Protein AF-A0A0U1LIH4-F1 (afdb_monomer)

Mean predicted aligned error: 20.4 Å

Nearest PDB structures (foldseek):
  3zim-assembly1_A  TM=4.698E-01  e=3.711E-02  Homo sapiens
  4mjs-assembly12_X  TM=5.069E-01  e=6.686E-02  Homo sapiens
  5i4u-assembly1_A  TM=4.793E-01  e=1.819E-01  Mus musculus
  4mjs-assembly5_J  TM=4.566E-01  e=1.205E-01  Homo sapiens

Organism: Talaromyces islandicus (NCBI:txid28573)

InterPro domains:
  IPR059266 Domain of unknown function DUF8222 [PF26667] (17-126)

Secondary structure (DSSP, 8-state):
-PPPP---TT---EES---HHHHHHHHHHHHH-TT-SS-TT--------HHHHHTEEEEETT--EEPPPEEEEE-SSS-EEEEEEE-TTSTT-EEEEEEEEETTTEEEEEEEEETTEE-SS--EEEEEPPTTS---PPPPHHHHHHHHHS----GGG-----------------------------------------------------------------------------------------------------------------------------------EEEEEE-TTT--EEEEEE-TTT--HHHHHHHHHHHHHHH-TT--S--EEEEETT---EEEE-SHHHHHHHHHHHHHH-S--EEEEE---

Radius of gyration: 36.08 Å; Cα contacts (8 Å, |Δi|>4): 392; chains: 1; bounding box: 75×108×108 Å

Structure (mmCIF, N/CA/C/O backbone):
data_AF-A0A0U1LIH4-F1
#
_entry.id   AF-A0A0U1LIH4-F1
#
loop_
_atom_site.group_PDB
_atom_site.id
_atom_site.type_symbol
_atom_site.label_atom_id
_atom_site.label_alt_id
_atom_site.label_comp_id
_atom_site.label_asym_id
_atom_site.label_entity_id
_atom_site.label_seq_id
_atom_site.pdbx_PDB_ins_code
_atom_site.Cartn_x
_atom_site.Cartn_y
_atom_site.Cartn_z
_atom_site.occupancy
_atom_site.B_iso_or_equiv
_atom_site.auth_seq_id
_atom_site.auth_comp_id
_atom_site.auth_asym_id
_atom_site.auth_atom_id
_atom_site.pdbx_PDB_model_num
ATOM 1 N N . MET A 1 1 ? 2.958 0.536 56.371 1.00 53.97 1 MET A N 1
ATOM 2 C CA . MET A 1 1 ? 2.434 0.933 55.049 1.00 53.97 1 MET A CA 1
ATOM 3 C C . MET A 1 1 ? 3.100 0.054 54.009 1.00 53.97 1 MET A C 1
ATOM 5 O O . MET A 1 1 ? 4.252 0.277 53.673 1.00 53.97 1 MET A O 1
ATOM 9 N N . THR A 1 2 ? 2.430 -1.017 53.604 1.00 51.06 2 THR A N 1
ATOM 10 C CA . THR A 1 2 ? 2.871 -1.888 52.512 1.00 51.06 2 THR A CA 1
ATOM 11 C C . THR A 1 2 ? 2.553 -1.181 51.193 1.00 51.06 2 THR A C 1
ATOM 13 O O . THR A 1 2 ? 1.409 -0.753 51.023 1.00 51.06 2 THR A O 1
ATOM 16 N N . PRO A 1 3 ? 3.522 -0.999 50.279 1.00 54.66 3 PRO A N 1
ATOM 17 C CA . PRO A 1 3 ? 3.227 -0.459 48.959 1.00 54.66 3 PRO A CA 1
ATOM 18 C C . PRO A 1 3 ? 2.247 -1.413 48.274 1.00 54.66 3 PRO A C 1
ATOM 20 O O . PRO A 1 3 ? 2.526 -2.603 48.123 1.00 54.66 3 PRO A O 1
ATOM 23 N N . GLY A 1 4 ? 1.058 -0.904 47.950 1.00 50.31 4 GLY A N 1
ATOM 24 C CA . GLY A 1 4 ? 0.049 -1.669 47.228 1.00 50.31 4 GLY A CA 1
ATOM 25 C C . GLY A 1 4 ? 0.592 -2.107 45.865 1.00 50.31 4 GLY A C 1
ATOM 26 O O . GLY A 1 4 ? 1.442 -1.409 45.303 1.00 50.31 4 GLY A O 1
ATOM 27 N N . PRO A 1 5 ? 0.130 -3.250 45.329 1.00 53.41 5 PRO A N 1
ATOM 28 C CA . PRO A 1 5 ? 0.527 -3.699 44.005 1.00 53.41 5 PRO A CA 1
ATOM 29 C C . PRO A 1 5 ? 0.202 -2.582 43.016 1.00 53.41 5 PRO A C 1
ATOM 31 O O . PRO A 1 5 ? -0.956 -2.185 42.875 1.00 53.41 5 PRO A O 1
ATOM 34 N N . MET A 1 6 ? 1.233 -2.034 42.372 1.00 41.06 6 MET A N 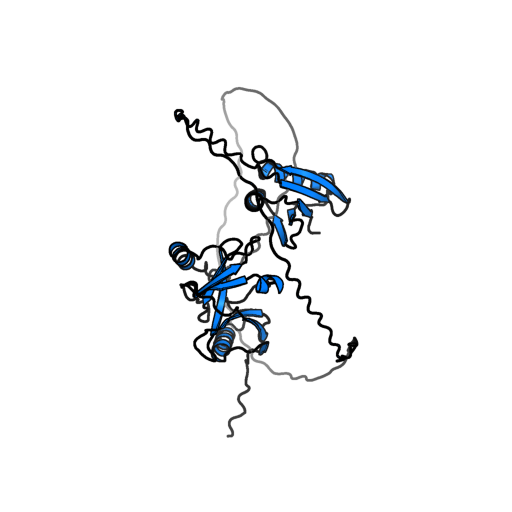1
ATOM 35 C CA . MET A 1 6 ? 1.032 -1.117 41.264 1.00 41.06 6 MET A CA 1
ATOM 36 C C . MET A 1 6 ? 0.300 -1.900 40.183 1.00 41.06 6 MET A C 1
ATOM 38 O O . MET A 1 6 ? 0.879 -2.776 39.544 1.00 41.06 6 MET A O 1
ATOM 42 N N . SER A 1 7 ? -1.000 -1.632 40.050 1.00 44.66 7 SER A N 1
ATOM 43 C CA . SER A 1 7 ? -1.803 -2.081 38.921 1.00 44.66 7 SER A CA 1
ATOM 44 C C . SER A 1 7 ? -1.004 -1.791 37.659 1.00 44.66 7 SER A C 1
ATOM 46 O O . SER A 1 7 ? -0.691 -0.635 37.382 1.00 44.66 7 SER A O 1
ATOM 48 N N . SER A 1 8 ? -0.646 -2.840 36.922 1.00 47.47 8 SER A N 1
ATOM 49 C CA . SER A 1 8 ? 0.013 -2.769 35.621 1.00 47.47 8 SER A CA 1
ATOM 50 C C . SER A 1 8 ? -0.984 -2.237 34.583 1.00 47.47 8 SER A C 1
ATOM 52 O O . SER A 1 8 ? -1.446 -2.949 33.692 1.00 47.47 8 SER A O 1
ATOM 54 N N . SER A 1 9 ? -1.423 -0.996 34.769 1.00 49.81 9 SER A N 1
ATOM 55 C CA . SER A 1 9 ? -2.347 -0.292 33.895 1.00 49.81 9 SER A CA 1
ATOM 56 C C . SER A 1 9 ? -1.602 0.128 32.636 1.00 49.81 9 SER A C 1
ATOM 58 O O . SER A 1 9 ? -0.797 1.054 32.680 1.00 49.81 9 SER A O 1
ATOM 60 N N . GLY A 1 10 ? -1.894 -0.555 31.527 1.00 55.78 10 GLY A N 1
ATOM 61 C CA . GLY A 1 10 ? -1.512 -0.112 30.185 1.00 55.78 10 GLY A CA 1
ATOM 62 C C . GLY A 1 10 ? -0.629 -1.054 29.369 1.00 55.78 10 GLY A C 1
ATOM 63 O O . GLY A 1 10 ? 0.001 -0.575 28.437 1.00 55.78 10 GLY A O 1
ATOM 64 N N . LEU A 1 11 ? -0.572 -2.355 29.677 1.00 72.75 11 LEU A N 1
ATOM 65 C CA . LEU A 1 11 ? 0.171 -3.307 28.843 1.00 72.75 11 LEU A CA 1
ATOM 66 C C . LEU A 1 11 ? -0.489 -3.419 27.465 1.00 72.75 11 LEU A C 1
ATOM 68 O O . LEU A 1 11 ? -1.597 -3.944 27.323 1.00 72.75 11 LEU A O 1
ATOM 72 N N . VAL A 1 12 ? 0.192 -2.887 26.456 1.00 83.19 12 VAL A N 1
ATOM 73 C CA . VAL A 1 12 ? -0.178 -3.053 25.053 1.00 83.19 12 VAL A CA 1
ATOM 74 C C . VAL A 1 12 ? -0.166 -4.552 24.754 1.00 83.19 12 VAL A C 1
ATOM 76 O O . VAL A 1 12 ? 0.863 -5.217 24.849 1.00 83.19 12 VAL A O 1
ATOM 79 N N . GLU A 1 13 ? -1.322 -5.115 24.409 1.00 85.00 13 GLU A N 1
ATOM 80 C CA . GLU A 1 13 ? -1.415 -6.532 24.053 1.00 85.00 13 GLU A CA 1
ATOM 81 C C . GLU A 1 13 ? -1.119 -6.691 22.564 1.00 85.00 13 GLU A C 1
ATOM 83 O O . GLU A 1 13 ? -1.846 -6.166 21.720 1.00 85.00 13 GLU A O 1
ATOM 88 N N . VAL A 1 14 ? -0.049 -7.418 22.237 1.00 85.12 14 VAL A N 1
ATOM 89 C CA . VAL A 1 14 ? 0.390 -7.665 20.858 1.00 85.12 14 VAL A CA 1
ATOM 90 C C . VAL A 1 14 ? 0.326 -9.156 20.556 1.00 85.12 14 VAL A C 1
ATOM 92 O O . VAL A 1 14 ? 0.832 -9.979 21.315 1.00 85.12 14 VAL A O 1
ATOM 95 N N . THR A 1 15 ? -0.252 -9.523 19.414 1.00 86.81 15 THR A N 1
ATOM 96 C CA . THR A 1 15 ? -0.150 -10.887 18.889 1.00 86.81 15 THR A CA 1
ATOM 97 C C . THR A 1 15 ? 1.130 -11.023 18.062 1.00 86.81 15 THR A C 1
ATOM 99 O O . THR A 1 15 ? 1.250 -10.399 17.002 1.00 86.81 15 THR A O 1
ATOM 102 N N . GLY A 1 16 ? 2.058 -11.863 18.522 1.00 83.94 16 GLY A N 1
ATOM 103 C CA . GLY A 1 16 ? 3.328 -12.164 17.854 1.00 83.94 16 GLY A CA 1
ATOM 104 C C . GLY A 1 16 ? 4.545 -11.839 18.723 1.00 83.94 16 GLY A C 1
ATOM 105 O O . GLY A 1 16 ? 4.465 -11.040 19.651 1.00 83.94 16 GLY A O 1
ATOM 106 N N . ASN A 1 17 ? 5.686 -12.459 18.417 1.00 88.25 17 ASN A N 1
ATOM 107 C CA . ASN A 1 17 ? 6.943 -12.157 19.101 1.00 88.25 17 ASN A CA 1
ATOM 108 C C . ASN A 1 17 ? 7.495 -10.825 18.579 1.00 88.25 17 ASN A C 1
ATOM 110 O O . ASN A 1 17 ? 7.965 -10.750 17.442 1.00 88.25 17 ASN A O 1
ATOM 114 N N . ILE A 1 18 ? 7.431 -9.784 19.408 1.00 92.31 18 ILE A N 1
ATOM 115 C CA . ILE A 1 18 ? 8.022 -8.471 19.142 1.00 92.31 18 ILE A CA 1
ATOM 116 C C . ILE A 1 18 ? 9.151 -8.200 20.153 1.00 92.31 18 ILE A C 1
ATOM 118 O O . ILE A 1 18 ? 9.012 -8.537 21.330 1.00 92.31 18 ILE A O 1
ATOM 122 N N . PRO A 1 19 ? 10.280 -7.606 19.730 1.00 93.81 19 PRO A N 1
ATOM 123 C CA . PRO A 1 19 ? 11.286 -7.090 20.652 1.00 93.81 19 PRO A CA 1
ATOM 124 C C . PRO A 1 19 ? 10.731 -6.115 21.701 1.00 93.81 19 PRO A C 1
ATOM 126 O O . PRO A 1 19 ? 9.900 -5.263 21.385 1.00 93.81 19 PRO A O 1
ATOM 129 N N . ALA A 1 20 ? 11.253 -6.192 22.930 1.00 93.31 20 ALA A N 1
ATOM 130 C CA . ALA A 1 20 ? 10.781 -5.400 24.070 1.00 93.31 20 ALA A CA 1
ATOM 131 C C . ALA A 1 20 ? 10.854 -3.881 23.834 1.00 93.31 20 ALA A C 1
ATOM 133 O O . ALA A 1 20 ? 9.903 -3.173 24.141 1.00 93.31 20 ALA A O 1
ATOM 134 N N . HIS A 1 21 ? 11.925 -3.382 23.207 1.00 94.19 21 HIS A N 1
ATOM 135 C CA . HIS A 1 21 ? 12.082 -1.946 22.935 1.00 94.19 21 HIS A CA 1
ATOM 136 C C . HIS A 1 21 ? 11.052 -1.408 21.931 1.00 94.19 21 HIS A C 1
ATOM 138 O O . HIS A 1 21 ? 10.744 -0.221 21.930 1.00 94.19 21 HIS A O 1
ATOM 144 N N . LEU A 1 22 ? 10.514 -2.261 21.052 1.00 95.62 22 LEU A N 1
ATOM 145 C CA . LEU A 1 22 ? 9.439 -1.865 20.138 1.00 95.62 22 LEU A CA 1
ATOM 146 C C . LEU A 1 22 ? 8.080 -1.854 20.834 1.00 95.62 22 LEU A C 1
ATOM 148 O O . LEU A 1 22 ? 7.226 -1.050 20.467 1.00 95.62 22 LEU A O 1
ATOM 152 N N . LEU A 1 23 ? 7.882 -2.740 21.814 1.00 95.38 23 LEU A N 1
ATOM 153 C CA . LEU A 1 23 ? 6.693 -2.726 22.660 1.00 95.38 23 LEU A CA 1
ATOM 154 C C . LEU A 1 23 ? 6.661 -1.452 23.509 1.00 95.38 23 LEU A C 1
ATOM 156 O O . LEU A 1 23 ? 5.656 -0.751 23.489 1.00 95.38 23 LEU A O 1
ATOM 160 N N . GLU A 1 24 ? 7.784 -1.108 24.142 1.00 95.31 24 GLU A N 1
ATOM 161 C CA . GLU A 1 24 ? 7.951 0.131 24.912 1.00 95.31 24 GLU A CA 1
ATOM 162 C C . GLU A 1 24 ? 7.622 1.371 24.066 1.00 95.31 24 GLU A C 1
ATOM 164 O O . GLU A 1 24 ? 6.875 2.241 24.503 1.00 95.31 24 GLU A O 1
ATOM 169 N N . LEU A 1 25 ? 8.074 1.409 22.806 1.00 96.19 25 LEU A N 1
ATOM 170 C CA . LEU A 1 25 ? 7.769 2.510 21.886 1.00 96.19 25 LEU A CA 1
ATOM 171 C C . LEU A 1 25 ? 6.264 2.642 21.579 1.00 96.19 25 LEU A C 1
ATOM 173 O O . LEU A 1 25 ? 5.744 3.746 21.406 1.00 96.19 25 LEU A O 1
ATOM 177 N N . LEU A 1 26 ? 5.553 1.515 21.474 1.00 96.19 26 LEU A N 1
ATOM 178 C CA . LEU A 1 26 ? 4.103 1.508 21.269 1.00 96.19 26 LEU A CA 1
ATOM 179 C C . LEU A 1 26 ? 3.372 1.941 22.545 1.00 96.19 26 LEU A C 1
ATOM 181 O O . LEU A 1 26 ? 2.444 2.744 22.463 1.00 96.19 26 LEU A O 1
ATOM 185 N N . GLU A 1 27 ? 3.796 1.444 23.707 1.00 95.62 27 GLU A N 1
ATOM 186 C CA . GLU A 1 27 ? 3.260 1.831 25.017 1.00 95.62 27 GLU A CA 1
ATOM 187 C C . GLU A 1 27 ? 3.430 3.329 25.274 1.00 95.62 27 GLU A C 1
ATOM 189 O O . GLU A 1 27 ? 2.474 3.998 25.667 1.00 95.62 27 GLU A O 1
ATOM 194 N N . GLU A 1 28 ? 4.609 3.879 24.981 1.00 96.19 28 GLU A N 1
ATOM 195 C CA . GLU A 1 28 ? 4.885 5.309 25.092 1.00 96.19 28 GLU A CA 1
ATOM 196 C C . GLU A 1 28 ? 3.948 6.129 24.198 1.00 96.19 28 GLU A C 1
ATOM 198 O O . GLU A 1 28 ? 3.357 7.111 24.654 1.00 96.19 28 GLU A O 1
ATOM 203 N N . TRP A 1 29 ? 3.730 5.697 22.950 1.00 96.06 29 TRP A N 1
ATOM 204 C CA . TRP A 1 29 ? 2.787 6.371 22.059 1.00 96.06 29 TRP A CA 1
ATOM 205 C C . TRP A 1 29 ? 1.365 6.395 22.634 1.00 96.06 29 TRP A C 1
ATOM 207 O O . TRP A 1 29 ? 0.757 7.466 22.682 1.00 96.06 29 TRP A O 1
ATOM 217 N N . HIS A 1 30 ? 0.855 5.250 23.104 1.00 95.06 30 HIS A N 1
ATOM 218 C CA . HIS A 1 30 ? -0.496 5.130 23.679 1.00 95.06 30 HIS A CA 1
ATOM 219 C C . HIS A 1 30 ? -0.654 5.915 24.977 1.00 95.06 30 HIS A C 1
ATOM 221 O O . HIS A 1 30 ? -1.723 6.459 25.248 1.00 95.06 30 HIS A O 1
ATOM 227 N N . LYS A 1 31 ? 0.415 6.007 25.772 1.00 94.94 31 LYS A N 1
ATOM 228 C CA . LYS A 1 31 ? 0.444 6.810 26.995 1.00 94.94 31 LYS A CA 1
ATOM 229 C C . LYS A 1 31 ? 0.287 8.300 26.692 1.00 94.94 31 LYS A C 1
ATOM 231 O O . LYS A 1 31 ? -0.406 8.994 27.432 1.00 94.94 31 LYS A O 1
ATOM 236 N N . VAL A 1 32 ? 0.921 8.783 25.623 1.00 96.25 32 VAL A N 1
ATOM 237 C CA . VAL A 1 32 ? 0.850 10.194 25.207 1.00 96.25 32 VAL A CA 1
ATOM 238 C C . VAL A 1 32 ? -0.437 10.499 24.426 1.00 96.25 32 VAL A C 1
ATOM 240 O O . VAL A 1 32 ? -0.951 11.611 24.527 1.00 96.25 32 VAL A O 1
ATOM 243 N N . HIS A 1 33 ? -1.003 9.523 23.704 1.00 94.50 33 HIS A N 1
ATOM 244 C CA . HIS A 1 33 ? -2.166 9.707 22.821 1.00 94.50 33 HIS A CA 1
ATOM 245 C C . HIS A 1 33 ? -3.338 8.763 23.166 1.00 94.50 33 HIS A C 1
ATOM 247 O O . HIS A 1 33 ? -3.772 7.979 22.321 1.00 94.50 33 HIS A O 1
ATOM 253 N N . PRO A 1 34 ? -3.914 8.833 24.382 1.00 92.50 34 PRO A N 1
ATOM 254 C CA . PRO A 1 34 ? -4.921 7.869 24.843 1.00 92.50 34 PRO A CA 1
ATOM 255 C C . PRO A 1 34 ? -6.242 7.907 24.055 1.00 92.50 34 PRO A C 1
ATOM 257 O O . PRO A 1 34 ? -7.018 6.955 24.100 1.00 92.50 34 PRO A O 1
ATOM 260 N N . THR A 1 35 ? -6.530 9.013 23.365 1.00 92.38 35 THR A N 1
ATOM 261 C CA . THR A 1 35 ? -7.752 9.202 22.567 1.00 92.38 35 THR A CA 1
ATOM 262 C C . THR A 1 35 ? -7.568 8.847 21.095 1.00 92.38 35 THR A C 1
ATOM 264 O O . THR A 1 35 ? -8.555 8.755 20.360 1.00 92.38 35 THR A O 1
ATOM 267 N N . GLU A 1 36 ? -6.330 8.658 20.640 1.00 92.38 36 GLU A N 1
ATOM 268 C CA . GLU A 1 36 ? -6.053 8.351 19.247 1.00 92.38 36 GLU A CA 1
ATOM 269 C C . GLU A 1 36 ? -6.120 6.843 18.989 1.00 92.38 36 GLU A C 1
ATOM 271 O O . GLU A 1 36 ? -5.666 6.037 19.800 1.00 92.38 36 GLU A O 1
ATOM 276 N N . PRO A 1 37 ? -6.664 6.418 17.837 1.00 88.06 37 PRO A N 1
ATOM 277 C CA . PRO A 1 37 ? -6.891 5.001 17.591 1.00 88.06 37 PRO A CA 1
ATOM 278 C C . PRO A 1 37 ? -5.622 4.228 17.210 1.00 88.06 37 PRO A C 1
ATOM 280 O O . PRO A 1 37 ? -5.578 3.018 17.410 1.00 88.06 37 PRO A O 1
ATOM 283 N N . ALA A 1 38 ? -4.623 4.863 16.591 1.00 93.62 38 ALA A N 1
ATOM 284 C CA . ALA A 1 38 ? -3.417 4.163 16.154 1.00 93.62 38 ALA A CA 1
ATOM 285 C C . ALA A 1 38 ? -2.243 5.121 15.881 1.00 93.62 38 ALA A C 1
ATOM 287 O O . ALA A 1 38 ? -2.471 6.222 15.373 1.00 93.62 38 ALA A O 1
ATOM 288 N N . PRO A 1 39 ? -0.991 4.682 16.117 1.00 94.88 39 PRO A N 1
ATOM 289 C CA . PRO A 1 39 ? 0.199 5.468 15.816 1.00 94.88 39 PRO A CA 1
ATOM 290 C C . PRO A 1 39 ? 0.349 5.705 14.319 1.00 94.88 39 PRO A C 1
ATOM 292 O O . PRO A 1 39 ? -0.051 4.850 13.538 1.00 94.88 39 PRO A O 1
ATOM 295 N N . PRO A 1 40 ? 1.022 6.775 13.865 1.00 93.00 40 PRO A N 1
ATOM 296 C CA . PRO A 1 40 ? 1.205 7.074 12.441 1.00 93.00 40 PRO A CA 1
ATOM 297 C C . PRO A 1 40 ? 1.850 5.958 11.612 1.00 93.00 40 PRO A C 1
ATOM 299 O O . PRO A 1 40 ? 1.710 5.955 10.386 1.00 93.00 40 PRO A O 1
ATOM 302 N N . CYS A 1 41 ? 2.558 5.024 12.249 1.00 91.88 41 CYS A N 1
ATOM 303 C CA . CYS A 1 41 ? 3.127 3.832 11.622 1.00 91.88 41 CYS A CA 1
ATOM 304 C C . CYS A 1 41 ? 2.092 2.736 11.310 1.00 91.88 41 CYS A C 1
ATOM 306 O O . CYS A 1 41 ? 2.451 1.725 10.709 1.00 91.88 41 CYS A O 1
ATOM 308 N N . TYR A 1 42 ? 0.825 2.923 11.690 1.00 90.81 42 TYR A N 1
ATOM 309 C CA . TYR A 1 42 ? -0.227 1.947 11.456 1.00 90.81 42 TYR A CA 1
ATOM 310 C C . TYR A 1 42 ? -0.416 1.661 9.967 1.00 90.81 42 TYR A C 1
ATOM 312 O O . TYR A 1 42 ? -0.300 2.528 9.093 1.00 90.81 42 TYR A O 1
ATOM 320 N N . HIS A 1 43 ? -0.747 0.408 9.688 1.00 81.69 43 HIS A N 1
ATOM 321 C CA . HIS A 1 43 ? -0.976 -0.079 8.345 1.00 81.69 43 HIS A CA 1
ATOM 322 C C . HIS A 1 43 ? -2.481 -0.182 8.087 1.00 81.69 43 HIS A C 1
ATOM 324 O O . HIS A 1 43 ? -3.176 -1.030 8.656 1.00 81.69 43 HIS A O 1
ATOM 330 N N . LEU A 1 44 ? -3.011 0.709 7.242 1.00 69.44 44 LEU A N 1
ATOM 331 C CA . LEU A 1 44 ? -4.438 0.768 6.927 1.00 69.44 44 LEU A CA 1
ATOM 332 C C . LEU A 1 44 ? -4.823 -0.438 6.061 1.00 69.44 44 LEU A C 1
ATOM 334 O O . LEU A 1 44 ? -4.637 -0.395 4.850 1.00 69.44 44 LEU A O 1
ATOM 338 N N . LYS A 1 45 ? -5.325 -1.507 6.705 1.00 60.06 45 LYS A N 1
ATOM 339 C CA . LYS A 1 45 ? -5.988 -2.701 6.133 1.00 60.06 45 LYS A CA 1
ATOM 340 C C . LYS A 1 45 ? -5.679 -2.957 4.653 1.00 60.06 45 LYS A C 1
ATOM 342 O O . LYS A 1 45 ? -6.599 -3.122 3.850 1.00 60.06 45 LYS A O 1
ATOM 347 N N . SER A 1 46 ? -4.410 -3.050 4.265 1.00 50.72 46 SER A N 1
ATOM 348 C CA . SER A 1 46 ? -4.143 -3.628 2.964 1.00 50.72 46 SER A CA 1
ATOM 349 C C . SER A 1 46 ? -4.240 -5.127 3.177 1.00 50.72 46 SER A C 1
ATOM 351 O O . SER A 1 46 ? -3.622 -5.698 4.078 1.00 50.72 46 SER A O 1
ATOM 353 N N . LYS A 1 47 ? -5.109 -5.772 2.400 1.00 54.22 47 LYS A N 1
ATOM 354 C CA . LYS A 1 47 ? -5.078 -7.219 2.236 1.00 54.22 47 LYS A CA 1
ATOM 355 C C . LYS A 1 47 ? -3.736 -7.526 1.559 1.00 54.22 47 LYS A C 1
ATOM 357 O O . LYS A 1 47 ? -3.723 -7.787 0.360 1.00 54.22 47 LYS A O 1
ATOM 362 N N . ILE A 1 48 ? -2.607 -7.423 2.276 1.00 54.66 48 ILE A N 1
ATOM 363 C CA . ILE A 1 48 ? -1.345 -8.041 1.870 1.00 54.66 48 ILE A CA 1
ATOM 364 C C . ILE A 1 48 ? -1.686 -9.518 1.859 1.00 54.66 48 ILE A C 1
ATOM 366 O O . ILE A 1 48 ? -1.725 -10.196 2.882 1.00 54.66 48 ILE A O 1
ATOM 370 N N . ARG A 1 49 ? -2.115 -9.982 0.688 1.00 59.69 49 ARG A N 1
ATOM 371 C CA . ARG A 1 49 ? -2.451 -11.379 0.492 1.00 59.69 49 ARG A CA 1
ATOM 372 C C . ARG A 1 49 ? -1.159 -12.142 0.736 1.00 59.69 49 ARG A C 1
ATOM 374 O O . ARG A 1 49 ? -0.103 -11.686 0.314 1.00 59.69 49 ARG A O 1
ATOM 381 N N . VAL A 1 50 ? -1.246 -13.309 1.362 1.00 59.69 50 VAL A N 1
ATOM 382 C CA . VAL A 1 50 ? -0.096 -14.200 1.597 1.00 59.69 50 VAL A CA 1
ATOM 383 C C . VAL A 1 50 ? 0.731 -14.403 0.313 1.00 59.69 50 VAL A C 1
ATOM 385 O O . VAL A 1 50 ? 1.956 -14.429 0.356 1.00 59.69 50 VAL A O 1
ATOM 388 N N . LYS A 1 51 ? 0.070 -14.411 -0.856 1.00 61.56 51 LYS A N 1
ATOM 389 C CA . LYS A 1 51 ? 0.724 -14.438 -2.175 1.00 61.56 51 LYS A CA 1
ATOM 390 C C . LYS A 1 51 ? 1.650 -13.244 -2.444 1.00 61.56 51 LYS A C 1
ATOM 392 O O . LYS A 1 51 ? 2.694 -13.434 -3.048 1.00 61.56 51 LYS A O 1
ATOM 397 N N . LEU A 1 52 ? 1.290 -12.040 -1.996 1.00 66.25 52 LEU A N 1
ATOM 398 C CA . LEU A 1 52 ? 2.107 -10.842 -2.185 1.00 66.25 52 LEU A CA 1
ATOM 399 C C . LEU A 1 52 ? 3.428 -10.966 -1.419 1.00 66.25 52 LEU A C 1
ATOM 401 O O . LEU A 1 52 ? 4.467 -10.676 -1.997 1.00 66.25 52 LEU A O 1
ATOM 405 N N . LEU A 1 53 ? 3.394 -11.484 -0.183 1.00 67.12 53 LEU A N 1
ATOM 406 C CA . LEU A 1 53 ? 4.602 -11.729 0.615 1.00 67.12 53 LEU A CA 1
ATOM 407 C C . LEU A 1 53 ? 5.554 -12.710 -0.082 1.00 67.12 53 LEU A C 1
ATOM 409 O O . LEU A 1 53 ? 6.749 -12.448 -0.138 1.00 67.12 53 LEU A O 1
ATOM 413 N N . ALA A 1 54 ? 5.024 -13.774 -0.697 1.00 73.06 54 ALA A N 1
ATOM 414 C CA . ALA A 1 54 ? 5.825 -14.736 -1.464 1.00 73.06 54 ALA A CA 1
ATOM 415 C C . ALA A 1 54 ? 6.465 -14.136 -2.733 1.00 73.06 54 ALA A C 1
ATOM 417 O O . ALA A 1 54 ? 7.463 -14.647 -3.235 1.00 73.06 54 ALA A O 1
ATOM 418 N N . THR A 1 55 ? 5.897 -13.051 -3.262 1.00 86.75 55 THR A N 1
ATOM 419 C CA . THR A 1 55 ? 6.405 -12.349 -4.453 1.00 86.75 55 THR A CA 1
ATOM 420 C C . THR A 1 55 ? 7.211 -11.098 -4.128 1.00 86.75 55 THR A C 1
ATOM 422 O O . THR A 1 55 ? 7.630 -10.398 -5.046 1.00 86.75 55 THR A O 1
ATOM 425 N N . THR A 1 56 ? 7.420 -10.776 -2.853 1.00 92.38 56 THR A N 1
ATOM 426 C CA . THR A 1 56 ? 8.137 -9.564 -2.452 1.00 92.38 56 THR A CA 1
ATOM 427 C C . THR A 1 56 ? 9.435 -9.898 -1.753 1.00 92.38 56 THR A C 1
ATOM 429 O O . THR A 1 56 ? 9.469 -10.760 -0.882 1.00 92.38 56 THR A O 1
ATOM 432 N N . LYS A 1 57 ? 10.481 -9.151 -2.094 1.00 95.38 57 LYS A N 1
ATOM 433 C CA . LYS A 1 57 ? 11.745 -9.140 -1.364 1.00 95.38 57 LYS A CA 1
ATOM 434 C C . LYS A 1 57 ? 12.015 -7.758 -0.800 1.00 95.38 57 LYS A C 1
ATOM 436 O O . LYS A 1 57 ? 11.495 -6.754 -1.299 1.00 95.38 57 LYS A O 1
ATOM 441 N N . PHE A 1 58 ? 12.819 -7.729 0.250 1.00 95.19 58 PHE A N 1
ATOM 442 C CA . PHE A 1 58 ? 13.247 -6.514 0.917 1.00 95.19 58 PHE A CA 1
ATOM 443 C C . PHE A 1 58 ? 14.752 -6.382 0.748 1.00 95.19 58 PHE A C 1
ATOM 445 O O . PHE A 1 58 ? 15.488 -7.352 0.916 1.00 95.19 58 PHE A O 1
ATOM 452 N N . PHE A 1 59 ? 15.195 -5.179 0.414 1.00 96.00 59 PHE A N 1
ATOM 453 C CA . PHE A 1 59 ? 16.598 -4.873 0.179 1.00 96.00 59 PHE A CA 1
ATOM 454 C C . PHE A 1 59 ? 17.004 -3.666 1.021 1.00 96.00 59 PHE A C 1
ATOM 456 O O . PHE A 1 59 ? 16.217 -2.726 1.164 1.00 96.00 59 PHE A O 1
ATOM 463 N N . SER A 1 60 ? 18.213 -3.692 1.581 1.00 95.56 60 SER A N 1
ATOM 464 C CA . SER A 1 60 ? 18.829 -2.530 2.228 1.00 95.56 60 SER A CA 1
ATOM 465 C C . SER A 1 60 ? 19.155 -1.440 1.201 1.00 95.56 60 SER A C 1
ATOM 467 O O . SER A 1 60 ? 18.958 -1.620 -0.006 1.00 95.56 60 SER A O 1
ATOM 469 N N . ARG A 1 61 ? 19.674 -0.300 1.669 1.00 93.75 61 ARG A N 1
ATOM 470 C CA . ARG A 1 61 ? 20.144 0.778 0.787 1.00 93.75 61 ARG A CA 1
ATOM 471 C C . ARG A 1 61 ? 21.292 0.327 -0.119 1.00 93.75 61 ARG A C 1
ATOM 473 O O . ARG A 1 61 ? 21.307 0.659 -1.295 1.00 93.75 61 ARG A O 1
ATOM 480 N N . GLU A 1 62 ? 22.176 -0.521 0.397 1.00 94.25 62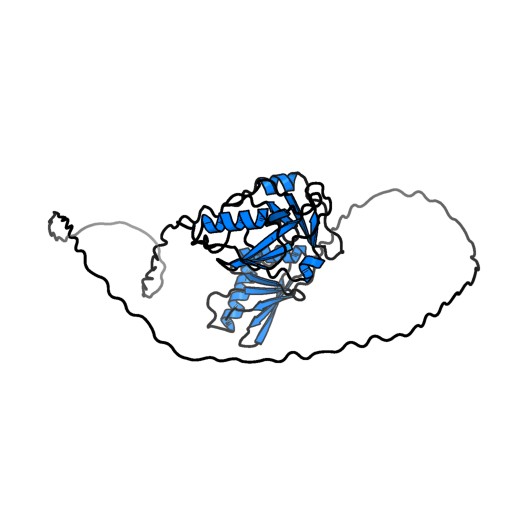 GLU A N 1
ATOM 481 C CA . GLU A 1 62 ? 23.274 -1.173 -0.334 1.00 94.25 62 GLU A CA 1
ATOM 482 C C . GLU A 1 62 ? 22.785 -2.344 -1.205 1.00 94.25 62 GLU A C 1
ATOM 484 O O . GLU A 1 62 ? 23.579 -3.145 -1.692 1.00 94.25 62 GLU A O 1
ATOM 489 N N . PHE A 1 63 ? 21.466 -2.478 -1.362 1.00 94.00 63 PHE A N 1
ATOM 490 C CA . PHE A 1 63 ? 20.800 -3.518 -2.133 1.00 94.00 63 PHE A CA 1
ATOM 491 C C . PHE A 1 63 ? 21.099 -4.951 -1.661 1.00 94.00 63 PHE A C 1
ATOM 493 O O . PHE A 1 63 ? 20.951 -5.918 -2.410 1.00 94.00 63 PHE A O 1
ATOM 500 N N . LYS A 1 64 ? 21.465 -5.115 -0.384 1.00 95.19 64 LYS A N 1
ATOM 501 C CA . LYS A 1 64 ? 21.591 -6.429 0.249 1.00 95.19 64 LYS A CA 1
ATOM 502 C C . LYS A 1 64 ? 20.209 -6.936 0.642 1.00 95.19 64 LYS A C 1
ATOM 504 O O . LYS A 1 64 ? 19.441 -6.207 1.264 1.00 95.19 64 LYS A O 1
ATOM 509 N N . GLU A 1 65 ? 19.887 -8.180 0.302 1.00 95.06 65 GLU A N 1
ATOM 510 C CA . GLU A 1 65 ? 18.629 -8.799 0.729 1.00 95.06 65 GLU A CA 1
ATOM 511 C C . GLU A 1 65 ? 18.568 -8.874 2.264 1.00 95.06 65 GLU A C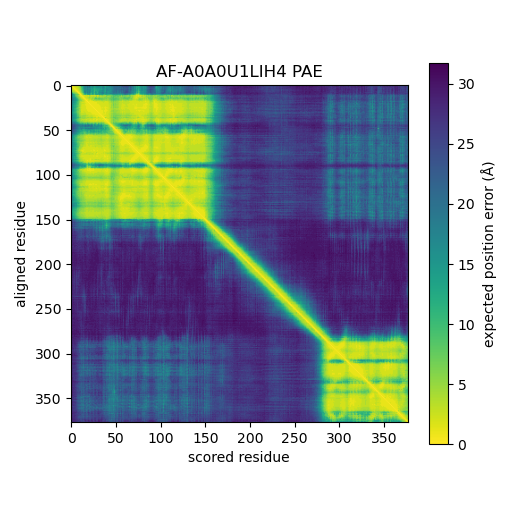 1
ATOM 513 O O . GLU A 1 65 ? 19.521 -9.301 2.920 1.00 95.06 65 GLU A O 1
ATOM 518 N N . ILE A 1 66 ? 17.448 -8.426 2.830 1.00 94.94 66 ILE A N 1
ATOM 519 C CA . ILE A 1 66 ? 17.190 -8.413 4.273 1.00 94.94 66 ILE A CA 1
ATOM 520 C C . ILE A 1 66 ? 15.950 -9.254 4.606 1.00 94.94 66 ILE A C 1
ATOM 522 O O . ILE A 1 66 ? 15.132 -9.520 3.718 1.00 94.94 66 ILE A O 1
ATOM 526 N N . PRO A 1 67 ? 15.780 -9.673 5.875 1.00 93.88 67 PRO A N 1
ATOM 527 C CA . PRO A 1 67 ? 14.607 -10.430 6.291 1.00 93.88 67 PRO A CA 1
ATOM 528 C C . PRO A 1 67 ? 13.297 -9.712 5.960 1.00 93.88 67 PRO A C 1
ATOM 530 O O . PRO A 1 67 ? 13.212 -8.482 5.957 1.00 93.88 67 PRO A O 1
ATOM 533 N N . SER A 1 68 ? 12.251 -10.498 5.712 1.00 92.50 68 SER A N 1
ATOM 534 C CA . SER A 1 68 ? 10.918 -9.951 5.463 1.00 92.50 68 SER A CA 1
ATOM 535 C C . SER A 1 68 ? 10.373 -9.217 6.687 1.00 92.50 68 SER A C 1
ATOM 537 O O . SER A 1 68 ? 10.601 -9.633 7.824 1.00 92.50 68 SER A O 1
ATOM 539 N N . CYS A 1 69 ? 9.609 -8.147 6.454 1.00 92.31 69 CYS A N 1
ATOM 540 C CA . CYS A 1 69 ? 8.863 -7.496 7.526 1.00 92.31 69 CYS A CA 1
ATOM 541 C C . CYS A 1 69 ? 7.852 -8.462 8.151 1.00 92.31 69 CYS A C 1
ATOM 543 O O . CYS A 1 69 ? 7.154 -9.193 7.446 1.00 92.31 69 CYS A O 1
ATOM 545 N N . ILE A 1 70 ? 7.733 -8.396 9.471 1.00 91.62 70 ILE A N 1
ATOM 546 C CA . ILE A 1 70 ? 6.774 -9.166 10.251 1.00 91.62 70 ILE A CA 1
ATOM 547 C C . ILE A 1 70 ? 5.598 -8.246 10.580 1.00 91.62 70 ILE A C 1
ATOM 549 O O . ILE A 1 70 ? 5.777 -7.153 11.123 1.00 91.62 70 ILE A O 1
ATOM 553 N N . GLU A 1 71 ? 4.390 -8.682 10.223 1.00 91.81 71 GLU A N 1
ATOM 554 C CA . GLU A 1 71 ? 3.158 -8.011 10.633 1.00 91.81 71 GLU A CA 1
ATOM 555 C C . GLU A 1 71 ? 2.800 -8.423 12.057 1.00 91.81 71 GLU A C 1
ATOM 557 O O . GLU A 1 71 ? 2.742 -9.609 12.377 1.00 91.81 71 GLU A O 1
ATOM 562 N N . ILE A 1 72 ? 2.530 -7.430 12.895 1.00 93.25 72 ILE A N 1
ATOM 563 C CA . ILE A 1 72 ? 2.015 -7.619 14.246 1.00 93.25 72 ILE A CA 1
ATOM 564 C C . ILE A 1 72 ? 0.651 -6.951 14.364 1.00 93.25 72 ILE A C 1
ATOM 566 O O . ILE A 1 72 ? 0.383 -5.923 13.731 1.00 93.25 72 ILE A O 1
ATOM 570 N N . THR A 1 73 ? -0.214 -7.541 15.186 1.00 93.88 73 THR A N 1
ATOM 571 C CA . THR A 1 73 ? -1.505 -6.943 15.541 1.00 93.88 73 THR A CA 1
ATOM 572 C C . THR A 1 73 ? -1.438 -6.503 16.990 1.00 93.88 73 THR A C 1
ATOM 574 O O . THR A 1 73 ? -1.163 -7.308 17.874 1.00 93.88 73 THR A O 1
ATOM 577 N N . VAL A 1 74 ? -1.669 -5.218 17.214 1.00 94.69 74 VAL A N 1
ATOM 578 C CA . VAL A 1 74 ? -1.903 -4.652 18.535 1.00 94.69 74 VAL A CA 1
ATOM 579 C C . VAL A 1 74 ? -3.396 -4.778 18.795 1.00 94.69 74 VAL A C 1
ATOM 581 O O . VAL A 1 74 ? -4.183 -4.324 17.972 1.00 94.69 74 VAL A O 1
ATOM 584 N N . GLU A 1 75 ? -3.789 -5.449 19.872 1.00 93.62 75 GLU A N 1
ATOM 585 C CA . GLU A 1 75 ? -5.188 -5.683 20.253 1.00 93.62 75 GLU A CA 1
ATOM 586 C C . GLU A 1 75 ? -5.672 -4.659 21.297 1.00 93.62 75 GLU A C 1
ATOM 588 O O . GLU A 1 75 ? -6.850 -4.298 21.291 1.00 93.62 75 GLU A O 1
ATOM 593 N N . LYS A 1 76 ? -4.773 -4.135 22.147 1.00 93.12 76 LYS A N 1
ATOM 594 C CA . LYS A 1 76 ? -5.074 -3.104 23.160 1.00 93.12 76 LYS A CA 1
ATOM 595 C C . LYS A 1 76 ? -4.057 -1.954 23.142 1.00 93.12 76 LYS A C 1
ATOM 597 O O . LYS A 1 76 ? -2.886 -2.219 22.880 1.00 93.12 76 LYS A O 1
ATOM 602 N N . PRO A 1 77 ? -4.465 -0.710 23.471 1.00 92.38 77 PRO A N 1
ATOM 603 C CA . PRO A 1 77 ? -5.820 -0.277 23.853 1.00 92.38 77 PRO A CA 1
ATOM 604 C C . PRO A 1 77 ? -6.798 -0.184 22.674 1.00 92.38 77 PRO A C 1
ATOM 606 O O . PRO A 1 77 ? -8.007 -0.275 22.872 1.00 92.38 77 PRO A O 1
ATOM 609 N N . VAL A 1 78 ? -6.287 -0.061 21.450 1.00 91.62 78 VAL A N 1
ATOM 610 C CA . VAL A 1 78 ? -7.079 -0.076 20.218 1.00 91.62 78 VAL A CA 1
ATOM 611 C C . VAL A 1 78 ? -6.482 -1.088 19.254 1.00 91.62 78 VAL A C 1
ATOM 613 O O . VAL A 1 78 ? -5.264 -1.250 19.179 1.00 91.62 78 VAL A O 1
ATOM 616 N N . ARG A 1 79 ? -7.350 -1.761 18.494 1.00 92.88 79 ARG A N 1
ATOM 617 C CA . ARG A 1 79 ? -6.930 -2.783 17.545 1.00 92.88 79 ARG A CA 1
ATOM 618 C C . ARG A 1 79 ? -6.372 -2.185 16.254 1.00 92.88 79 ARG A C 1
ATOM 620 O O . ARG A 1 79 ? -7.128 -1.621 15.461 1.00 92.88 79 ARG A O 1
ATOM 627 N N . TYR A 1 80 ? -5.088 -2.392 15.977 1.00 93.88 80 TYR A N 1
ATOM 628 C CA . TYR A 1 80 ? -4.462 -2.016 14.705 1.00 93.88 80 TYR A CA 1
ATOM 629 C C . TYR A 1 80 ? -3.321 -2.959 14.321 1.00 93.88 80 TYR A C 1
ATOM 631 O O . TYR A 1 80 ? -2.884 -3.808 15.091 1.00 93.88 80 TYR A O 1
ATOM 639 N N . LYS A 1 81 ? -2.846 -2.819 13.083 1.00 93.12 81 LYS A N 1
ATOM 640 C CA . LYS A 1 81 ? -1.717 -3.583 12.551 1.00 93.12 81 LYS A CA 1
ATOM 641 C C . LYS A 1 81 ? -0.550 -2.662 12.262 1.00 93.12 81 LYS A C 1
ATOM 643 O O . LYS A 1 81 ? -0.750 -1.539 11.798 1.00 93.12 81 LYS A O 1
ATOM 648 N N . THR A 1 82 ? 0.656 -3.150 12.498 1.00 94.50 82 THR A N 1
ATOM 649 C CA . THR A 1 82 ? 1.890 -2.470 12.104 1.00 94.50 82 THR A CA 1
ATOM 650 C C . THR A 1 82 ? 2.920 -3.490 11.628 1.00 94.50 82 THR A C 1
ATOM 652 O O . THR A 1 82 ? 2.759 -4.696 11.824 1.00 94.50 82 THR A O 1
ATOM 655 N N . LEU A 1 83 ? 3.949 -3.008 10.941 1.00 94.00 83 LEU A N 1
ATOM 656 C CA . LEU A 1 83 ? 5.035 -3.824 10.420 1.00 94.00 83 LEU A CA 1
ATOM 657 C C . LEU A 1 83 ? 6.304 -3.500 11.193 1.00 94.00 83 LEU A C 1
ATOM 659 O O . LEU A 1 83 ? 6.615 -2.330 11.421 1.00 94.00 83 LEU A O 1
ATOM 663 N N . TRP A 1 84 ? 7.080 -4.522 11.526 1.00 94.94 84 TRP A N 1
ATOM 664 C CA . TRP A 1 84 ? 8.444 -4.322 11.991 1.00 94.94 84 TRP A CA 1
ATOM 665 C C . TRP A 1 84 ? 9.433 -5.121 11.148 1.00 94.94 84 TRP A C 1
ATOM 667 O O . TRP A 1 84 ? 9.115 -6.170 10.588 1.00 94.94 84 TRP A O 1
ATOM 677 N N . LEU A 1 85 ? 10.628 -4.565 10.999 1.00 94.56 85 LEU A N 1
ATOM 678 C CA . LEU A 1 85 ? 11.720 -5.110 10.210 1.00 94.56 85 LEU A CA 1
ATOM 679 C C . LEU A 1 85 ? 12.801 -5.652 11.158 1.00 94.56 85 LEU A C 1
ATOM 681 O O . LEU A 1 85 ? 13.332 -4.867 11.955 1.00 94.56 85 LEU A O 1
ATOM 685 N N . PRO A 1 86 ? 13.135 -6.953 11.089 1.00 93.94 86 PRO A N 1
ATOM 686 C CA . PRO A 1 86 ? 14.251 -7.521 11.838 1.00 93.94 86 PRO A CA 1
ATOM 687 C C . PRO A 1 86 ? 15.592 -6.953 11.371 1.00 93.94 86 PRO A C 1
ATOM 689 O O . PRO A 1 86 ? 15.846 -6.862 10.169 1.00 93.94 86 PRO A O 1
ATOM 692 N N . VAL A 1 87 ? 16.463 -6.591 12.315 1.00 88.62 87 VAL A N 1
ATOM 693 C CA . VAL A 1 87 ? 17.827 -6.154 12.002 1.00 88.62 87 VAL A CA 1
ATOM 694 C C . VAL A 1 87 ? 18.746 -7.380 12.060 1.00 88.62 87 VAL A C 1
ATOM 696 O O . VAL A 1 87 ? 18.827 -8.023 13.102 1.00 88.62 87 VAL A O 1
ATOM 699 N N . PRO A 1 88 ? 19.466 -7.719 10.976 1.00 77.25 88 PRO A N 1
ATOM 700 C CA . PRO A 1 88 ? 20.209 -8.979 10.880 1.00 77.25 88 PRO A CA 1
ATOM 701 C C . PRO A 1 88 ? 21.400 -9.106 11.846 1.00 77.25 88 PRO A C 1
ATOM 703 O O . PRO A 1 88 ? 21.903 -10.206 12.032 1.00 77.25 88 PRO A O 1
ATOM 706 N N . ASN A 1 89 ? 21.851 -8.008 12.462 1.00 78.06 89 ASN A N 1
ATOM 707 C CA . ASN A 1 89 ? 23.082 -7.964 13.261 1.00 78.06 89 ASN A CA 1
ATOM 708 C C . ASN A 1 89 ? 22.847 -7.868 14.781 1.00 78.06 89 ASN A C 1
ATOM 710 O O . ASN A 1 89 ? 23.790 -7.595 15.520 1.00 78.06 89 ASN A O 1
ATOM 714 N N . GLY A 1 90 ? 21.616 -8.037 15.269 1.00 66.88 90 GLY A N 1
ATOM 715 C CA . GLY A 1 90 ? 21.345 -8.024 16.705 1.00 66.88 90 GLY A CA 1
ATOM 716 C C . GLY A 1 90 ? 20.260 -9.021 17.063 1.00 66.88 90 GLY A C 1
ATOM 717 O O . GLY A 1 90 ? 19.143 -8.912 16.569 1.00 66.88 90 GLY A O 1
ATOM 718 N N . ASP A 1 91 ? 20.577 -9.955 17.961 1.00 62.50 91 ASP A N 1
ATOM 719 C CA . ASP A 1 91 ? 19.751 -11.136 18.253 1.00 62.50 91 ASP A CA 1
ATOM 720 C C . ASP A 1 91 ? 18.314 -10.842 18.703 1.00 62.50 91 ASP A C 1
ATOM 722 O O . ASP A 1 91 ? 17.493 -11.755 18.758 1.00 62.50 91 ASP A O 1
ATOM 726 N N . LYS A 1 92 ? 17.968 -9.588 19.012 1.00 68.75 92 LYS A N 1
ATOM 727 C CA . LYS A 1 92 ? 16.600 -9.148 19.326 1.00 68.75 92 LYS A CA 1
ATOM 728 C C . LYS A 1 92 ? 16.335 -7.704 18.897 1.00 68.75 92 LYS A C 1
ATOM 730 O O . LYS A 1 92 ? 15.496 -7.042 19.499 1.00 68.75 92 LYS A O 1
ATOM 735 N N . SER A 1 93 ? 17.055 -7.173 17.907 1.00 87.44 93 SER A N 1
ATOM 736 C CA . SER A 1 93 ? 16.854 -5.790 17.467 1.00 87.44 93 SER A CA 1
ATOM 737 C C . SER A 1 93 ? 16.009 -5.717 16.196 1.00 87.44 93 SER A C 1
ATOM 739 O O . SER A 1 93 ? 16.059 -6.551 15.293 1.00 87.44 93 SER A O 1
ATOM 741 N N . GLY A 1 94 ? 15.149 -4.710 16.158 1.00 93.25 94 GLY A N 1
ATOM 742 C CA . GLY A 1 94 ? 14.178 -4.507 15.098 1.00 93.25 94 GLY A CA 1
ATOM 743 C C . GLY A 1 94 ? 13.740 -3.057 15.075 1.00 93.25 94 GLY A C 1
ATOM 744 O O . GLY A 1 94 ? 14.041 -2.291 15.995 1.00 93.25 94 GLY A O 1
ATOM 745 N N . VAL A 1 95 ? 13.031 -2.674 14.023 1.00 95.88 95 VAL A N 1
ATOM 746 C CA . VAL A 1 95 ? 12.475 -1.328 13.881 1.00 95.88 95 VAL A CA 1
ATOM 747 C C . VAL A 1 95 ? 11.051 -1.407 13.359 1.00 95.88 95 VAL A C 1
ATOM 749 O O . VAL A 1 95 ? 10.780 -2.158 12.427 1.00 95.88 95 VAL A O 1
ATOM 752 N N . ILE A 1 96 ? 10.137 -0.632 13.940 1.00 96.56 96 ILE A N 1
ATOM 753 C CA . ILE A 1 96 ? 8.800 -0.456 13.364 1.00 96.56 96 ILE A CA 1
ATOM 754 C C . ILE A 1 96 ? 8.938 0.412 12.114 1.00 96.56 96 ILE A C 1
ATOM 756 O O . ILE A 1 96 ? 9.648 1.422 12.120 1.00 96.56 96 ILE A O 1
ATOM 760 N N . VAL A 1 97 ? 8.280 0.009 11.030 1.00 95.81 97 VAL A N 1
ATOM 761 C CA . VAL A 1 97 ? 8.405 0.652 9.722 1.00 95.81 97 VAL A CA 1
ATOM 762 C C . VAL A 1 97 ? 7.052 1.009 9.136 1.00 95.81 97 VAL A C 1
ATOM 764 O O . VAL A 1 97 ? 6.058 0.315 9.339 1.00 95.81 97 VAL A O 1
ATOM 767 N N . LYS A 1 98 ? 7.037 2.072 8.334 1.00 93.81 98 LYS A N 1
ATOM 768 C CA . LYS A 1 98 ? 5.904 2.431 7.483 1.00 93.81 98 LYS A CA 1
ATOM 769 C C . LYS A 1 98 ? 6.269 2.255 6.015 1.00 93.81 98 LYS A C 1
ATOM 771 O O . LYS A 1 98 ? 7.339 2.680 5.581 1.00 93.81 98 LYS A O 1
ATOM 776 N N . ASN A 1 99 ? 5.354 1.649 5.258 1.00 91.81 99 ASN A N 1
ATOM 777 C CA . ASN A 1 99 ? 5.467 1.532 3.807 1.00 91.81 99 ASN A CA 1
ATOM 778 C C . ASN A 1 99 ? 5.174 2.874 3.132 1.00 91.81 99 ASN A C 1
ATOM 780 O O . ASN A 1 99 ? 4.130 3.481 3.368 1.00 91.81 99 ASN A O 1
ATOM 784 N N . TRP A 1 100 ? 6.051 3.267 2.218 1.00 89.62 100 TRP A N 1
ATOM 785 C CA . TRP A 1 100 ? 5.899 4.423 1.352 1.00 89.62 100 TRP A CA 1
ATOM 786 C C . TRP A 1 100 ? 5.869 3.965 -0.103 1.00 89.62 100 TRP A C 1
ATOM 788 O O . TRP A 1 100 ? 6.895 3.581 -0.664 1.00 89.62 100 TRP A O 1
ATOM 798 N N . SER A 1 101 ? 4.686 3.935 -0.714 1.00 88.94 101 SER A N 1
ATOM 799 C CA . SER A 1 101 ? 4.525 3.457 -2.089 1.00 88.94 101 SER A CA 1
ATOM 800 C C . SER A 1 101 ? 5.287 4.334 -3.080 1.00 88.94 101 SER A C 1
ATOM 802 O O . SER A 1 101 ? 5.173 5.559 -3.055 1.00 88.94 101 SER A O 1
ATOM 804 N N . TRP A 1 102 ? 6.024 3.691 -3.982 1.00 87.38 102 TRP A N 1
ATOM 805 C CA . TRP A 1 102 ? 6.729 4.330 -5.082 1.00 87.38 102 TRP A CA 1
ATOM 806 C C . TRP A 1 102 ? 6.392 3.609 -6.383 1.00 87.38 102 TRP A C 1
ATOM 808 O O . TRP A 1 102 ? 6.942 2.549 -6.697 1.00 87.38 102 TRP A O 1
ATOM 818 N N . GLY A 1 103 ? 5.431 4.168 -7.116 1.00 87.62 103 GLY A N 1
ATOM 819 C CA . GLY A 1 103 ? 4.798 3.470 -8.229 1.00 87.62 103 GLY A CA 1
ATOM 820 C C . GLY A 1 103 ? 4.077 2.194 -7.775 1.00 87.62 103 GLY A C 1
ATOM 821 O O . GLY A 1 103 ? 3.749 2.020 -6.600 1.00 87.62 103 GLY A O 1
ATOM 822 N N . SER A 1 104 ? 3.839 1.285 -8.719 1.00 81.88 104 SER A N 1
ATOM 823 C CA . SER A 1 104 ? 3.054 0.062 -8.496 1.00 81.88 104 SER A CA 1
ATOM 824 C C . SER A 1 104 ? 3.852 -1.097 -7.884 1.00 81.88 104 SER A C 1
ATOM 826 O O . SER A 1 104 ? 3.276 -1.980 -7.252 1.00 81.88 104 SER A O 1
ATOM 828 N N . ARG A 1 105 ? 5.181 -1.121 -8.058 1.00 85.88 105 ARG A N 1
ATOM 829 C CA . ARG A 1 105 ? 6.020 -2.299 -7.740 1.00 85.88 105 ARG A CA 1
ATOM 830 C C . ARG A 1 105 ? 7.016 -2.096 -6.607 1.00 85.88 105 ARG A C 1
ATOM 832 O O . ARG A 1 105 ? 7.557 -3.086 -6.106 1.00 85.88 105 ARG A O 1
ATOM 839 N N . ARG A 1 106 ? 7.281 -0.848 -6.213 1.00 92.81 106 ARG A N 1
ATOM 840 C CA . ARG A 1 106 ? 8.272 -0.512 -5.186 1.00 92.81 106 ARG A CA 1
ATOM 841 C C . ARG A 1 106 ? 7.604 0.172 -4.002 1.00 92.81 106 ARG A C 1
ATOM 843 O O . ARG A 1 106 ? 6.608 0.885 -4.127 1.00 92.81 106 ARG A O 1
ATOM 850 N N . SER A 1 107 ? 8.120 -0.075 -2.810 1.00 93.94 107 SER A N 1
ATOM 851 C CA . SER A 1 107 ? 7.726 0.674 -1.619 1.00 93.94 107 SER A CA 1
ATOM 852 C C . SER A 1 107 ? 8.930 0.846 -0.714 1.00 93.94 107 SER A C 1
ATOM 854 O O . SER A 1 107 ? 9.604 -0.129 -0.409 1.00 93.94 107 SER A O 1
ATOM 856 N N . PHE A 1 108 ? 9.208 2.065 -0.286 1.00 95.81 108 PHE A N 1
ATOM 857 C CA . PHE A 1 108 ? 10.306 2.360 0.624 1.00 95.81 108 PHE A CA 1
ATOM 858 C C . PHE A 1 108 ? 9.840 2.223 2.070 1.00 95.81 108 PHE A C 1
ATOM 860 O O . PHE A 1 108 ? 8.699 2.543 2.393 1.00 95.81 108 PHE A O 1
ATOM 867 N N . LEU A 1 109 ? 10.709 1.722 2.940 1.00 95.50 109 LEU A N 1
ATOM 868 C CA . LEU A 1 109 ? 10.436 1.546 4.360 1.00 95.50 109 LEU A CA 1
ATOM 869 C C . LEU A 1 109 ? 11.094 2.679 5.138 1.00 95.50 109 LEU A C 1
ATOM 871 O O . LEU A 1 109 ? 12.318 2.800 5.126 1.00 95.50 109 LEU A O 1
ATOM 875 N N . LYS A 1 110 ? 10.296 3.488 5.839 1.00 95.56 110 LYS A N 1
ATOM 876 C CA . LYS A 1 110 ? 10.808 4.497 6.780 1.00 95.56 110 LYS A CA 1
ATOM 877 C C . LYS A 1 110 ? 10.668 3.995 8.212 1.00 95.56 110 LYS A C 1
ATOM 879 O O . LYS A 1 110 ? 9.605 3.498 8.588 1.00 95.56 110 LYS A O 1
ATOM 884 N N . LYS A 1 111 ? 11.738 4.131 9.000 1.00 95.94 111 LYS A N 1
ATOM 885 C CA . LYS A 1 111 ? 11.755 3.791 10.429 1.00 95.94 111 LYS A CA 1
ATOM 886 C C . LYS A 1 111 ? 10.880 4.777 11.199 1.00 95.94 111 LYS A C 1
ATOM 888 O O . LYS A 1 111 ? 11.087 5.983 11.098 1.00 95.94 111 LYS A O 1
ATOM 893 N N . TRP A 1 112 ? 9.943 4.272 11.990 1.00 96.62 112 TRP A N 1
ATOM 894 C CA . TRP A 1 112 ? 9.207 5.075 12.962 1.00 96.62 112 TRP A CA 1
ATOM 895 C C . TRP A 1 112 ? 10.059 5.264 14.220 1.00 96.62 112 TRP A C 1
ATOM 897 O O . TRP A 1 112 ? 10.650 4.301 14.714 1.00 96.62 112 TRP A O 1
ATOM 907 N N . ARG A 1 113 ? 10.168 6.506 14.703 1.00 95.69 113 ARG A N 1
ATOM 908 C CA . ARG A 1 113 ? 10.989 6.861 15.873 1.00 95.69 113 ARG A CA 1
ATOM 909 C C . ARG A 1 113 ? 10.171 7.048 17.155 1.00 95.69 113 ARG A C 1
ATOM 911 O O . ARG A 1 113 ? 10.770 7.302 18.189 1.00 95.69 113 ARG A O 1
ATOM 918 N N . GLY A 1 114 ? 8.850 6.887 17.085 1.00 94.69 114 GLY A N 1
ATOM 919 C CA . GLY A 1 114 ? 7.924 7.243 18.160 1.00 94.69 114 GLY A CA 1
ATOM 920 C C . GLY A 1 114 ? 7.161 8.523 17.829 1.00 94.69 114 GLY A C 1
ATOM 921 O O . GLY A 1 114 ? 7.492 9.226 16.873 1.00 94.69 114 GLY A O 1
ATOM 922 N N . GLY A 1 115 ? 6.089 8.791 18.579 1.00 93.81 115 GLY A N 1
ATOM 923 C CA . GLY A 1 115 ? 5.234 9.957 18.345 1.00 93.81 115 GLY A CA 1
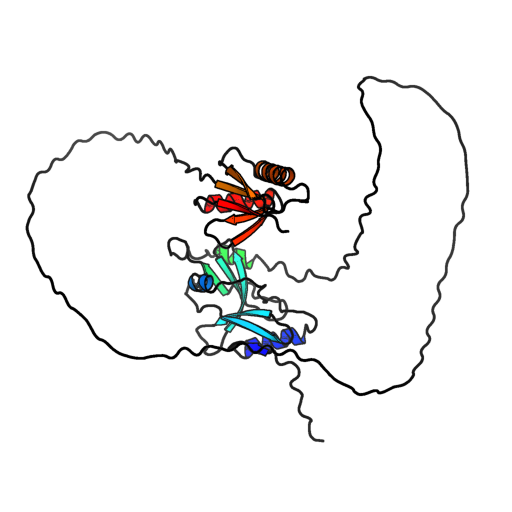ATOM 924 C C . GLY A 1 115 ? 4.789 10.070 16.882 1.00 93.81 115 GLY A C 1
ATOM 925 O O . GLY A 1 115 ? 4.325 9.096 16.276 1.00 93.81 115 GLY A O 1
ATOM 926 N N . TYR A 1 116 ? 4.990 11.254 16.309 1.00 93.56 116 TYR A N 1
ATOM 927 C CA . TYR A 1 116 ? 4.704 11.560 14.906 1.00 93.56 116 TYR A CA 1
ATOM 928 C C . TYR A 1 116 ? 5.925 11.509 13.985 1.00 93.56 116 TYR A C 1
ATOM 930 O O . TYR A 1 116 ? 5.797 11.736 12.778 1.00 93.56 116 TYR A O 1
ATOM 938 N N . ASP A 1 117 ? 7.080 11.142 14.531 1.00 94.44 117 ASP A N 1
ATOM 939 C CA . ASP A 1 117 ? 8.356 11.297 13.858 1.00 94.44 117 ASP A CA 1
ATOM 940 C C . ASP A 1 117 ? 8.817 10.011 13.176 1.00 94.44 117 ASP A C 1
ATOM 942 O O . ASP A 1 117 ? 8.678 8.880 13.662 1.00 94.44 117 ASP A O 1
ATOM 946 N N . PHE A 1 118 ? 9.427 10.201 12.013 1.00 94.56 118 PHE A N 1
ATOM 947 C CA . PHE A 1 118 ? 10.039 9.145 11.225 1.00 94.56 118 PHE A CA 1
ATOM 948 C C . PHE A 1 118 ? 11.487 9.510 10.938 1.00 94.56 118 PHE A C 1
ATOM 950 O O . PHE A 1 118 ? 11.867 10.675 10.931 1.00 94.56 118 PHE A O 1
ATOM 957 N N . GLN A 1 119 ? 12.312 8.499 10.694 1.00 94.62 119 GLN A N 1
ATOM 958 C CA . GLN A 1 119 ? 13.610 8.727 10.083 1.00 94.62 119 GLN A CA 1
ATOM 959 C C . GLN A 1 119 ? 13.403 9.267 8.664 1.00 94.62 119 GLN A C 1
ATOM 961 O O . GLN A 1 119 ? 12.643 8.680 7.889 1.00 94.62 119 GLN A O 1
ATOM 966 N N . ASP A 1 120 ? 14.087 10.366 8.345 1.00 92.75 120 ASP A N 1
ATOM 967 C CA . ASP A 1 120 ? 13.989 11.025 7.039 1.00 92.75 120 ASP A CA 1
ATOM 968 C C . ASP A 1 120 ? 14.367 10.067 5.911 1.00 92.75 120 ASP A C 1
ATOM 970 O O . ASP A 1 120 ? 13.616 9.882 4.943 1.00 92.75 120 ASP A O 1
ATOM 974 N N . GLU A 1 121 ? 15.511 9.409 6.096 1.00 95.19 121 GLU A N 1
ATOM 975 C CA . GLU A 1 121 ? 16.051 8.442 5.160 1.00 95.19 121 GLU A CA 1
ATOM 976 C C . GLU A 1 121 ? 15.333 7.089 5.279 1.00 95.19 121 GLU A C 1
ATOM 978 O O . GLU A 1 121 ? 15.268 6.499 6.367 1.00 95.19 121 GLU A O 1
ATOM 983 N N . PRO A 1 122 ? 14.802 6.554 4.169 1.00 95.44 122 PRO A N 1
ATOM 984 C CA . PRO A 1 122 ? 14.294 5.192 4.146 1.00 95.44 122 PRO A CA 1
ATOM 985 C C . PRO A 1 122 ? 15.435 4.188 4.362 1.00 95.44 122 PRO A C 1
ATOM 987 O O . PRO A 1 122 ? 16.523 4.311 3.808 1.00 95.44 122 PRO A O 1
ATOM 990 N N . ILE A 1 123 ? 15.160 3.160 5.158 1.00 95.75 123 ILE A N 1
ATOM 991 C CA . ILE A 1 123 ? 16.157 2.164 5.577 1.00 95.75 123 ILE A CA 1
ATOM 992 C C . ILE A 1 123 ? 16.217 0.949 4.644 1.00 95.75 123 ILE A C 1
ATOM 994 O O . ILE A 1 123 ? 17.171 0.176 4.680 1.00 95.75 123 ILE A O 1
ATOM 998 N N . ALA A 1 124 ? 15.167 0.744 3.850 1.00 96.62 124 ALA A N 1
ATOM 999 C CA . ALA A 1 124 ? 15.023 -0.410 2.979 1.00 96.62 124 ALA A CA 1
ATOM 1000 C C . ALA A 1 124 ? 13.985 -0.154 1.882 1.00 96.62 124 ALA A C 1
ATOM 1002 O O . ALA A 1 124 ? 13.167 0.767 1.968 1.00 96.62 124 ALA A O 1
ATOM 1003 N N . VAL A 1 125 ? 13.988 -1.010 0.865 1.00 96.62 125 VAL A N 1
ATOM 1004 C CA . VAL A 1 125 ? 13.008 -1.025 -0.219 1.00 96.62 125 VAL A CA 1
ATOM 1005 C C . VAL A 1 125 ? 12.384 -2.410 -0.350 1.00 96.62 125 VAL A C 1
ATOM 1007 O O . VAL A 1 125 ? 13.069 -3.426 -0.432 1.00 96.62 125 VAL A O 1
ATOM 1010 N N . ARG A 1 126 ? 11.056 -2.451 -0.393 1.00 95.00 126 ARG A N 1
ATOM 1011 C CA . ARG A 1 126 ? 10.264 -3.605 -0.805 1.00 95.00 126 ARG A CA 1
ATOM 1012 C C . ARG A 1 126 ? 10.109 -3.575 -2.319 1.00 95.00 126 ARG A C 1
ATOM 1014 O O . ARG A 1 126 ? 9.559 -2.611 -2.858 1.00 95.00 126 ARG A O 1
ATOM 1021 N N . GLN A 1 127 ? 10.523 -4.638 -2.997 1.00 94.94 127 GLN A N 1
ATOM 1022 C CA . GLN A 1 127 ? 10.304 -4.817 -4.430 1.00 94.94 127 GLN A CA 1
ATOM 1023 C C . GLN A 1 127 ? 9.446 -6.051 -4.697 1.00 94.94 127 GLN A C 1
ATOM 1025 O O . GLN A 1 127 ? 9.681 -7.123 -4.139 1.00 94.94 127 GLN A O 1
ATOM 1030 N N . SER A 1 128 ? 8.454 -5.890 -5.569 1.00 92.06 128 SER A N 1
ATOM 1031 C CA . SER A 1 128 ? 7.624 -6.997 -6.049 1.00 92.06 128 SER A CA 1
ATOM 1032 C C . SER A 1 128 ? 8.246 -7.625 -7.294 1.00 92.06 128 SER A C 1
ATOM 1034 O O . SER A 1 128 ? 8.744 -6.909 -8.168 1.00 92.06 128 SER A O 1
ATOM 1036 N N . LYS A 1 129 ? 8.189 -8.956 -7.379 1.00 91.75 129 LYS A N 1
ATOM 1037 C CA . LYS A 1 129 ? 8.619 -9.737 -8.540 1.00 91.75 129 LYS A CA 1
ATOM 1038 C C . LYS A 1 129 ? 7.833 -9.292 -9.776 1.00 91.75 129 LYS A C 1
ATOM 1040 O O . LYS A 1 129 ? 6.616 -9.100 -9.716 1.00 91.75 129 LYS A O 1
ATOM 1045 N N . ARG A 1 130 ? 8.531 -9.105 -10.890 1.00 88.00 130 ARG A N 1
ATOM 1046 C CA . ARG A 1 130 ? 7.938 -8.835 -12.201 1.00 88.00 130 ARG A CA 1
ATOM 1047 C C . ARG A 1 130 ? 7.333 -10.125 -12.789 1.00 88.00 130 ARG A C 1
ATOM 1049 O O . ARG A 1 130 ? 7.658 -11.213 -12.308 1.00 88.00 130 ARG A O 1
ATOM 1056 N N . PRO A 1 131 ? 6.475 -10.032 -13.825 1.00 86.56 131 PRO A N 1
ATOM 1057 C CA . PRO A 1 131 ? 5.921 -11.210 -14.504 1.00 86.56 131 PRO A CA 1
ATOM 1058 C C . PRO A 1 131 ? 6.994 -12.143 -15.084 1.00 86.56 131 PRO A C 1
ATOM 1060 O O . PRO A 1 131 ? 6.835 -13.357 -15.041 1.00 86.56 131 PRO A O 1
ATOM 1063 N N . ASP A 1 132 ? 8.118 -11.579 -15.537 1.00 89.38 132 ASP A N 1
ATOM 1064 C CA . ASP A 1 132 ? 9.305 -12.314 -16.010 1.00 89.38 132 ASP A CA 1
ATOM 1065 C C . ASP A 1 132 ? 10.067 -13.051 -14.887 1.00 89.38 132 ASP A C 1
ATOM 1067 O O . ASP A 1 132 ? 11.021 -13.783 -15.131 1.00 89.38 132 ASP A O 1
ATOM 1071 N N . GLY A 1 133 ? 9.653 -12.859 -13.635 1.00 90.38 133 GLY A N 1
ATOM 1072 C CA . GLY A 1 133 ? 10.264 -13.455 -12.465 1.00 90.38 133 GLY A CA 1
ATOM 1073 C C . GLY A 1 133 ? 11.475 -12.701 -11.896 1.00 90.38 133 GLY A C 1
ATOM 1074 O O . GLY A 1 133 ? 11.993 -13.094 -10.848 1.00 90.38 133 GLY A O 1
ATOM 1075 N N . SER A 1 134 ? 11.912 -11.612 -12.517 1.00 92.12 134 SER A N 1
ATOM 1076 C CA . SER A 1 134 ? 12.996 -10.775 -12.009 1.00 92.12 134 SER A CA 1
ATOM 1077 C C . SER A 1 134 ? 12.501 -9.799 -10.935 1.00 92.12 134 SER A C 1
ATOM 1079 O O . SER A 1 134 ? 11.339 -9.382 -10.906 1.00 92.12 134 SER A O 1
ATOM 1081 N N . PHE A 1 135 ? 13.394 -9.405 -10.033 1.00 87.94 135 PHE A N 1
ATOM 1082 C CA . PHE A 1 135 ? 13.224 -8.182 -9.255 1.00 87.94 135 PHE A CA 1
ATOM 1083 C C . PHE A 1 135 ? 13.878 -7.086 -10.093 1.00 87.94 135 PHE A C 1
ATOM 1085 O O . PHE A 1 135 ? 15.007 -7.264 -10.542 1.00 87.94 135 PHE A O 1
ATOM 1092 N N . GLY A 1 136 ? 13.134 -6.025 -10.422 1.00 88.00 136 GLY A N 1
ATOM 1093 C CA . GLY A 1 136 ? 13.653 -4.964 -11.290 1.00 88.00 136 GLY A CA 1
ATOM 1094 C C . GLY A 1 136 ? 14.940 -4.337 -10.745 1.00 88.00 136 GLY A C 1
ATOM 1095 O O . GLY A 1 136 ? 15.357 -4.620 -9.630 1.00 88.00 136 GLY A O 1
ATOM 1096 N N . GLU A 1 137 ? 15.541 -3.429 -11.508 1.00 92.88 137 GLU A N 1
ATOM 1097 C CA . GLU A 1 137 ? 16.807 -2.793 -11.125 1.00 92.88 137 GLU A CA 1
ATOM 1098 C C . GLU A 1 137 ? 16.776 -2.167 -9.715 1.00 92.88 137 GLU A C 1
ATOM 1100 O O . GLU A 1 137 ? 15.715 -1.742 -9.222 1.00 92.88 137 GLU A O 1
ATOM 1105 N N . ALA A 1 138 ? 17.939 -2.120 -9.061 1.00 94.81 138 ALA A N 1
ATOM 1106 C CA . ALA A 1 138 ? 18.112 -1.413 -7.800 1.00 94.81 138 ALA A CA 1
ATOM 1107 C C . ALA A 1 138 ? 17.694 0.064 -7.955 1.00 94.81 138 ALA A C 1
ATOM 1109 O O . ALA A 1 138 ? 17.907 0.653 -9.016 1.00 94.81 138 ALA A O 1
ATOM 1110 N N . PRO A 1 139 ? 17.056 0.687 -6.947 1.00 95.25 139 PRO A N 1
ATOM 1111 C CA . PRO A 1 139 ? 16.792 2.118 -7.012 1.00 95.25 139 PRO A CA 1
ATOM 1112 C C . PRO A 1 139 ? 18.116 2.890 -7.069 1.00 95.25 139 PRO A C 1
ATOM 1114 O O . PRO A 1 139 ? 19.016 2.609 -6.278 1.00 95.25 139 PRO A O 1
ATOM 1117 N N . THR A 1 140 ? 18.220 3.856 -7.984 1.00 96.38 140 THR A N 1
ATOM 1118 C CA . THR A 1 140 ? 19.381 4.751 -8.066 1.00 96.38 140 THR A CA 1
ATOM 1119 C C . THR A 1 140 ? 19.436 5.665 -6.840 1.00 96.38 140 THR A C 1
ATOM 1121 O O . THR A 1 140 ? 18.422 5.890 -6.172 1.00 96.38 140 THR A O 1
ATOM 1124 N N . GLU A 1 141 ? 20.612 6.221 -6.538 1.00 95.50 141 GLU A N 1
ATOM 1125 C CA . GLU A 1 141 ? 20.789 7.147 -5.407 1.00 95.50 141 GLU A CA 1
ATOM 1126 C C . GLU A 1 141 ? 19.871 8.376 -5.518 1.00 95.50 141 GLU A C 1
ATOM 1128 O O . GLU A 1 141 ? 19.327 8.853 -4.526 1.00 95.50 141 GLU A O 1
ATOM 1133 N N . GLU A 1 142 ? 19.594 8.833 -6.738 1.00 96.06 142 GLU A N 1
ATOM 1134 C CA . GLU A 1 142 ? 18.650 9.921 -7.007 1.00 96.06 142 GLU A CA 1
ATOM 1135 C C . GLU A 1 142 ? 17.238 9.583 -6.519 1.00 96.06 142 GLU A C 1
ATOM 1137 O O . GLU A 1 142 ? 16.587 10.421 -5.896 1.00 96.06 142 GLU A O 1
ATOM 1142 N N . VAL A 1 143 ? 16.785 8.340 -6.731 1.00 95.00 143 VAL A N 1
ATOM 1143 C CA . VAL A 1 143 ? 15.484 7.869 -6.239 1.00 95.00 143 VAL A CA 1
ATOM 1144 C C . VAL A 1 143 ? 15.478 7.838 -4.711 1.00 95.00 143 VAL A C 1
ATOM 1146 O O . VAL A 1 143 ? 14.506 8.276 -4.098 1.00 95.00 143 VAL A O 1
ATOM 1149 N N . TRP A 1 144 ? 16.556 7.371 -4.074 1.00 94.94 144 TRP A N 1
ATOM 1150 C CA . TRP A 1 144 ? 16.684 7.391 -2.612 1.00 94.94 144 TRP A CA 1
ATOM 1151 C C . TRP A 1 144 ? 16.612 8.817 -2.049 1.00 94.94 144 TRP A C 1
ATOM 1153 O O . TRP A 1 144 ? 15.885 9.072 -1.082 1.00 94.94 144 TRP A O 1
ATOM 1163 N N . VAL A 1 145 ? 17.298 9.766 -2.685 1.00 94.44 145 VAL A N 1
ATOM 1164 C CA . VAL A 1 145 ? 17.259 11.190 -2.328 1.00 94.44 145 VAL A CA 1
ATOM 1165 C C . VAL A 1 145 ? 15.864 11.780 -2.548 1.00 94.44 145 VAL A C 1
ATOM 1167 O O . VAL A 1 145 ? 15.366 12.501 -1.684 1.00 94.44 145 VAL A O 1
ATOM 1170 N N . GLU A 1 146 ? 15.191 11.467 -3.657 1.00 93.38 146 GLU A N 1
ATOM 1171 C CA . GLU A 1 146 ? 13.839 11.965 -3.936 1.00 93.38 146 GLU A CA 1
ATOM 1172 C C . GLU A 1 146 ? 12.820 11.436 -2.914 1.00 93.38 146 GLU A C 1
ATOM 1174 O O . GLU A 1 146 ? 12.001 12.194 -2.395 1.00 93.38 146 GLU A O 1
ATOM 1179 N N . VAL A 1 147 ? 12.907 10.156 -2.544 1.00 91.69 147 VAL A N 1
ATOM 1180 C CA . VAL A 1 147 ? 12.069 9.550 -1.493 1.00 91.69 147 VAL A CA 1
ATOM 1181 C C . VAL A 1 147 ? 12.341 10.174 -0.122 1.00 91.69 147 VAL A C 1
ATOM 1183 O O . VAL A 1 147 ? 11.420 10.336 0.685 1.00 91.69 147 VAL A O 1
ATOM 1186 N N . THR A 1 148 ? 13.595 10.527 0.154 1.00 91.88 148 THR A N 1
ATOM 1187 C CA . THR A 1 148 ? 13.981 11.220 1.390 1.00 91.88 148 THR A CA 1
ATOM 1188 C C . THR A 1 148 ? 13.352 12.613 1.430 1.00 91.88 148 THR A C 1
ATOM 1190 O O . THR A 1 148 ? 12.689 12.954 2.406 1.00 91.88 148 THR A O 1
ATOM 1193 N N . LYS A 1 149 ? 13.453 13.370 0.326 1.00 90.31 149 LYS A N 1
ATOM 1194 C CA . LYS A 1 149 ? 12.857 14.708 0.157 1.00 90.31 149 LYS A CA 1
ATOM 1195 C C . LYS A 1 149 ? 11.334 14.710 0.164 1.00 90.31 149 LYS A C 1
ATOM 1197 O O . LYS A 1 149 ? 10.735 15.715 0.537 1.00 90.31 149 LYS A O 1
ATOM 1202 N N . ARG A 1 150 ? 10.691 13.609 -0.241 1.00 85.50 150 ARG A N 1
ATOM 1203 C CA . ARG A 1 150 ? 9.267 13.389 0.024 1.00 85.50 150 ARG A CA 1
ATOM 1204 C C . ARG A 1 150 ? 9.101 13.162 1.524 1.00 85.50 150 ARG A C 1
ATOM 1206 O O . ARG A 1 150 ? 8.980 12.033 2.012 1.00 85.50 150 ARG A O 1
ATOM 1213 N N . THR A 1 151 ? 9.112 14.267 2.265 1.00 68.06 151 THR A N 1
ATOM 1214 C CA . THR A 1 151 ? 8.620 14.319 3.632 1.00 68.06 151 THR A CA 1
ATOM 1215 C C . THR A 1 151 ? 7.225 13.718 3.601 1.00 68.06 151 THR A C 1
ATOM 1217 O O . THR A 1 151 ? 6.449 13.995 2.679 1.00 68.06 151 THR A O 1
ATOM 1220 N N . LEU A 1 152 ? 6.905 12.868 4.580 1.00 61.88 152 LEU A N 1
ATOM 1221 C CA . LEU A 1 152 ? 5.509 12.562 4.860 1.00 61.88 152 LEU A CA 1
ATOM 1222 C C . LEU A 1 152 ? 4.819 13.922 4.929 1.00 61.88 152 LEU A C 1
ATOM 1224 O O . LEU A 1 152 ? 5.143 14.678 5.840 1.00 61.88 152 LEU A O 1
ATOM 1228 N N . GLN A 1 153 ? 3.975 14.271 3.946 1.00 53.47 153 GLN A N 1
ATOM 1229 C CA . GLN A 1 153 ? 3.060 15.399 4.094 1.00 53.47 153 GLN A CA 1
ATOM 1230 C C . GLN A 1 153 ? 2.350 15.101 5.395 1.00 53.47 153 GLN A C 1
ATOM 1232 O O . GLN A 1 153 ? 1.630 14.101 5.499 1.00 53.47 153 GLN A O 1
ATOM 1237 N N . SER A 1 154 ? 2.787 15.810 6.429 1.00 44.69 154 SER A N 1
ATOM 1238 C CA . SER A 1 154 ? 2.687 15.275 7.762 1.00 44.69 154 SER A CA 1
ATOM 1239 C C . SER A 1 154 ? 1.204 15.182 8.051 1.00 44.69 154 SER A C 1
ATOM 1241 O O . SER A 1 154 ? 0.429 16.096 7.770 1.00 44.69 154 SER A O 1
ATOM 1243 N N . LEU A 1 155 ? 0.790 14.059 8.625 1.00 48.56 155 LEU A N 1
ATOM 1244 C CA . LEU A 1 155 ? -0.551 13.909 9.187 1.00 48.56 155 LEU A CA 1
ATOM 1245 C C . LEU A 1 155 ? -0.865 15.011 10.233 1.00 48.56 155 LEU A C 1
ATOM 1247 O O . LEU A 1 155 ? -1.995 15.102 10.701 1.00 48.56 155 LEU A O 1
ATOM 1251 N N . SER A 1 156 ? 0.112 15.870 10.551 1.00 45.28 156 SER A N 1
ATOM 1252 C CA . SER A 1 156 ? 0.051 17.018 11.446 1.00 45.28 156 SER A CA 1
ATOM 1253 C C . SER A 1 156 ? -0.902 18.141 11.019 1.00 45.28 156 SER A C 1
ATOM 1255 O O . SER A 1 156 ? -1.166 19.011 11.842 1.00 45.28 156 SER A O 1
ATOM 1257 N N . THR A 1 157 ? -1.451 18.165 9.796 1.00 42.91 157 THR A N 1
ATOM 1258 C CA . THR A 1 157 ? -2.468 19.173 9.411 1.00 42.91 157 THR A CA 1
ATOM 1259 C C . THR A 1 157 ? -3.915 18.768 9.696 1.00 42.91 157 THR A C 1
ATOM 1261 O O . THR A 1 157 ? -4.829 19.517 9.355 1.00 42.91 157 THR A O 1
ATOM 1264 N N . ARG A 1 158 ? -4.175 17.665 10.415 1.00 43.94 158 ARG A N 1
ATOM 1265 C CA . ARG A 1 158 ? -5.468 17.497 11.109 1.00 43.94 158 ARG A CA 1
ATOM 1266 C C . ARG A 1 158 ? -5.477 18.272 12.428 1.00 43.94 158 ARG A C 1
ATOM 1268 O O . ARG A 1 158 ? -5.714 17.717 13.493 1.00 43.94 158 ARG A O 1
ATOM 1275 N N . THR A 1 159 ? -5.276 19.584 12.354 1.00 42.28 159 THR A N 1
ATOM 1276 C CA . THR A 1 159 ? -5.835 20.475 13.373 1.00 42.28 159 THR A CA 1
ATOM 1277 C C . THR A 1 159 ? -7.361 20.326 13.296 1.00 42.28 159 THR A C 1
ATOM 1279 O O . THR A 1 159 ? -7.898 20.322 12.183 1.00 42.28 159 THR A O 1
ATOM 1282 N N . PRO A 1 160 ? -8.093 20.176 14.413 1.00 40.84 160 PRO A N 1
ATOM 1283 C CA . PRO A 1 160 ? -9.549 20.105 14.407 1.00 40.84 160 PRO A CA 1
ATOM 1284 C C . PRO A 1 160 ? -10.132 21.490 14.090 1.00 40.84 160 PRO A C 1
ATOM 1286 O O . PRO A 1 160 ? -10.708 22.155 14.945 1.00 40.84 160 PRO A O 1
ATOM 1289 N N . GLN A 1 161 ? -9.993 21.956 12.849 1.00 40.03 161 GLN A N 1
ATOM 1290 C CA . GLN A 1 161 ? -10.861 23.009 12.350 1.00 40.03 161 GLN A CA 1
ATOM 1291 C C . GLN A 1 161 ? -12.231 22.383 12.116 1.00 40.03 161 GLN A C 1
ATOM 1293 O O . GLN A 1 161 ? -12.466 21.682 11.133 1.00 40.03 161 GLN A O 1
ATOM 1298 N N . SER A 1 162 ? -13.097 22.599 13.107 1.00 41.25 162 SER A N 1
ATOM 1299 C CA . SER A 1 162 ? -14.549 22.720 12.989 1.00 41.25 162 SER A CA 1
ATOM 1300 C C . SER A 1 162 ? -14.984 22.932 11.533 1.00 41.25 162 SER A C 1
ATOM 1302 O O . SER A 1 162 ? -14.992 24.051 11.021 1.00 41.25 162 SER A O 1
ATOM 1304 N N . SER A 1 163 ? -15.320 21.841 10.843 1.00 39.22 163 SER A N 1
ATOM 1305 C CA . SER A 1 163 ? -16.040 21.924 9.578 1.00 39.22 163 SER A CA 1
ATOM 1306 C C . SER A 1 163 ? -17.496 22.159 9.937 1.00 39.22 163 SER A C 1
ATOM 1308 O O . SER A 1 163 ? -18.287 21.240 10.146 1.00 39.22 163 SER A O 1
ATOM 1310 N N . SER A 1 164 ? -17.839 23.435 10.073 1.00 40.78 164 SER A N 1
ATOM 1311 C CA . SER A 1 164 ? -19.221 23.871 10.059 1.00 40.78 164 SER A CA 1
ATOM 1312 C C . SER A 1 164 ? -19.849 23.395 8.748 1.00 40.78 164 SER A C 1
ATOM 1314 O O . SER A 1 164 ? -19.495 23.824 7.650 1.00 40.78 164 SER A O 1
ATOM 1316 N N . ASN A 1 165 ? -20.780 22.451 8.875 1.00 39.06 165 ASN A N 1
ATOM 1317 C CA . ASN A 1 165 ? -21.678 22.024 7.814 1.00 39.06 165 ASN A CA 1
ATOM 1318 C C . ASN A 1 165 ? -22.436 23.246 7.276 1.00 39.06 165 ASN A C 1
ATOM 1320 O O . ASN A 1 165 ? -23.513 23.593 7.766 1.00 39.06 165 ASN A O 1
ATOM 1324 N N . THR A 1 166 ? -21.911 23.896 6.240 1.00 39.12 166 THR A N 1
ATOM 1325 C CA . THR A 1 166 ? -22.689 24.843 5.443 1.00 39.12 166 THR A CA 1
ATOM 1326 C C . THR A 1 166 ? -23.613 24.034 4.547 1.00 39.12 166 THR A C 1
ATOM 1328 O O . THR A 1 166 ? -23.304 23.644 3.423 1.00 39.12 166 THR A O 1
ATOM 1331 N N . LYS A 1 167 ? -24.787 23.756 5.113 1.00 42.03 167 LYS A N 1
ATOM 1332 C CA . LYS A 1 167 ? -25.999 23.292 4.448 1.00 42.03 167 LYS A CA 1
ATOM 1333 C C . LYS A 1 167 ? -26.304 24.247 3.289 1.00 42.03 167 LYS A C 1
ATOM 1335 O O . LYS A 1 167 ? -26.925 25.291 3.475 1.00 42.03 167 LYS A O 1
ATOM 1340 N N . ARG A 1 168 ? -25.820 23.913 2.091 1.00 40.88 168 ARG A N 1
ATOM 1341 C CA . ARG A 1 168 ? -26.080 24.655 0.854 1.00 40.88 168 ARG A CA 1
ATOM 1342 C C . ARG A 1 168 ? -27.560 24.467 0.504 1.00 40.88 168 ARG A C 1
ATOM 1344 O O . ARG A 1 168 ? -27.943 23.482 -0.119 1.00 40.88 168 ARG A O 1
ATOM 1351 N N . ARG A 1 169 ? -28.409 25.381 0.988 1.00 38.16 169 ARG A N 1
ATOM 1352 C CA . ARG A 1 169 ? -29.800 25.536 0.544 1.00 38.16 169 ARG A CA 1
ATOM 1353 C C . ARG A 1 169 ? -29.754 25.904 -0.939 1.00 38.16 169 ARG A C 1
ATOM 1355 O O . ARG A 1 169 ? -29.359 27.010 -1.293 1.00 38.16 169 ARG A O 1
ATOM 1362 N N . ARG A 1 170 ? -30.091 24.942 -1.795 1.00 46.53 170 ARG A N 1
ATOM 1363 C CA . ARG A 1 170 ? -30.379 25.170 -3.209 1.00 46.53 170 ARG A CA 1
ATOM 1364 C C . ARG A 1 170 ? -31.731 25.881 -3.261 1.00 46.53 170 ARG A C 1
ATOM 1366 O O . ARG A 1 170 ? -32.726 25.305 -2.838 1.00 46.53 170 ARG A O 1
ATOM 1373 N N . ILE A 1 171 ? -31.723 27.146 -3.665 1.00 46.50 171 ILE A N 1
ATOM 1374 C CA . ILE A 1 171 ? -32.933 27.878 -4.035 1.00 46.50 171 ILE A CA 1
ATOM 1375 C C . ILE A 1 171 ? -33.285 27.392 -5.442 1.00 46.50 171 ILE A C 1
ATOM 1377 O O . ILE A 1 171 ? -32.476 27.526 -6.360 1.00 46.50 171 ILE A O 1
ATOM 1381 N N . GLU A 1 172 ? -34.433 26.730 -5.560 1.00 43.84 172 GLU A N 1
ATOM 1382 C CA . GLU A 1 172 ? -35.139 26.532 -6.823 1.00 43.84 172 GLU A CA 1
ATOM 1383 C C . GLU A 1 172 ? -35.606 27.898 -7.323 1.00 43.84 172 GLU A C 1
ATOM 1385 O O . GLU A 1 172 ? -36.241 28.654 -6.590 1.00 43.84 172 GLU A O 1
ATOM 1390 N N . SER A 1 173 ? -35.254 28.212 -8.561 1.00 46.34 173 SER A N 1
ATOM 1391 C CA . SER A 1 173 ? -35.892 29.259 -9.345 1.00 46.34 173 SER A CA 1
ATOM 1392 C C . SER A 1 173 ? -36.455 28.577 -10.583 1.00 46.34 173 SER A C 1
ATOM 1394 O O . SER A 1 173 ? -35.703 28.242 -11.503 1.00 46.34 173 SER A O 1
ATOM 1396 N N . ASP A 1 174 ? -37.757 28.316 -10.525 1.00 46.47 174 ASP A N 1
ATOM 1397 C CA . ASP A 1 174 ? -38.628 28.205 -11.686 1.00 46.47 174 ASP A CA 1
ATOM 1398 C C . ASP A 1 174 ? -38.684 29.576 -12.376 1.00 46.47 174 ASP A C 1
ATOM 1400 O O . ASP A 1 174 ? -38.823 30.595 -11.701 1.00 46.47 174 ASP A O 1
ATOM 1404 N N . ASP A 1 175 ? -38.466 29.612 -13.689 1.00 45.41 175 ASP A N 1
ATOM 1405 C CA . ASP A 1 175 ? -39.440 30.132 -14.660 1.00 45.41 175 ASP A CA 1
ATOM 1406 C C . ASP A 1 175 ? -38.830 30.184 -16.074 1.00 45.41 175 ASP A C 1
ATOM 1408 O O . ASP A 1 175 ? -37.851 30.868 -16.367 1.00 45.41 175 ASP A O 1
ATOM 1412 N N . GLU A 1 176 ? -39.389 29.309 -16.904 1.00 42.47 176 GLU A N 1
ATOM 1413 C CA . GLU A 1 176 ? -39.925 29.507 -18.253 1.00 42.47 176 GLU A CA 1
ATOM 1414 C C . GLU A 1 176 ? -39.489 30.680 -19.175 1.00 42.47 176 GLU A C 1
ATOM 1416 O O . GLU A 1 176 ? -39.504 31.855 -18.831 1.00 42.47 176 GLU A O 1
ATOM 1421 N N . GLN A 1 177 ? -39.338 30.277 -20.451 1.00 40.34 177 GLN A N 1
ATOM 1422 C CA . GLN A 1 177 ? -39.716 30.961 -21.706 1.00 40.34 177 GLN A CA 1
ATOM 1423 C C . GLN A 1 177 ? -38.724 31.888 -22.459 1.00 40.34 177 GLN A C 1
ATOM 1425 O O . GLN A 1 177 ? -38.537 33.061 -22.172 1.00 40.34 177 GLN A O 1
ATOM 1430 N N . SER A 1 178 ? -38.213 31.308 -23.558 1.00 37.50 178 SER A N 1
ATOM 1431 C CA . SER A 1 178 ? -38.418 31.716 -24.967 1.00 37.50 178 SER A CA 1
ATOM 1432 C C . SER A 1 178 ? -37.857 33.036 -25.550 1.00 37.50 178 SER A C 1
ATOM 1434 O O . SER A 1 178 ? -38.400 34.110 -25.350 1.00 37.50 178 SER A O 1
ATOM 1436 N N . THR A 1 179 ? -36.892 32.842 -26.470 1.00 40.50 179 THR A N 1
ATOM 1437 C CA . THR A 1 179 ? -36.774 33.343 -27.875 1.00 40.50 179 THR A CA 1
ATOM 1438 C C . THR A 1 179 ? -36.731 34.841 -28.256 1.00 40.50 179 THR A C 1
ATOM 1440 O O . THR A 1 179 ? -37.520 35.639 -27.776 1.00 40.50 179 THR A O 1
ATOM 1443 N N . SER A 1 180 ? -35.947 35.103 -29.330 1.00 39.12 180 SER A N 1
ATOM 1444 C CA . SER A 1 180 ? -35.913 36.264 -30.273 1.00 39.12 180 SER A CA 1
ATOM 1445 C C . SER A 1 180 ? -34.757 37.254 -30.025 1.00 39.12 180 SER A C 1
ATOM 1447 O O . SER A 1 180 ? -34.664 37.807 -28.943 1.00 39.12 180 SER A O 1
ATOM 1449 N N . SER A 1 181 ? -33.717 37.375 -30.871 1.00 42.81 181 SER A N 1
ATOM 1450 C CA . SER A 1 181 ? -33.602 37.949 -32.243 1.00 42.81 181 SER A CA 1
ATOM 1451 C C . SER A 1 181 ? -33.926 39.455 -32.358 1.00 42.81 181 SER A C 1
ATOM 1453 O O . SER A 1 181 ? -35.043 39.846 -32.032 1.00 42.81 181 SER A O 1
ATOM 1455 N N . GLY A 1 182 ? -32.966 40.237 -32.894 1.00 37.06 182 GLY A N 1
ATOM 1456 C CA . GLY A 1 182 ? -33.042 41.670 -33.276 1.00 37.06 182 GLY A CA 1
ATOM 1457 C C . GLY A 1 182 ? -32.279 42.592 -32.305 1.00 37.06 182 GLY A C 1
ATOM 1458 O O . GLY A 1 182 ? -32.637 42.641 -31.137 1.00 37.06 182 GLY A O 1
ATOM 1459 N N . GLU A 1 183 ? -31.101 43.151 -32.606 1.00 42.22 183 GLU A N 1
ATOM 1460 C CA . GLU A 1 183 ? -30.738 44.203 -33.588 1.00 42.22 183 GLU A CA 1
ATOM 1461 C C . GLU A 1 183 ? -31.072 45.641 -33.110 1.00 42.22 183 GLU A C 1
ATOM 1463 O O . GLU A 1 183 ? -32.213 45.963 -32.806 1.00 42.22 183 GLU A O 1
ATOM 1468 N N . ASP A 1 184 ? -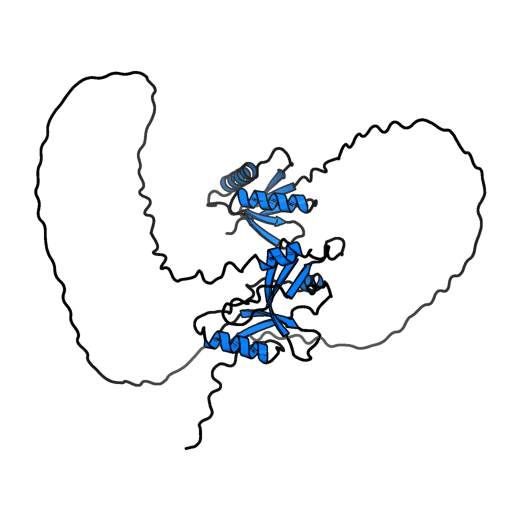30.000 46.442 -33.036 1.00 39.88 184 ASP A N 1
ATOM 1469 C CA . ASP A 1 184 ? -29.827 47.905 -33.043 1.00 39.88 184 ASP A CA 1
ATOM 1470 C C . ASP A 1 184 ? -30.450 48.884 -32.007 1.00 39.88 184 ASP A C 1
ATOM 1472 O O . ASP A 1 184 ? -31.637 48.931 -31.709 1.00 39.88 184 ASP A O 1
ATOM 1476 N N . THR A 1 185 ? -29.535 49.742 -31.518 1.00 41.44 185 THR A N 1
ATOM 1477 C CA . THR A 1 185 ? -29.595 51.098 -30.900 1.00 41.44 185 THR A CA 1
ATOM 1478 C C . THR A 1 185 ? -30.729 52.051 -31.358 1.00 41.44 185 THR A C 1
ATOM 1480 O O . THR A 1 185 ? -31.317 51.772 -32.396 1.00 41.44 185 THR A O 1
ATOM 1483 N N . PRO A 1 186 ? -30.957 53.268 -30.765 1.00 53.59 186 PRO A N 1
ATOM 1484 C CA . PRO A 1 186 ? -30.266 53.985 -29.667 1.00 53.59 186 PRO A CA 1
ATOM 1485 C C . PRO A 1 186 ? -31.181 54.724 -28.636 1.00 53.59 186 PRO A C 1
ATOM 1487 O O . PRO A 1 186 ? -32.402 54.741 -28.721 1.00 53.59 186 PRO A O 1
ATOM 1490 N N . ALA A 1 187 ? -30.510 55.365 -27.666 1.00 39.97 187 ALA A N 1
ATOM 1491 C CA . ALA A 1 187 ? -30.851 56.559 -26.872 1.00 39.97 187 ALA A CA 1
ATOM 1492 C C . ALA A 1 187 ? -32.258 57.187 -26.964 1.00 39.97 187 ALA A C 1
ATOM 1494 O O . ALA A 1 187 ? -32.674 57.626 -28.028 1.00 39.97 187 ALA A O 1
ATOM 1495 N N . SER A 1 188 ? -32.862 57.462 -25.799 1.00 35.22 188 SER A N 1
ATOM 1496 C CA . SER A 1 188 ? -33.285 58.814 -25.384 1.00 35.22 188 SER A CA 1
ATOM 1497 C C . SER A 1 188 ? -34.065 58.765 -24.060 1.00 35.22 188 SER A C 1
ATOM 1499 O O . SER A 1 188 ? -34.955 57.945 -23.874 1.00 35.22 188 SER A O 1
ATOM 1501 N N . SER A 1 189 ? -33.787 59.749 -23.198 1.00 37.91 189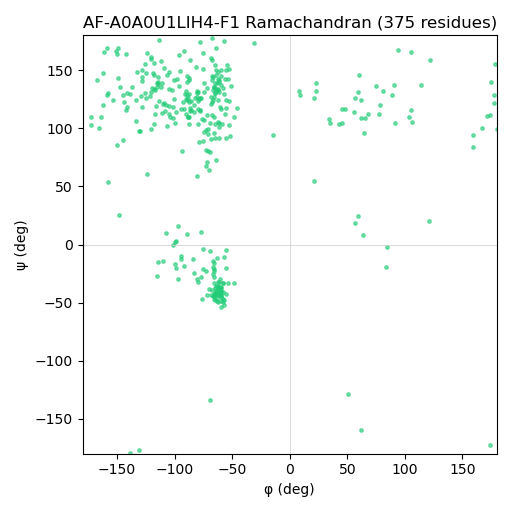 SER A N 1
ATOM 1502 C CA . SER A 1 189 ? -34.750 60.458 -22.336 1.00 37.91 189 SER A CA 1
ATOM 1503 C C . SER A 1 189 ? -35.561 59.703 -21.265 1.00 37.91 189 SER A C 1
ATOM 1505 O O . SER A 1 189 ? -36.631 59.177 -21.534 1.00 37.91 189 SER A O 1
ATOM 1507 N N . GLY A 1 190 ? -35.201 59.970 -20.005 1.00 34.16 190 GLY A N 1
ATOM 1508 C CA . GLY A 1 190 ? -36.068 60.816 -19.172 1.00 34.16 190 GLY A CA 1
ATOM 1509 C C . GLY A 1 190 ? -37.111 60.138 -18.265 1.00 34.16 190 GLY A C 1
ATOM 1510 O O . GLY A 1 190 ? -37.327 58.940 -18.331 1.00 34.16 190 GLY A O 1
ATOM 1511 N N . PRO A 1 191 ? -37.710 60.902 -17.332 1.00 49.69 191 PRO A N 1
ATOM 1512 C CA . PRO A 1 191 ? -37.640 60.589 -15.901 1.00 49.69 191 PRO A CA 1
ATOM 1513 C C . PRO A 1 191 ? -39.015 60.371 -15.249 1.00 49.69 191 PRO A C 1
ATOM 1515 O O . PRO A 1 191 ? -40.000 60.942 -15.707 1.00 49.69 191 PRO A O 1
ATOM 1518 N N . SER A 1 192 ? -39.083 59.690 -14.094 1.00 40.50 192 SER A N 1
ATOM 1519 C CA . SER A 1 192 ? -39.949 60.114 -12.970 1.00 40.50 192 SER A CA 1
ATOM 1520 C C . SER A 1 192 ? -39.944 59.178 -11.756 1.00 40.50 192 SER A C 1
ATOM 1522 O O . SER A 1 192 ? -40.232 57.996 -11.858 1.00 40.50 192 SER A O 1
ATOM 1524 N N . LYS A 1 193 ? -39.706 59.813 -10.600 1.00 38.62 193 LYS A N 1
ATOM 1525 C CA . LYS A 1 193 ? -40.505 59.794 -9.357 1.00 38.62 193 LYS A CA 1
ATOM 1526 C C . LYS A 1 193 ? -40.969 58.440 -8.794 1.00 38.62 193 LYS A C 1
ATOM 1528 O O . LYS A 1 193 ? -41.911 57.858 -9.304 1.00 38.62 193 LYS A O 1
ATOM 1533 N N . GLN A 1 194 ? -40.479 58.112 -7.596 1.00 46.72 194 GLN A N 1
ATOM 1534 C CA . GLN A 1 194 ? -41.243 58.027 -6.327 1.00 46.72 194 GLN A CA 1
ATOM 1535 C C . GLN A 1 194 ? -40.316 57.395 -5.269 1.00 46.72 194 GLN A C 1
ATOM 1537 O O . GLN A 1 194 ? -39.799 56.307 -5.461 1.00 46.72 194 GLN A O 1
ATOM 1542 N N . LEU A 1 195 ? -39.847 58.125 -4.254 1.00 38.41 195 LEU A N 1
ATOM 1543 C CA . LEU A 1 195 ? -40.563 58.588 -3.056 1.00 38.41 195 LEU A CA 1
ATOM 1544 C C . LEU A 1 195 ? -41.032 57.438 -2.144 1.00 38.41 195 LEU A C 1
ATOM 1546 O O . LEU A 1 195 ? -42.120 56.910 -2.343 1.00 38.41 195 LEU A O 1
ATOM 1550 N N . ARG A 1 196 ? -40.224 57.141 -1.111 1.00 52.59 196 ARG A N 1
ATOM 1551 C CA . ARG A 1 196 ? -40.575 56.883 0.314 1.00 52.59 196 ARG A CA 1
ATOM 1552 C C . ARG A 1 196 ? -39.343 56.271 1.004 1.00 52.59 196 ARG A C 1
ATOM 1554 O O . ARG A 1 196 ? -38.944 55.170 0.669 1.00 52.59 196 ARG A O 1
ATOM 1561 N N . GLN A 1 197 ? -38.530 57.015 1.758 1.00 41.03 197 GLN A N 1
ATOM 1562 C CA . GLN A 1 197 ? -38.713 57.460 3.154 1.00 41.03 197 GLN A CA 1
ATOM 1563 C C . GLN A 1 197 ? -39.272 56.397 4.120 1.00 41.03 197 GLN A C 1
ATOM 1565 O O . GLN A 1 197 ? -40.481 56.204 4.180 1.00 41.03 197 GLN A O 1
ATOM 1570 N N . SER A 1 198 ? -38.386 55.832 4.951 1.00 48.38 198 SER A N 1
ATOM 1571 C CA . SER A 1 198 ? -38.537 55.727 6.419 1.00 48.38 198 SER A CA 1
ATOM 1572 C C . SER A 1 198 ? -37.177 55.342 7.035 1.00 48.38 198 SER A C 1
ATOM 1574 O O . SER A 1 198 ? -36.670 54.257 6.774 1.00 48.38 198 SER A O 1
ATOM 1576 N N . MET A 1 199 ? -36.435 56.310 7.591 1.00 42.66 199 MET A N 1
ATOM 1577 C CA . MET A 1 199 ? -36.128 56.468 9.033 1.00 42.66 199 MET A CA 1
ATOM 1578 C C . MET A 1 199 ? -35.713 55.165 9.742 1.00 42.66 199 MET A C 1
ATOM 1580 O O . MET A 1 199 ? -36.510 54.251 9.893 1.00 42.66 199 MET A O 1
ATOM 1584 N N . GLN A 1 200 ? -34.420 54.991 10.038 1.00 43.66 200 GLN A N 1
ATOM 1585 C CA . GLN A 1 200 ? -33.761 55.373 11.304 1.00 43.66 200 GLN A CA 1
ATOM 1586 C C . GLN A 1 200 ? -34.410 54.756 12.554 1.00 43.66 200 GLN A C 1
ATOM 1588 O O . GLN A 1 200 ? -35.465 55.219 12.971 1.00 43.66 200 GLN A O 1
ATOM 1593 N N . ARG A 1 201 ? -33.688 53.863 13.250 1.00 47.62 201 ARG A N 1
ATOM 1594 C CA . ARG A 1 201 ? -33.185 54.154 14.607 1.00 47.62 201 ARG A CA 1
ATOM 1595 C C . ARG A 1 201 ? -32.149 53.125 15.061 1.00 47.62 201 ARG A C 1
ATOM 1597 O O . ARG A 1 201 ? -32.263 51.939 14.780 1.00 47.62 201 ARG A O 1
ATOM 1604 N N . ALA A 1 202 ? -31.141 53.642 15.745 1.00 40.84 202 ALA A N 1
ATOM 1605 C CA . ALA A 1 202 ? -30.013 52.935 16.313 1.00 40.84 202 ALA A CA 1
ATOM 1606 C C . ALA A 1 202 ? -30.265 52.491 17.769 1.00 40.84 202 ALA A C 1
ATOM 1608 O O . ALA A 1 202 ? -31.145 53.032 18.441 1.00 40.84 202 ALA A O 1
ATOM 1609 N N . SER A 1 203 ? -29.376 51.595 18.218 1.00 43.16 203 SER A N 1
ATOM 1610 C CA . SER A 1 203 ? -28.619 51.658 19.484 1.00 43.16 203 SER A CA 1
ATOM 1611 C C . SER A 1 203 ? -28.892 50.602 20.565 1.00 43.16 203 SER A C 1
ATOM 1613 O O . SER A 1 203 ? -30.025 50.392 20.986 1.00 43.16 203 SER A O 1
ATOM 1615 N N . SER A 1 204 ? -27.750 50.161 21.129 1.00 38.09 204 SER A N 1
ATOM 1616 C CA . SER A 1 204 ? -27.449 49.791 22.537 1.00 38.09 204 SER A CA 1
ATOM 1617 C C . SER A 1 204 ? -27.939 48.429 23.055 1.00 38.09 204 SER A C 1
ATOM 1619 O O . SER A 1 204 ? -29.123 48.133 23.011 1.00 38.09 204 SER A O 1
ATOM 1621 N N . SER A 1 205 ? -26.998 47.513 23.344 1.00 37.97 205 SER A N 1
ATOM 1622 C CA . SER A 1 205 ? -26.380 47.199 24.665 1.00 37.97 205 SER A CA 1
ATOM 1623 C C . SER A 1 205 ? -27.287 46.282 25.503 1.00 37.97 205 SER A C 1
ATOM 1625 O O . SER A 1 205 ? -28.483 46.517 25.601 1.00 37.97 205 SER A O 1
ATOM 1627 N N . SER A 1 206 ? -26.828 45.191 26.116 1.00 40.59 206 SER A N 1
ATOM 1628 C CA . SER A 1 206 ? -26.016 45.149 27.343 1.00 40.59 206 SER A CA 1
ATOM 1629 C C . SER A 1 206 ? -25.745 43.676 27.711 1.00 40.59 206 SER A C 1
ATOM 1631 O O . SER A 1 206 ? -26.547 42.809 27.362 1.00 40.59 206 SER A O 1
ATOM 1633 N N . GLU A 1 207 ? -24.661 43.427 28.447 1.00 49.69 207 GLU A N 1
ATOM 1634 C CA . GLU A 1 207 ? -24.373 42.204 29.225 1.00 49.69 207 GLU A CA 1
ATOM 1635 C C . GLU A 1 207 ? -25.397 41.997 30.367 1.00 49.69 207 GLU A C 1
ATOM 1637 O O . GLU A 1 207 ? -26.184 42.912 30.643 1.00 49.69 207 GLU A O 1
ATOM 1642 N N . PRO A 1 208 ? -25.428 40.820 31.033 1.00 64.44 208 PRO A N 1
ATOM 1643 C CA . PRO A 1 208 ? -24.624 40.697 32.262 1.00 64.44 208 PRO A CA 1
ATOM 1644 C C . PRO A 1 208 ? -24.082 39.290 32.610 1.00 64.44 208 PRO A C 1
ATOM 1646 O O . PRO A 1 208 ? -24.565 38.258 32.142 1.00 64.44 208 PRO A O 1
ATOM 1649 N N . ASP A 1 209 ? -23.110 39.320 33.526 1.00 51.41 209 ASP A N 1
ATOM 1650 C CA . ASP A 1 209 ? -22.601 38.256 34.399 1.00 51.41 209 ASP A CA 1
ATOM 1651 C C . ASP A 1 209 ? -23.671 37.559 35.257 1.00 51.41 209 ASP A C 1
ATOM 1653 O O . ASP A 1 209 ? -24.655 38.177 35.672 1.00 51.41 209 ASP A O 1
ATOM 1657 N N . SER A 1 210 ? -23.403 36.303 35.640 1.00 60.00 210 SER A N 1
ATOM 1658 C CA . SER A 1 210 ? -23.824 35.720 36.928 1.00 60.00 210 SER A CA 1
ATOM 1659 C C . SER A 1 210 ? -23.045 34.435 37.248 1.00 60.00 210 SER A C 1
ATOM 1661 O O . SER A 1 210 ? -23.261 33.389 36.638 1.00 60.00 210 SER A O 1
ATOM 1663 N N . GLU A 1 211 ? -22.170 34.518 38.253 1.00 54.16 211 GLU A N 1
ATOM 1664 C CA . GLU A 1 211 ? -21.686 33.389 39.054 1.00 54.16 211 GLU A CA 1
ATOM 1665 C C . GLU A 1 211 ? -22.778 32.926 40.035 1.00 54.16 211 GLU A C 1
ATOM 1667 O O . GLU A 1 211 ? -23.411 33.748 40.697 1.00 54.16 211 GLU A O 1
ATOM 1672 N N . SER A 1 212 ? -22.952 31.613 40.213 1.00 50.44 212 SER A N 1
ATOM 1673 C CA . SER A 1 212 ? -23.467 31.056 41.472 1.00 50.44 212 SER A CA 1
ATOM 1674 C C . SER A 1 212 ? -23.153 29.563 41.569 1.00 50.44 212 SER A C 1
ATOM 1676 O O . SER A 1 212 ? -23.552 28.774 40.712 1.00 50.44 212 SER A O 1
ATOM 1678 N N . GLY A 1 213 ? -22.405 29.184 42.605 1.00 40.19 213 GLY A N 1
ATOM 1679 C CA . GLY A 1 213 ? -22.118 27.796 42.953 1.00 40.19 213 GLY A CA 1
ATOM 1680 C C . GLY A 1 213 ? -23.196 27.178 43.844 1.00 40.19 213 GLY A C 1
ATOM 1681 O O . GLY A 1 213 ? -23.914 27.877 44.552 1.00 40.19 213 GLY A O 1
ATOM 1682 N N . SER A 1 214 ? -23.261 25.847 43.856 1.00 48.16 214 SER A N 1
ATOM 1683 C CA . SER A 1 214 ? -23.793 25.079 44.985 1.00 48.16 214 SER A CA 1
ATOM 1684 C C . SER A 1 214 ? -23.265 23.650 44.941 1.00 48.16 214 SER A C 1
ATOM 1686 O O . SER A 1 214 ? -23.376 22.948 43.937 1.00 48.16 214 SER A O 1
ATOM 1688 N N . GLU A 1 215 ? -22.715 23.237 46.074 1.00 48.69 215 GLU A N 1
ATOM 1689 C CA . GLU A 1 215 ? -22.350 21.876 46.448 1.00 48.69 215 GLU A CA 1
ATOM 1690 C C . GLU A 1 215 ? -23.604 21.002 46.645 1.00 48.69 215 GLU A C 1
ATOM 1692 O O . GLU A 1 215 ? -24.690 21.529 46.898 1.00 48.69 215 GLU A O 1
ATOM 1697 N N . GLY A 1 216 ? -23.461 19.668 46.604 1.00 33.28 216 GLY A N 1
ATOM 1698 C CA . GLY A 1 216 ? -24.494 18.782 47.157 1.00 33.28 216 GLY A CA 1
ATOM 1699 C C . GLY A 1 216 ? -24.542 17.329 46.673 1.00 33.28 216 GLY A C 1
ATOM 1700 O O . GLY A 1 216 ? -25.259 17.013 45.737 1.00 33.28 216 GLY A O 1
ATOM 1701 N N . ALA A 1 217 ? -23.874 16.456 47.432 1.00 38.69 217 ALA A N 1
ATOM 1702 C CA . ALA A 1 217 ? -24.311 15.111 47.843 1.00 38.69 217 ALA A CA 1
ATOM 1703 C C . ALA A 1 217 ? -24.528 13.966 46.816 1.00 38.69 217 ALA A C 1
ATOM 1705 O O . ALA A 1 217 ? -25.527 13.853 46.117 1.00 38.69 217 ALA A O 1
ATOM 1706 N N . GLN A 1 218 ? -23.584 13.020 46.895 1.00 40.25 218 GLN A N 1
ATOM 1707 C CA . GLN A 1 218 ? -23.740 11.560 47.012 1.00 40.25 218 GLN A CA 1
ATOM 1708 C C . GLN A 1 218 ? -25.148 10.945 46.851 1.00 40.25 218 GLN A C 1
ATOM 1710 O O . GLN A 1 218 ? -26.034 11.189 47.665 1.00 40.25 218 GLN A O 1
ATOM 1715 N N . MET A 1 219 ? -25.264 9.938 45.973 1.00 39.84 219 MET A N 1
ATOM 1716 C CA . MET A 1 219 ? -26.034 8.733 46.300 1.00 39.84 219 MET A CA 1
ATOM 1717 C C . MET A 1 219 ? -25.540 7.505 45.522 1.00 39.84 219 MET A C 1
ATOM 1719 O O . MET A 1 219 ? -25.460 7.475 44.298 1.00 39.84 219 MET A O 1
ATOM 1723 N N . THR A 1 220 ? -25.195 6.485 46.294 1.00 35.84 220 THR A N 1
ATOM 1724 C CA . THR A 1 220 ? -24.932 5.097 45.926 1.00 35.84 220 THR A CA 1
ATOM 1725 C C . THR A 1 220 ? -26.165 4.424 45.314 1.00 35.84 220 THR A C 1
ATOM 1727 O O . THR A 1 220 ? -27.269 4.567 45.834 1.00 35.84 220 THR A O 1
ATOM 1730 N N . ARG A 1 221 ? -25.978 3.572 44.295 1.00 37.78 221 ARG A N 1
ATOM 1731 C CA . ARG A 1 221 ? -26.747 2.320 44.172 1.00 37.78 221 ARG A CA 1
ATOM 1732 C C . ARG A 1 221 ? -26.041 1.286 43.299 1.00 37.78 221 ARG A C 1
ATOM 1734 O O . ARG A 1 221 ? -25.573 1.563 42.202 1.00 37.78 221 ARG A O 1
ATOM 1741 N N . VAL A 1 222 ? -25.976 0.095 43.875 1.00 33.22 222 VAL A N 1
ATOM 1742 C CA . VAL A 1 222 ? -25.326 -1.135 43.433 1.00 33.22 222 VAL A CA 1
ATOM 1743 C C . VAL A 1 222 ? -26.415 -2.116 42.973 1.00 33.22 222 VAL A C 1
ATOM 1745 O O . VAL A 1 222 ? -27.480 -2.140 43.582 1.00 33.22 222 VAL A O 1
ATOM 1748 N N . CYS A 1 223 ? -26.079 -2.912 41.947 1.00 32.97 223 CYS A N 1
ATOM 1749 C CA . CYS A 1 223 ? -26.636 -4.205 41.493 1.00 32.97 223 CYS A CA 1
ATOM 1750 C C . CYS A 1 223 ? -28.134 -4.332 41.138 1.00 32.97 223 CYS A C 1
ATOM 1752 O O . CYS A 1 223 ? -29.014 -4.070 41.949 1.00 32.97 223 CYS A O 1
ATOM 1754 N N . SER A 1 224 ? -28.432 -4.822 39.925 1.00 33.28 224 SER A N 1
ATOM 1755 C CA . SER A 1 224 ? -28.586 -6.259 39.577 1.00 33.28 224 SER A CA 1
ATOM 1756 C C . SER A 1 224 ? -29.000 -6.356 38.089 1.00 33.28 224 SER A C 1
ATOM 1758 O O . SER A 1 224 ? -29.864 -5.606 37.658 1.00 33.28 224 SER A O 1
ATOM 1760 N N . GLU A 1 225 ? -28.278 -7.024 37.185 1.00 31.88 225 GLU A N 1
ATOM 1761 C CA . GLU A 1 225 ? -28.148 -8.476 36.951 1.00 31.88 225 GLU A CA 1
ATOM 1762 C C . GLU A 1 225 ? -29.179 -9.030 35.926 1.00 31.88 225 GLU A C 1
ATOM 1764 O O . GLU A 1 225 ? -30.368 -8.740 35.994 1.00 31.88 225 GLU A O 1
ATOM 1769 N N . VAL A 1 226 ? -28.674 -9.912 35.043 1.00 33.16 226 VAL A N 1
ATOM 1770 C CA . VAL A 1 226 ? -29.342 -11.071 34.401 1.00 33.16 226 VAL A CA 1
ATOM 1771 C C . VAL A 1 226 ? -29.777 -10.992 32.908 1.00 33.16 226 VAL A C 1
ATOM 1773 O O . VAL A 1 226 ? -30.767 -10.366 32.549 1.00 33.16 226 VAL A O 1
ATOM 1776 N N . ARG A 1 227 ? -29.112 -11.872 32.117 1.00 34.22 227 ARG A N 1
ATOM 1777 C CA . ARG A 1 227 ? -29.522 -12.612 30.882 1.00 34.22 227 ARG A CA 1
ATOM 1778 C C . ARG A 1 227 ? -29.599 -11.824 29.555 1.00 34.22 227 ARG A C 1
ATOM 1780 O O . ARG A 1 227 ? -30.113 -10.727 29.499 1.00 34.22 227 ARG A O 1
ATOM 1787 N N . SER A 1 228 ? -29.118 -12.320 28.410 1.00 33.59 228 SER A N 1
ATOM 1788 C CA . SER A 1 228 ? -29.076 -13.709 27.935 1.00 33.59 228 SER A CA 1
ATOM 1789 C C . SER A 1 228 ? -27.883 -14.004 27.025 1.00 33.59 228 SER A C 1
ATOM 1791 O O . SER A 1 228 ? -27.492 -13.213 26.172 1.00 33.59 228 SER A O 1
ATOM 1793 N N . SER A 1 229 ? -27.373 -15.219 27.195 1.00 36.66 229 SER A N 1
ATOM 1794 C CA . SER A 1 229 ? -26.461 -15.931 26.311 1.00 36.66 229 SER A CA 1
ATOM 1795 C C . SER A 1 229 ? -27.096 -16.234 24.950 1.00 36.66 229 SER A C 1
ATOM 1797 O O . SER A 1 229 ? -28.278 -16.552 24.886 1.00 36.66 229 SER A O 1
ATOM 1799 N N . ASN A 1 230 ? -26.283 -16.298 23.894 1.00 33.75 230 ASN A N 1
ATOM 1800 C CA . ASN A 1 230 ? -26.449 -17.343 22.887 1.00 33.75 230 ASN A CA 1
ATOM 1801 C C . ASN A 1 230 ? -25.080 -17.824 22.400 1.00 33.75 230 ASN A C 1
ATOM 1803 O O . ASN A 1 230 ? -24.268 -17.081 21.856 1.00 33.75 230 ASN A O 1
ATOM 1807 N N . ARG A 1 231 ? -24.836 -19.101 22.693 1.00 35.16 231 ARG A N 1
ATOM 1808 C CA . ARG A 1 231 ? -23.625 -19.881 22.464 1.00 35.16 231 ARG A CA 1
ATOM 1809 C C . ARG A 1 231 ? -23.919 -20.776 21.265 1.00 35.16 231 ARG A C 1
ATOM 1811 O O . ARG A 1 231 ? -24.704 -21.707 21.407 1.00 35.16 231 ARG A O 1
ATOM 1818 N N . ILE A 1 232 ? -23.307 -20.522 20.110 1.00 41.78 232 ILE A N 1
ATOM 1819 C CA . ILE A 1 232 ? -23.309 -21.484 19.000 1.00 41.78 232 ILE A CA 1
ATOM 1820 C C . ILE A 1 232 ? -21.933 -22.137 18.944 1.00 41.78 232 ILE A C 1
ATOM 1822 O O . ILE A 1 232 ? -20.908 -21.505 18.706 1.00 41.78 232 ILE A O 1
ATOM 1826 N N . ARG A 1 233 ? -21.960 -23.428 19.263 1.00 35.66 233 ARG A N 1
ATOM 1827 C CA . ARG A 1 233 ? -20.866 -24.389 19.303 1.00 35.66 233 ARG A CA 1
ATOM 1828 C C . ARG A 1 233 ? -20.767 -24.997 17.901 1.00 35.66 233 ARG A C 1
ATOM 1830 O O . ARG A 1 233 ? -21.670 -25.722 17.505 1.00 35.66 233 ARG A O 1
ATOM 1837 N N . GLY A 1 234 ? -19.715 -24.674 17.153 1.00 34.28 234 GLY A N 1
ATOM 1838 C CA . GLY A 1 234 ? -19.396 -25.301 15.868 1.00 34.28 234 GLY A CA 1
ATOM 1839 C C . GLY A 1 234 ? -18.179 -26.202 16.032 1.00 34.28 234 GLY A C 1
ATOM 1840 O O . GLY A 1 234 ? -17.112 -25.724 16.403 1.00 34.28 234 GLY A O 1
ATOM 1841 N N . GLN A 1 235 ? -18.388 -27.502 15.848 1.00 36.47 235 GLN A N 1
ATOM 1842 C CA . GLN A 1 235 ? -17.407 -28.571 16.005 1.00 36.47 235 GLN A CA 1
ATOM 1843 C C . GLN A 1 235 ? -16.291 -28.496 14.952 1.00 36.47 235 GLN A C 1
ATOM 1845 O O . GLN A 1 235 ? -16.531 -28.161 13.795 1.00 36.47 235 GLN A O 1
ATOM 1850 N N . VAL A 1 236 ? -15.082 -28.848 15.385 1.00 40.47 236 VAL A N 1
ATOM 1851 C CA . VAL A 1 236 ? -13.900 -29.110 14.557 1.00 40.47 236 VAL A CA 1
ATOM 1852 C C . VAL A 1 236 ? -13.914 -30.599 14.200 1.00 40.47 236 VAL A C 1
ATOM 1854 O O . VAL A 1 236 ? -14.028 -31.402 15.126 1.00 40.47 236 VAL A O 1
ATOM 1857 N N . PRO A 1 237 ? -13.781 -30.999 12.924 1.00 46.72 237 PRO A N 1
ATOM 1858 C CA . PRO A 1 237 ? -13.404 -32.358 12.596 1.00 46.72 237 PRO A CA 1
ATOM 1859 C C . PRO A 1 237 ? -11.878 -32.484 12.596 1.00 46.72 237 PRO A C 1
ATOM 1861 O O . PRO A 1 237 ? -11.159 -31.860 11.816 1.00 46.72 237 PRO A O 1
ATOM 1864 N N . GLU A 1 238 ? -11.439 -33.295 13.543 1.00 37.50 238 GLU A N 1
ATOM 1865 C CA . GLU A 1 238 ? -10.182 -34.024 13.625 1.00 37.50 238 GLU A CA 1
ATOM 1866 C C . GLU A 1 238 ? -9.974 -34.845 12.338 1.00 37.50 238 GLU A C 1
ATOM 1868 O O . GLU A 1 238 ? -10.843 -35.624 11.951 1.00 37.50 238 GLU A O 1
ATOM 1873 N N . ILE A 1 239 ? -8.854 -34.631 11.641 1.00 43.06 239 ILE A N 1
ATOM 1874 C CA . ILE A 1 239 ? -8.397 -35.521 10.568 1.00 43.06 239 ILE A CA 1
ATOM 1875 C C . ILE A 1 239 ? -7.056 -36.090 11.011 1.00 43.06 239 ILE A C 1
ATOM 1877 O O . ILE A 1 239 ? -6.063 -35.373 11.151 1.00 43.06 239 ILE A O 1
ATOM 1881 N N . GLU A 1 240 ? -7.096 -37.389 11.270 1.00 41.50 240 GLU A N 1
ATOM 1882 C CA . GLU A 1 240 ? -5.988 -38.248 11.642 1.00 41.50 240 GLU A CA 1
ATOM 1883 C C . GLU A 1 240 ? -4.942 -38.338 10.521 1.00 41.50 240 GLU A C 1
ATOM 1885 O O . GLU A 1 240 ? -5.252 -38.471 9.335 1.00 41.50 240 GLU A O 1
ATOM 1890 N N . ASN A 1 241 ? -3.676 -38.311 10.934 1.00 44.22 241 ASN A N 1
ATOM 1891 C CA . ASN A 1 241 ? -2.552 -38.828 10.162 1.00 44.22 241 ASN A CA 1
ATOM 1892 C C . ASN A 1 241 ? -2.715 -40.337 9.933 1.00 44.22 241 ASN A C 1
ATOM 1894 O O . ASN A 1 241 ? -3.066 -41.058 10.867 1.00 44.22 241 ASN A O 1
ATOM 1898 N N . PRO A 1 242 ? -2.217 -40.836 8.793 1.00 56.19 242 PRO A N 1
ATOM 1899 C CA . PRO A 1 242 ? -1.361 -42.008 8.870 1.00 56.19 242 PRO A CA 1
ATOM 1900 C C . PRO A 1 242 ? -0.008 -41.767 8.196 1.00 56.19 242 PRO A C 1
ATOM 1902 O O . PRO A 1 242 ? 0.101 -41.401 7.027 1.00 56.19 242 PRO A O 1
ATOM 1905 N N . ALA A 1 243 ? 1.039 -42.022 8.977 1.00 42.84 243 ALA A N 1
ATOM 1906 C CA . ALA A 1 243 ? 2.363 -42.358 8.483 1.00 42.84 243 ALA A CA 1
ATOM 1907 C C . ALA A 1 243 ? 2.328 -43.740 7.803 1.00 42.84 243 ALA A C 1
ATOM 1909 O O . ALA A 1 243 ? 1.643 -44.636 8.292 1.00 42.84 243 ALA A O 1
ATOM 1910 N N . GLY A 1 244 ? 3.108 -43.940 6.733 1.00 36.47 244 GLY A N 1
ATOM 1911 C CA . GLY A 1 244 ? 3.360 -45.287 6.204 1.00 36.47 244 GLY A CA 1
ATOM 1912 C C . GLY A 1 244 ? 3.829 -45.379 4.748 1.00 36.47 244 GLY A C 1
ATOM 1913 O O . GLY A 1 244 ? 3.018 -45.617 3.869 1.00 36.47 244 GLY A O 1
ATOM 1914 N N . ILE A 1 245 ? 5.140 -45.209 4.538 1.00 38.34 245 ILE A N 1
ATOM 1915 C CA . ILE A 1 245 ? 6.059 -46.137 3.834 1.00 38.34 245 ILE A CA 1
ATOM 1916 C C . ILE A 1 245 ? 5.613 -46.756 2.487 1.00 38.34 245 ILE A C 1
ATOM 1918 O O . ILE A 1 245 ? 4.744 -47.619 2.461 1.00 38.34 245 ILE A O 1
ATOM 1922 N N . LEU A 1 246 ? 6.353 -46.425 1.414 1.00 42.44 246 LEU A N 1
ATOM 1923 C CA . LEU A 1 246 ? 6.892 -47.326 0.362 1.00 42.44 246 LEU A CA 1
ATOM 1924 C C . LEU A 1 246 ? 7.663 -46.446 -0.649 1.00 42.44 246 LEU A C 1
ATOM 1926 O O . LEU A 1 246 ? 7.076 -45.615 -1.333 1.00 42.44 246 LEU A O 1
ATOM 1930 N N . GLU A 1 247 ? 8.996 -46.366 -0.572 1.00 45.00 247 GLU A N 1
ATOM 1931 C CA . GLU A 1 247 ? 9.920 -47.157 -1.411 1.00 45.00 247 GLU A CA 1
ATOM 1932 C C . GLU A 1 247 ? 9.381 -47.420 -2.822 1.00 45.00 247 GLU A C 1
ATOM 1934 O O . GLU A 1 247 ? 8.478 -48.224 -2.966 1.00 45.00 247 GLU A O 1
ATOM 1939 N N . TYR A 1 248 ? 9.946 -46.762 -3.841 1.00 42.56 248 TYR A N 1
ATOM 1940 C CA . TYR A 1 248 ? 10.302 -47.368 -5.135 1.00 42.56 248 TYR A CA 1
ATOM 1941 C C . TYR A 1 248 ? 11.097 -46.348 -5.970 1.00 42.56 248 TYR A C 1
ATOM 1943 O O . TYR A 1 248 ? 10.548 -45.412 -6.551 1.00 42.56 248 TYR A O 1
ATOM 1951 N N . MET A 1 249 ? 12.419 -46.535 -6.026 1.00 47.09 249 MET A N 1
ATOM 1952 C CA . MET A 1 249 ? 13.224 -46.083 -7.163 1.00 47.09 249 MET A CA 1
ATOM 1953 C C . MET A 1 249 ? 12.995 -47.039 -8.337 1.00 47.09 249 MET A C 1
ATOM 1955 O O . MET A 1 249 ? 12.836 -48.243 -8.126 1.00 47.09 249 MET A O 1
ATOM 1959 N N . PRO A 1 250 ? 13.111 -46.540 -9.573 1.00 57.50 250 PRO A N 1
ATOM 1960 C CA . PRO A 1 250 ? 13.978 -47.250 -10.500 1.00 57.50 250 PRO A CA 1
ATOM 1961 C C . PRO A 1 250 ? 14.984 -46.312 -11.162 1.00 57.50 250 PRO A C 1
ATOM 1963 O O . PRO A 1 250 ? 14.649 -45.289 -11.759 1.00 57.50 250 PRO A O 1
ATOM 1966 N N . GLN A 1 251 ? 16.242 -46.727 -11.056 1.00 47.53 251 GLN A N 1
ATOM 1967 C CA . GLN A 1 251 ? 17.331 -46.324 -11.926 1.00 47.53 251 GLN A CA 1
ATOM 1968 C C . GLN A 1 251 ? 17.058 -46.842 -13.341 1.00 47.53 251 GLN A C 1
ATOM 1970 O O . GLN A 1 251 ? 16.746 -48.017 -13.515 1.00 47.53 251 GLN A O 1
ATOM 1975 N N . HIS A 1 252 ? 17.258 -45.996 -14.347 1.00 51.28 252 HIS A N 1
ATOM 1976 C CA . HIS A 1 252 ? 17.576 -46.466 -15.689 1.00 51.28 252 HIS A CA 1
ATOM 1977 C C . HIS A 1 252 ? 18.782 -45.694 -16.214 1.00 51.28 252 HIS A C 1
ATOM 1979 O O . HIS A 1 252 ? 18.672 -44.574 -16.709 1.00 51.28 252 HIS A O 1
ATOM 1985 N N . ASP A 1 253 ? 19.935 -46.347 -16.071 1.00 41.28 253 ASP A N 1
ATOM 1986 C CA . ASP A 1 253 ? 21.089 -46.181 -16.942 1.00 41.28 253 ASP A CA 1
ATOM 1987 C C . ASP A 1 253 ? 20.700 -46.544 -18.380 1.00 41.28 253 ASP A C 1
ATOM 1989 O O . ASP A 1 253 ? 20.021 -47.541 -18.635 1.00 41.28 253 ASP A O 1
ATOM 1993 N N . GLY A 1 254 ? 21.149 -45.726 -19.327 1.00 42.66 254 GLY A N 1
ATOM 1994 C CA . GLY A 1 254 ? 20.810 -45.858 -20.739 1.00 42.66 254 GLY A CA 1
ATOM 1995 C C . GLY A 1 254 ? 21.831 -45.186 -21.644 1.00 42.66 254 GLY A C 1
ATOM 1996 O O . GLY A 1 254 ? 21.487 -44.348 -22.470 1.00 42.66 254 GLY A O 1
ATOM 1997 N N . THR A 1 255 ? 23.097 -45.550 -21.471 1.00 46.38 255 THR A N 1
ATOM 1998 C CA . THR A 1 255 ? 24.206 -45.270 -22.387 1.00 46.38 255 THR A CA 1
ATOM 1999 C C . THR A 1 255 ? 23.891 -45.788 -23.796 1.00 46.38 255 THR A C 1
ATOM 2001 O O . THR A 1 255 ? 23.682 -46.987 -23.977 1.00 46.38 255 THR A O 1
ATOM 2004 N N . ARG A 1 256 ? 23.947 -44.932 -24.828 1.00 43.75 256 ARG A N 1
ATOM 2005 C CA . ARG A 1 256 ? 24.199 -45.390 -26.208 1.00 43.75 256 ARG A CA 1
ATOM 2006 C C . ARG A 1 256 ? 24.980 -44.347 -27.031 1.00 43.75 256 ARG A C 1
ATOM 2008 O O . ARG A 1 256 ? 24.646 -43.167 -26.956 1.00 43.75 256 ARG A O 1
ATOM 2015 N N . PRO A 1 257 ? 26.010 -44.763 -27.800 1.00 52.28 257 PRO A N 1
ATOM 2016 C CA . PRO A 1 257 ? 26.948 -43.859 -28.466 1.00 52.28 257 PRO A CA 1
ATOM 2017 C C . PRO A 1 257 ? 26.611 -43.547 -29.938 1.00 52.28 257 PRO A C 1
ATOM 2019 O O . PRO A 1 257 ? 25.866 -44.276 -30.587 1.00 52.28 257 PRO A O 1
ATOM 2022 N N . SER A 1 258 ? 27.252 -42.470 -30.416 1.00 44.62 258 SER A N 1
ATOM 2023 C CA . SER A 1 258 ? 27.760 -42.139 -31.765 1.00 44.62 258 SER A CA 1
ATOM 2024 C C . SER A 1 258 ? 27.192 -42.806 -33.022 1.00 44.62 258 SER A C 1
ATOM 2026 O O . SER A 1 258 ? 27.277 -44.020 -33.176 1.00 44.62 258 SER A O 1
ATOM 2028 N N . SER A 1 259 ? 26.871 -41.969 -34.022 1.00 46.56 259 SER A N 1
ATOM 2029 C CA . SER A 1 259 ? 27.374 -42.026 -35.420 1.00 46.56 259 SER A CA 1
ATOM 2030 C C . SER A 1 259 ? 26.895 -40.774 -36.181 1.00 46.56 259 SER A C 1
ATOM 2032 O O . SER A 1 259 ? 25.705 -40.498 -36.211 1.00 46.56 259 SER A O 1
ATOM 2034 N N . GLN A 1 260 ? 27.798 -39.848 -36.512 1.00 40.19 260 GLN A N 1
ATOM 2035 C CA . GLN A 1 260 ? 28.469 -39.647 -37.813 1.00 40.19 260 GLN A CA 1
ATOM 2036 C C . GLN A 1 260 ? 27.727 -38.725 -38.803 1.00 40.19 260 GLN A C 1
ATOM 2038 O O . GLN A 1 260 ? 26.547 -38.879 -39.093 1.00 40.19 260 GLN A O 1
ATOM 2043 N N . ALA A 1 261 ? 28.505 -37.758 -39.296 1.00 44.94 261 ALA A N 1
ATOM 2044 C CA . ALA A 1 261 ? 28.205 -36.749 -40.307 1.00 44.94 261 ALA A CA 1
ATOM 2045 C C . ALA A 1 261 ? 28.254 -37.305 -41.747 1.00 44.94 261 ALA A C 1
ATOM 2047 O O . ALA A 1 261 ? 28.723 -38.423 -41.962 1.00 44.94 261 ALA A O 1
ATOM 2048 N N . PRO A 1 262 ? 27.876 -36.477 -42.740 1.00 52.69 262 PRO A N 1
ATOM 2049 C CA . PRO A 1 262 ? 28.870 -36.106 -43.758 1.00 52.69 262 PRO A CA 1
ATOM 2050 C C . PRO A 1 262 ? 28.846 -34.613 -44.183 1.00 52.69 262 PRO A C 1
ATOM 2052 O O . PRO A 1 262 ? 27.802 -34.053 -44.499 1.00 52.69 262 PRO A O 1
ATOM 2055 N N . THR A 1 263 ? 30.033 -33.983 -44.160 1.00 40.00 263 THR A N 1
ATOM 2056 C CA . THR A 1 263 ? 30.786 -33.364 -45.292 1.00 40.00 263 THR A CA 1
ATOM 2057 C C . THR A 1 263 ? 29.943 -33.003 -46.540 1.00 40.00 263 THR A C 1
ATOM 2059 O O . THR A 1 263 ? 29.304 -33.898 -47.076 1.00 40.00 263 THR A O 1
ATOM 2062 N N . GLN A 1 264 ? 29.880 -31.800 -47.145 1.00 43.69 264 GLN A N 1
ATOM 2063 C CA . GLN A 1 264 ? 30.843 -30.744 -47.581 1.00 43.69 264 GLN A CA 1
ATOM 2064 C C . GLN A 1 264 ? 30.007 -29.671 -48.383 1.00 43.69 264 GLN A C 1
ATOM 2066 O O . GLN A 1 264 ? 28.800 -29.895 -48.496 1.00 43.69 264 GLN A O 1
ATOM 2071 N N . PRO A 1 265 ? 30.521 -28.615 -49.083 1.00 57.34 265 PRO A N 1
ATOM 2072 C CA . PRO A 1 265 ? 31.820 -27.913 -49.104 1.00 57.34 265 PRO A CA 1
ATOM 2073 C C . PRO A 1 265 ? 31.689 -26.349 -49.017 1.00 57.34 265 PRO A C 1
ATOM 2075 O O . PRO A 1 265 ? 30.580 -25.830 -48.881 1.00 57.34 265 PRO A O 1
ATOM 2078 N N . PRO A 1 266 ? 32.796 -25.568 -49.092 1.00 60.34 266 PRO A N 1
ATOM 2079 C CA . PRO A 1 266 ? 32.808 -24.126 -48.827 1.00 60.34 266 PRO A CA 1
ATOM 2080 C C . PRO A 1 266 ? 32.678 -23.268 -50.100 1.00 60.34 266 PRO A C 1
ATOM 2082 O O . PRO A 1 266 ? 33.194 -23.629 -51.158 1.00 60.34 266 PRO A O 1
ATOM 2085 N N . ARG A 1 267 ? 32.074 -22.078 -49.975 1.00 42.50 267 ARG A N 1
ATOM 2086 C CA . ARG A 1 267 ? 32.245 -20.955 -50.915 1.00 42.50 267 ARG A CA 1
ATOM 2087 C C . ARG A 1 267 ? 32.304 -19.624 -50.156 1.00 42.50 267 ARG A C 1
ATOM 2089 O O . ARG A 1 267 ? 31.354 -19.238 -49.487 1.00 42.50 267 ARG A O 1
ATOM 2096 N N . GLN A 1 268 ? 33.434 -18.943 -50.294 1.00 51.81 268 GLN A N 1
ATOM 2097 C CA . GLN A 1 268 ? 33.628 -17.494 -50.156 1.00 51.81 268 GLN A CA 1
ATOM 2098 C C . GLN A 1 268 ? 34.011 -16.959 -51.553 1.00 51.81 268 GLN A C 1
ATOM 2100 O O . GLN A 1 268 ? 34.360 -17.777 -52.410 1.00 51.81 268 GLN A O 1
ATOM 2105 N N . PRO A 1 269 ? 34.171 -15.643 -51.760 1.00 55.88 269 PRO A N 1
ATOM 2106 C CA . PRO A 1 269 ? 33.389 -14.498 -51.281 1.00 55.88 269 PRO A CA 1
ATOM 2107 C C . PRO A 1 269 ? 32.916 -13.642 -52.480 1.00 55.88 269 PRO A C 1
ATOM 2109 O O . PRO A 1 269 ? 33.489 -13.740 -53.558 1.00 55.88 269 PRO A O 1
ATOM 2112 N N . ASP A 1 270 ? 31.945 -12.744 -52.296 1.00 40.03 270 ASP A N 1
ATOM 2113 C CA . ASP A 1 270 ? 31.834 -11.592 -53.200 1.00 40.03 270 ASP A CA 1
ATOM 2114 C C . ASP A 1 270 ? 31.450 -10.320 -52.446 1.00 40.03 270 ASP A C 1
ATOM 2116 O O . ASP A 1 270 ? 30.554 -10.286 -51.601 1.00 40.03 270 ASP A O 1
ATOM 2120 N N . ILE A 1 271 ? 32.235 -9.292 -52.740 1.00 50.38 271 ILE A N 1
ATOM 2121 C CA . ILE A 1 271 ? 32.228 -7.950 -52.178 1.00 50.38 271 ILE A CA 1
ATOM 2122 C C . ILE A 1 271 ? 31.159 -7.156 -52.931 1.00 50.38 271 ILE A C 1
ATOM 2124 O O . ILE A 1 271 ? 31.252 -6.985 -54.142 1.00 50.38 271 ILE A O 1
ATOM 2128 N N . GLY A 1 272 ? 30.153 -6.653 -52.216 1.00 40.91 272 GLY A N 1
ATOM 2129 C CA . GLY A 1 272 ? 29.069 -5.866 -52.800 1.00 40.91 272 GLY A CA 1
ATOM 2130 C C . GLY A 1 272 ? 28.515 -4.844 -51.816 1.00 40.91 272 GLY A C 1
ATOM 2131 O O . GLY A 1 272 ? 27.569 -5.119 -51.092 1.00 40.91 272 GLY A O 1
ATOM 2132 N N . THR A 1 273 ? 29.170 -3.687 -51.786 1.00 40.03 273 THR A N 1
ATOM 2133 C CA . THR A 1 273 ? 28.622 -2.335 -51.587 1.00 40.03 273 THR A CA 1
ATOM 2134 C C . THR A 1 273 ? 27.424 -2.166 -50.640 1.00 40.03 273 THR A C 1
ATOM 2136 O O . THR A 1 273 ? 26.265 -2.379 -50.986 1.00 40.03 273 THR A O 1
ATOM 2139 N N . LEU A 1 274 ? 27.738 -1.636 -49.458 1.00 41.78 274 LEU A N 1
ATOM 2140 C CA . LEU A 1 274 ? 26.813 -1.118 -48.455 1.00 41.78 274 LEU A CA 1
ATOM 2141 C C . LEU A 1 274 ? 26.010 0.085 -48.983 1.00 41.78 274 LEU A C 1
ATOM 2143 O O . LEU A 1 274 ? 26.575 1.118 -49.332 1.00 41.78 274 LEU A O 1
ATOM 2147 N N . THR A 1 275 ? 24.684 -0.011 -48.925 1.00 44.72 275 THR A N 1
ATOM 2148 C CA . THR A 1 275 ? 23.791 1.136 -48.691 1.00 44.72 275 THR A CA 1
ATOM 2149 C C . THR A 1 275 ? 22.774 0.717 -47.627 1.00 44.72 275 THR A C 1
ATOM 2151 O O . THR A 1 275 ? 21.895 -0.092 -47.922 1.00 44.72 275 THR A O 1
ATOM 2154 N N . PRO A 1 276 ? 22.873 1.192 -46.372 1.00 44.09 276 PRO A N 1
ATOM 2155 C CA . PRO A 1 276 ? 21.824 0.957 -45.394 1.00 44.09 276 PRO A CA 1
ATOM 2156 C C . PRO A 1 276 ? 20.688 1.954 -45.649 1.00 44.09 276 PRO A C 1
ATOM 2158 O O . PRO A 1 276 ? 20.796 3.131 -45.309 1.00 44.09 276 PRO A O 1
ATOM 2161 N N . LEU A 1 277 ? 19.584 1.495 -46.248 1.00 42.50 277 LEU A N 1
ATOM 2162 C CA . LEU A 1 277 ? 18.308 2.193 -46.103 1.00 42.50 277 LEU A CA 1
ATOM 2163 C C . LEU A 1 277 ? 17.821 1.977 -44.669 1.00 42.50 277 LEU A C 1
ATOM 2165 O O . LEU A 1 277 ? 17.263 0.939 -44.317 1.00 42.50 277 LEU A O 1
ATOM 2169 N N . THR A 1 278 ? 18.053 2.981 -43.834 1.00 40.66 278 THR A N 1
ATOM 2170 C CA . THR A 1 278 ? 17.482 3.100 -42.497 1.00 40.66 278 THR A CA 1
ATOM 2171 C C . THR A 1 278 ? 15.988 3.406 -42.622 1.00 40.66 278 THR A C 1
ATOM 2173 O O . THR A 1 278 ? 15.559 4.551 -42.523 1.00 40.66 278 THR A O 1
ATOM 2176 N N . THR A 1 279 ? 15.167 2.384 -42.859 1.00 45.50 279 THR A N 1
ATOM 2177 C CA . THR A 1 279 ? 13.725 2.455 -42.597 1.00 45.50 279 THR A CA 1
ATOM 2178 C C . THR A 1 279 ? 13.481 1.895 -41.202 1.00 45.50 279 THR A C 1
ATOM 2180 O O . THR A 1 279 ? 13.109 0.739 -41.020 1.00 45.50 279 THR A O 1
ATOM 2183 N N . THR A 1 280 ? 13.713 2.726 -40.185 1.00 43.22 280 THR A N 1
ATOM 2184 C CA . THR A 1 280 ? 13.259 2.506 -38.805 1.00 43.22 280 THR A CA 1
ATOM 2185 C C . THR A 1 280 ? 11.745 2.725 -38.743 1.00 43.22 280 THR A C 1
ATOM 2187 O O . THR A 1 280 ? 11.240 3.674 -38.150 1.00 43.22 280 THR A O 1
ATOM 2190 N N . GLY A 1 281 ? 10.993 1.838 -39.395 1.00 41.72 281 GLY A N 1
ATOM 2191 C CA . GLY A 1 281 ? 9.568 1.672 -39.147 1.00 41.72 281 GLY A CA 1
ATOM 2192 C C . GLY A 1 281 ? 9.401 0.981 -37.801 1.00 41.72 281 GLY A C 1
ATOM 2193 O O . GLY A 1 281 ? 9.270 -0.237 -37.745 1.00 41.72 281 GLY A O 1
ATOM 2194 N N . SER A 1 282 ? 9.477 1.747 -36.711 1.00 46.06 282 SER A N 1
ATOM 2195 C CA . SER A 1 282 ? 9.077 1.265 -35.390 1.00 46.06 282 SER A CA 1
ATOM 2196 C C . SER A 1 282 ? 7.594 0.918 -35.467 1.00 46.06 282 SER A C 1
ATOM 2198 O O . SER A 1 282 ? 6.742 1.807 -35.490 1.00 46.06 282 SER A O 1
ATOM 2200 N N . ILE A 1 283 ? 7.289 -0.375 -35.593 1.00 48.03 283 ILE A N 1
ATOM 2201 C CA . ILE A 1 283 ? 5.928 -0.897 -35.517 1.00 48.03 283 ILE A CA 1
ATOM 2202 C C . ILE A 1 283 ? 5.469 -0.630 -34.082 1.00 48.03 283 ILE A C 1
ATOM 2204 O O . ILE A 1 283 ? 5.738 -1.421 -33.177 1.00 48.03 283 ILE A O 1
ATOM 2208 N N . LYS A 1 284 ? 4.828 0.522 -33.854 1.00 59.53 284 LYS A N 1
ATOM 2209 C CA . LYS A 1 284 ? 4.091 0.785 -32.619 1.00 59.53 284 LYS A CA 1
ATOM 2210 C C . LYS A 1 284 ? 3.021 -0.296 -32.528 1.00 59.53 284 LYS A C 1
ATOM 2212 O O . LYS A 1 284 ? 2.035 -0.261 -33.257 1.00 59.53 284 LYS A O 1
ATOM 2217 N N . MET A 1 285 ? 3.246 -1.286 -31.671 1.00 58.19 285 MET A N 1
ATOM 2218 C CA . MET A 1 285 ? 2.204 -2.223 -31.279 1.00 58.19 285 MET A CA 1
ATOM 2219 C C . MET A 1 285 ? 1.161 -1.418 -30.506 1.00 58.19 285 MET A C 1
ATOM 2221 O O . MET A 1 285 ? 1.351 -1.133 -29.328 1.00 58.19 285 MET A O 1
ATOM 2225 N N . THR A 1 286 ? 0.103 -0.985 -31.188 1.00 66.75 286 THR A N 1
ATOM 2226 C CA . THR A 1 286 ? -1.038 -0.310 -30.564 1.00 66.75 286 THR A CA 1
ATOM 2227 C C . THR A 1 286 ? -1.781 -1.342 -29.726 1.00 66.75 286 THR A C 1
ATOM 2229 O O . THR A 1 286 ? -2.443 -2.239 -30.262 1.00 66.75 286 THR A O 1
ATOM 2232 N N . SER A 1 287 ? -1.621 -1.279 -28.409 1.00 75.00 287 SER A N 1
ATOM 2233 C CA . SER A 1 287 ? -2.293 -2.180 -27.482 1.00 75.00 287 SER A CA 1
ATOM 2234 C C . SER A 1 287 ? -3.763 -1.772 -27.370 1.00 75.00 287 SER A C 1
ATOM 2236 O O . SER A 1 287 ? -4.128 -0.871 -26.625 1.00 75.00 287 SER A O 1
ATOM 2238 N N . SER A 1 288 ? -4.642 -2.438 -28.127 1.00 84.25 288 SER A N 1
ATOM 2239 C CA . SER A 1 288 ? -6.084 -2.180 -28.041 1.00 84.25 288 SER A CA 1
ATOM 2240 C C . SER A 1 288 ? -6.625 -2.607 -26.672 1.00 84.25 288 SER A C 1
ATOM 2242 O O . SER A 1 288 ? -6.504 -3.782 -26.303 1.00 84.25 288 SER A O 1
ATOM 2244 N N . ILE A 1 289 ? -7.274 -1.698 -25.944 1.00 88.06 289 ILE A N 1
ATOM 2245 C CA . ILE A 1 289 ? -7.895 -1.992 -24.643 1.00 88.06 289 ILE A CA 1
ATOM 2246 C C . ILE A 1 289 ? -9.385 -2.287 -24.855 1.00 88.06 289 ILE A C 1
ATOM 2248 O O . ILE A 1 289 ? -10.067 -1.577 -25.597 1.00 88.06 289 ILE A O 1
ATOM 2252 N N . ARG A 1 290 ? -9.923 -3.330 -24.201 1.00 88.50 290 ARG A N 1
ATOM 2253 C CA . ARG A 1 290 ? -11.345 -3.701 -24.306 1.00 88.50 290 ARG A CA 1
ATOM 2254 C C . ARG A 1 290 ? -12.083 -3.432 -22.994 1.00 88.50 290 ARG A C 1
ATOM 2256 O O . ARG A 1 290 ? -11.893 -4.122 -21.998 1.00 88.50 290 ARG A O 1
ATOM 2263 N N . PHE A 1 291 ? -13.003 -2.479 -23.000 1.00 88.94 291 PHE A N 1
ATOM 2264 C CA . PHE A 1 291 ? -13.905 -2.231 -21.876 1.00 88.94 291 PHE A CA 1
ATOM 2265 C C . PHE A 1 291 ? -15.177 -3.056 -22.039 1.00 88.94 291 PHE A C 1
ATOM 2267 O O . PHE A 1 291 ? -15.855 -2.955 -23.053 1.00 88.94 291 PHE A O 1
ATOM 2274 N N . ARG A 1 292 ? -15.529 -3.854 -21.032 1.00 89.38 292 ARG A N 1
ATOM 2275 C CA . ARG A 1 292 ? -16.802 -4.572 -20.955 1.00 89.38 292 ARG A CA 1
ATOM 2276 C C . ARG A 1 292 ? -17.693 -3.914 -19.908 1.00 89.38 292 ARG A C 1
ATOM 2278 O O . ARG A 1 292 ? -17.547 -4.131 -18.707 1.00 89.38 292 ARG A O 1
ATOM 2285 N N . LEU A 1 293 ? -18.651 -3.123 -20.362 1.00 90.50 293 LEU A N 1
ATOM 2286 C CA . LEU A 1 293 ? -19.641 -2.487 -19.501 1.00 90.50 293 LEU A CA 1
ATOM 2287 C C . LEU A 1 293 ? -20.737 -3.496 -19.160 1.00 90.50 293 LEU A C 1
ATOM 2289 O O . LEU A 1 293 ? -21.312 -4.092 -20.070 1.00 90.50 293 LEU A O 1
ATOM 2293 N N . VAL A 1 294 ? -21.036 -3.688 -17.872 1.00 88.75 294 VAL A N 1
ATOM 2294 C CA . VAL A 1 294 ? -22.068 -4.632 -17.418 1.00 88.75 294 VAL A CA 1
ATOM 2295 C C . VAL A 1 294 ? -23.029 -3.926 -16.474 1.00 88.75 294 VAL A C 1
ATOM 2297 O O . VAL A 1 294 ? -22.642 -3.487 -15.396 1.00 88.75 294 VAL A O 1
ATOM 2300 N N . VAL A 1 295 ? -24.306 -3.855 -16.845 1.00 87.75 295 VAL A N 1
ATOM 2301 C CA . VAL A 1 295 ? -25.350 -3.282 -15.984 1.00 87.75 295 VAL A CA 1
ATOM 2302 C C . VAL A 1 295 ? -25.835 -4.355 -15.000 1.00 87.75 295 VAL A C 1
ATOM 2304 O O . VAL A 1 295 ? -26.445 -5.336 -15.438 1.00 87.75 295 VAL A O 1
ATOM 2307 N N . PRO A 1 296 ? -25.621 -4.218 -13.674 1.00 82.31 296 PRO A N 1
ATOM 2308 C CA . PRO A 1 296 ? -25.889 -5.306 -12.727 1.00 82.31 296 PRO A CA 1
ATOM 2309 C C . PRO A 1 296 ? -27.349 -5.768 -12.694 1.00 82.31 296 PRO A C 1
ATOM 2311 O O . PRO A 1 296 ? -27.606 -6.970 -12.561 1.00 82.31 296 PRO A O 1
ATOM 2314 N N . ARG A 1 297 ? -28.286 -4.821 -12.833 1.00 84.25 297 ARG A N 1
ATOM 2315 C CA . ARG A 1 297 ? -29.733 -5.053 -12.736 1.00 84.25 297 ARG A CA 1
ATOM 2316 C C . ARG A 1 297 ? -30.310 -5.718 -13.983 1.00 84.25 297 ARG A C 1
ATOM 2318 O O . ARG A 1 297 ? -31.059 -6.679 -13.867 1.00 84.25 297 ARG A O 1
ATOM 2325 N N . THR A 1 298 ? -29.962 -5.216 -15.166 1.00 88.44 298 THR A N 1
ATOM 2326 C CA . THR A 1 298 ? -30.524 -5.691 -16.442 1.00 88.44 298 THR A CA 1
ATOM 2327 C C . THR A 1 298 ? -29.674 -6.765 -17.113 1.00 88.44 298 THR A C 1
ATOM 2329 O O . THR A 1 298 ? -30.114 -7.357 -18.093 1.00 88.44 298 THR A O 1
ATOM 2332 N N . LYS A 1 299 ? -28.452 -7.005 -16.615 1.00 87.56 299 LYS A N 1
ATOM 2333 C CA . LYS A 1 299 ? -27.436 -7.873 -17.234 1.00 87.56 299 LYS A CA 1
ATOM 2334 C C . LYS A 1 299 ? -27.075 -7.470 -18.668 1.00 87.56 299 LYS A C 1
ATOM 2336 O O . LYS A 1 299 ? -26.501 -8.269 -19.400 1.00 87.56 299 LYS A O 1
ATOM 2341 N N . MET A 1 300 ? -27.378 -6.233 -19.069 1.00 89.38 300 MET A N 1
ATOM 2342 C CA . MET A 1 300 ? -26.962 -5.702 -20.364 1.00 89.38 300 MET A CA 1
ATOM 2343 C C . MET A 1 300 ? -25.446 -5.555 -20.404 1.00 89.38 300 MET A C 1
ATOM 2345 O O . MET A 1 300 ? -24.843 -5.023 -19.468 1.00 89.38 300 MET A O 1
ATOM 2349 N N . VAL A 1 301 ? -24.850 -6.024 -21.499 1.00 91.69 301 VAL A N 1
ATOM 2350 C CA . VAL A 1 301 ? -23.406 -5.998 -21.730 1.00 91.69 301 VAL A CA 1
ATOM 2351 C C . VAL A 1 301 ? -23.112 -5.181 -22.979 1.00 91.69 301 VAL A C 1
ATOM 2353 O O . VAL A 1 301 ? -23.765 -5.364 -24.006 1.00 91.69 301 VAL A O 1
ATOM 2356 N N . ARG A 1 302 ? -22.119 -4.296 -22.902 1.00 92.38 302 ARG A N 1
ATOM 2357 C CA . ARG A 1 302 ? -21.575 -3.582 -24.060 1.00 92.38 302 ARG A CA 1
ATOM 2358 C C . ARG A 1 302 ? -20.058 -3.636 -24.025 1.00 92.38 302 ARG A C 1
ATOM 2360 O O . ARG A 1 302 ? -19.455 -3.212 -23.045 1.00 92.38 302 ARG A O 1
ATOM 2367 N N . ASP A 1 303 ? -19.466 -4.128 -25.103 1.00 91.69 303 ASP A N 1
ATOM 2368 C CA . ASP A 1 303 ? -18.022 -4.086 -25.295 1.00 91.69 303 ASP A CA 1
ATOM 2369 C C . ASP A 1 303 ? -17.662 -2.786 -26.048 1.00 91.69 303 ASP A C 1
ATOM 2371 O O . ASP A 1 303 ? -18.273 -2.453 -27.065 1.00 91.69 303 ASP A O 1
ATOM 2375 N N . LEU A 1 304 ? -16.698 -2.034 -25.519 1.00 90.88 304 LEU A N 1
ATOM 2376 C CA . LEU A 1 304 ? -16.073 -0.864 -26.131 1.00 90.88 304 LEU A CA 1
ATOM 2377 C C . LEU A 1 304 ? -14.602 -1.191 -26.389 1.00 90.88 304 LEU A C 1
ATOM 2379 O O . LEU A 1 304 ? -13.942 -1.825 -25.561 1.00 90.88 304 LEU A O 1
ATOM 2383 N N . ARG A 1 305 ? -14.091 -0.774 -27.542 1.00 90.75 305 ARG A N 1
ATOM 2384 C CA . ARG A 1 305 ? -12.691 -0.947 -27.924 1.00 90.75 305 ARG A CA 1
ATOM 2385 C C . ARG A 1 305 ? -12.067 0.437 -27.988 1.00 90.75 305 ARG A C 1
ATOM 2387 O O . ARG A 1 305 ? -12.603 1.282 -28.686 1.00 90.75 305 ARG A O 1
ATOM 2394 N N . VAL A 1 306 ? -10.998 0.632 -27.226 1.00 90.19 306 VAL A N 1
ATOM 2395 C CA . VAL A 1 306 ? -10.265 1.896 -27.131 1.00 90.19 306 VAL A CA 1
ATOM 2396 C C . VAL A 1 306 ? -8.977 1.728 -27.918 1.00 90.19 306 VAL A C 1
ATOM 2398 O O . VAL A 1 306 ? -8.175 0.838 -27.610 1.00 90.19 306 VAL A O 1
ATOM 2401 N N . GLU A 1 307 ? -8.817 2.552 -28.946 1.00 87.88 307 GLU A N 1
ATOM 2402 C CA . GLU A 1 307 ? -7.621 2.608 -29.790 1.00 87.88 307 GLU A CA 1
ATOM 2403 C C . GLU A 1 307 ? -6.853 3.912 -29.517 1.00 87.88 307 GLU A C 1
ATOM 2405 O O . GLU A 1 307 ? -7.425 4.897 -29.051 1.00 87.88 307 GLU A O 1
ATOM 2410 N N . ASP A 1 308 ? -5.530 3.898 -29.709 1.00 72.00 308 ASP A N 1
ATOM 2411 C CA . ASP A 1 308 ? -4.617 4.876 -29.095 1.00 72.00 308 ASP A CA 1
ATOM 2412 C C . ASP A 1 308 ? -4.769 6.329 -29.571 1.00 72.00 308 ASP A C 1
ATOM 2414 O O . ASP A 1 308 ? -4.327 7.231 -28.858 1.00 72.00 308 ASP A O 1
ATOM 2418 N N . GLU A 1 309 ? -5.380 6.578 -30.729 1.00 72.00 309 GLU A N 1
ATOM 2419 C CA . GLU A 1 309 ? -5.338 7.901 -31.370 1.00 72.00 309 GLU A CA 1
ATOM 2420 C C . GLU A 1 309 ? -6.668 8.669 -31.370 1.00 72.00 309 GLU A C 1
ATOM 2422 O O . GLU A 1 309 ? -6.649 9.881 -31.574 1.00 72.00 309 GLU A O 1
ATOM 2427 N N . GLU A 1 310 ? -7.807 8.028 -31.084 1.00 72.44 310 GLU A N 1
ATOM 2428 C CA . GLU A 1 310 ? -9.122 8.667 -31.287 1.00 72.44 310 GLU A CA 1
ATOM 2429 C C . GLU A 1 310 ? -9.927 8.902 -30.001 1.00 72.44 310 GLU A C 1
ATOM 2431 O O . GLU A 1 310 ? -10.715 9.848 -29.925 1.00 72.44 310 GLU A O 1
ATOM 2436 N N . ASP A 1 311 ? -9.715 8.100 -28.955 1.00 82.44 311 ASP A N 1
ATOM 2437 C CA . ASP A 1 311 ? -10.565 8.141 -27.765 1.00 82.44 311 ASP A CA 1
ATOM 2438 C C . ASP A 1 311 ? -9.946 8.952 -26.621 1.00 82.44 311 ASP A C 1
ATOM 2440 O O . ASP A 1 311 ? -9.062 8.491 -25.889 1.00 82.44 311 ASP A O 1
ATOM 2444 N N . THR A 1 312 ? -10.470 10.162 -26.405 1.00 91.44 312 THR A N 1
ATOM 2445 C CA . THR A 1 312 ? -10.166 10.926 -25.190 1.00 91.44 312 THR A CA 1
ATOM 2446 C C . THR A 1 312 ? -10.776 10.236 -23.960 1.00 91.44 312 THR A C 1
ATOM 2448 O O . THR A 1 312 ? -11.905 9.729 -24.026 1.00 91.44 312 THR A O 1
ATOM 2451 N N . PRO A 1 313 ? -10.084 10.218 -22.802 1.00 92.12 313 PRO A N 1
ATOM 2452 C CA . PRO A 1 313 ? -10.642 9.681 -21.559 1.00 92.12 313 PRO A CA 1
ATOM 2453 C C . PRO A 1 313 ? -11.998 10.307 -21.203 1.00 92.12 313 PRO A C 1
ATOM 2455 O O . PRO A 1 313 ? -12.877 9.632 -20.671 1.00 92.12 313 PRO A O 1
ATOM 2458 N N . GLU A 1 314 ? -12.201 11.580 -21.540 1.00 94.06 314 GLU A N 1
ATOM 2459 C CA . GLU A 1 314 ? -13.463 12.301 -21.384 1.00 94.06 314 GLU A CA 1
ATOM 2460 C C . GLU A 1 314 ? -14.580 11.701 -22.239 1.00 94.06 314 GLU A C 1
ATOM 2462 O O . GLU A 1 314 ? -15.686 11.490 -21.733 1.00 94.06 314 GLU A O 1
ATOM 2467 N N . HIS A 1 315 ? -14.301 11.399 -23.510 1.00 93.06 315 HIS A N 1
ATOM 2468 C CA . HIS A 1 315 ? -15.263 10.774 -24.413 1.00 93.06 315 HIS A CA 1
ATOM 2469 C C . HIS A 1 315 ? -15.668 9.388 -23.907 1.00 93.06 315 HIS A C 1
ATOM 2471 O O . HIS A 1 315 ? -16.860 9.122 -23.742 1.00 93.06 315 HIS A O 1
ATOM 2477 N N . LEU A 1 316 ? -14.694 8.545 -23.553 1.00 91.69 316 LEU A N 1
ATOM 2478 C CA . LEU A 1 316 ? -14.947 7.200 -23.032 1.00 91.69 316 LEU A CA 1
ATOM 2479 C C . LEU A 1 316 ? -15.732 7.230 -21.712 1.00 91.69 316 LEU A C 1
ATOM 2481 O O . LEU A 1 316 ? -16.667 6.445 -21.507 1.00 91.69 316 LEU A O 1
ATOM 2485 N N . PHE A 1 317 ? -15.385 8.158 -20.817 1.00 91.94 317 PHE A N 1
ATOM 2486 C CA . PHE A 1 317 ? -16.083 8.333 -19.549 1.00 91.94 317 PHE A CA 1
ATOM 2487 C C . PHE A 1 317 ? -17.539 8.748 -19.783 1.00 91.94 317 PHE A C 1
ATOM 2489 O O . PHE A 1 317 ? -18.446 8.110 -19.248 1.00 91.94 317 PHE A O 1
ATOM 2496 N N . ASN A 1 318 ? -17.786 9.751 -20.632 1.00 92.06 318 ASN A N 1
ATOM 2497 C CA . ASN A 1 318 ? -19.136 10.216 -20.963 1.00 92.06 318 ASN A CA 1
ATOM 2498 C C . ASN A 1 318 ? -19.963 9.141 -21.682 1.00 92.06 318 ASN A C 1
ATOM 2500 O O . ASN A 1 318 ? -21.105 8.895 -21.298 1.00 92.06 318 ASN A O 1
ATOM 2504 N N . GLN A 1 319 ? -19.371 8.422 -22.637 1.00 92.75 319 GLN A N 1
ATOM 2505 C CA . GLN A 1 319 ? -20.021 7.309 -23.330 1.00 92.75 319 GLN A CA 1
ATOM 2506 C C . GLN A 1 319 ? -20.446 6.205 -22.350 1.00 92.75 319 GLN A C 1
ATOM 2508 O O . GLN A 1 319 ? -21.544 5.648 -22.453 1.00 92.75 319 GLN A O 1
ATOM 2513 N N . THR A 1 320 ? -19.599 5.919 -21.358 1.00 90.56 320 THR A N 1
ATOM 2514 C CA . THR A 1 320 ? -19.912 4.972 -20.286 1.00 90.56 320 THR A CA 1
ATOM 2515 C C . T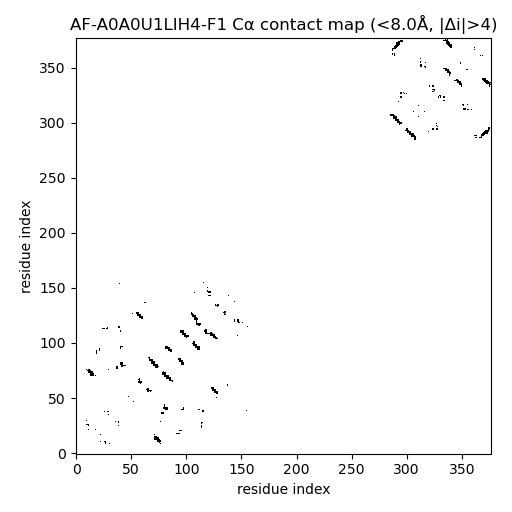HR A 1 320 ? -21.057 5.489 -19.412 1.00 90.56 320 THR A C 1
ATOM 2517 O O . THR A 1 320 ? -21.999 4.742 -19.135 1.00 90.56 320 THR A O 1
ATOM 2520 N N . LYS A 1 321 ? -21.044 6.776 -19.031 1.00 89.19 321 LYS A N 1
ATOM 2521 C CA . LYS A 1 321 ? -22.146 7.400 -18.276 1.00 89.19 321 LYS A CA 1
ATOM 2522 C C . LYS A 1 321 ? -23.481 7.289 -19.006 1.00 89.19 321 LYS A C 1
ATOM 2524 O O . LYS A 1 321 ? -24.472 6.880 -18.403 1.00 89.19 321 LYS A O 1
ATOM 2529 N N . ASP A 1 322 ? -23.501 7.623 -20.292 1.00 91.44 322 ASP A N 1
ATOM 2530 C CA . ASP A 1 322 ? -24.710 7.603 -21.113 1.00 91.44 322 ASP A CA 1
ATOM 2531 C C . ASP A 1 322 ? -25.269 6.189 -21.272 1.00 91.44 322 ASP A C 1
ATOM 2533 O O . ASP A 1 322 ? -26.487 5.988 -21.233 1.00 91.44 322 ASP A O 1
ATOM 2537 N N . PHE A 1 323 ? -24.387 5.191 -21.391 1.00 91.38 323 PHE A N 1
ATOM 2538 C CA . PHE A 1 323 ? -24.778 3.787 -21.401 1.00 91.38 323 PHE A CA 1
ATOM 2539 C C . PHE A 1 323 ? -25.496 3.395 -20.102 1.00 91.38 323 PHE A C 1
ATOM 2541 O O . PHE A 1 323 ? -26.630 2.917 -20.162 1.00 91.38 323 PHE A O 1
ATOM 2548 N N . PHE A 1 324 ? -24.899 3.646 -18.932 1.00 88.50 324 PHE A N 1
ATOM 2549 C CA . PHE A 1 324 ? -25.530 3.303 -17.651 1.00 88.50 324 PHE A CA 1
ATOM 2550 C C . PHE A 1 324 ? -26.838 4.066 -17.428 1.00 88.50 324 PHE A C 1
ATOM 2552 O O . PHE A 1 324 ? -27.840 3.454 -17.068 1.00 88.50 324 PHE A O 1
ATOM 2559 N N . ARG A 1 325 ? -26.880 5.366 -17.744 1.00 88.06 325 ARG A N 1
ATOM 2560 C CA . ARG A 1 325 ? -28.086 6.196 -17.592 1.00 88.06 325 ARG A CA 1
ATOM 2561 C C . ARG A 1 325 ? -29.254 5.720 -18.461 1.00 88.06 325 ARG A C 1
ATOM 2563 O O . ARG A 1 325 ? -30.414 5.865 -18.072 1.00 88.06 325 ARG A O 1
ATOM 2570 N N . ARG A 1 326 ? -28.967 5.152 -19.638 1.00 91.50 326 ARG A N 1
ATOM 2571 C CA . ARG A 1 326 ? -29.986 4.612 -20.551 1.00 91.50 326 ARG A CA 1
ATOM 2572 C C . ARG A 1 326 ? -30.645 3.345 -20.004 1.00 91.50 326 ARG A C 1
ATOM 2574 O O . ARG A 1 326 ? -31.849 3.181 -20.184 1.00 91.50 326 ARG A O 1
ATOM 2581 N N . TYR A 1 327 ? -29.875 2.471 -19.356 1.00 89.00 327 TYR A N 1
ATOM 2582 C CA . TYR A 1 327 ? -30.348 1.163 -18.885 1.00 89.00 327 TYR A CA 1
ATOM 2583 C C . TYR A 1 327 ? -30.710 1.124 -17.397 1.00 89.00 327 TYR A C 1
ATOM 2585 O O . TYR A 1 327 ? -31.426 0.215 -16.977 1.00 89.00 327 TYR A O 1
ATOM 2593 N N . ASP A 1 328 ? -30.265 2.103 -16.612 1.00 84.62 328 ASP A N 1
ATOM 2594 C CA . ASP A 1 328 ? -30.611 2.244 -15.204 1.00 84.62 328 ASP A CA 1
ATOM 2595 C C . ASP A 1 328 ? -30.726 3.729 -14.822 1.00 84.62 328 ASP A C 1
ATOM 2597 O O . ASP A 1 328 ? -29.770 4.396 -14.427 1.00 84.62 328 ASP A O 1
ATOM 2601 N N . ARG A 1 329 ? -31.944 4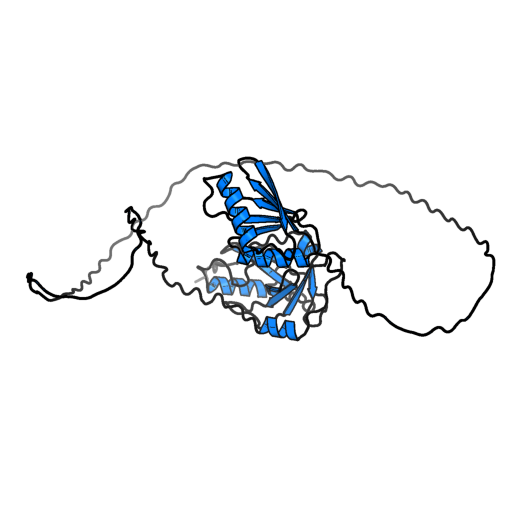.265 -14.975 1.00 83.88 329 ARG A N 1
ATOM 2602 C CA . ARG A 1 329 ? -32.265 5.681 -14.720 1.00 83.88 329 ARG A CA 1
ATOM 2603 C C . ARG A 1 329 ? -32.131 6.089 -13.249 1.00 83.88 329 ARG A C 1
ATOM 2605 O O . ARG A 1 329 ? -32.142 7.283 -12.969 1.00 83.88 329 ARG A O 1
ATOM 2612 N N . LEU A 1 330 ? -32.065 5.121 -12.330 1.00 80.56 330 LEU A N 1
ATOM 2613 C CA . LEU A 1 330 ? -31.922 5.373 -10.894 1.00 80.56 330 LEU A CA 1
ATOM 2614 C C . LEU A 1 330 ? -30.462 5.585 -10.485 1.00 80.56 330 LEU A C 1
ATOM 2616 O O . LEU A 1 330 ? -30.207 6.042 -9.372 1.00 80.56 330 LEU A O 1
ATOM 2620 N N . ILE A 1 331 ? -29.510 5.277 -11.370 1.00 72.62 331 ILE A N 1
ATOM 2621 C CA . ILE A 1 331 ? -28.096 5.526 -11.114 1.00 72.62 331 ILE A CA 1
ATOM 2622 C C . ILE A 1 331 ? -27.872 7.039 -11.108 1.00 72.62 331 ILE A C 1
ATOM 2624 O O . ILE A 1 331 ? -28.154 7.730 -12.088 1.00 72.62 331 ILE A O 1
ATOM 2628 N N . GLY A 1 332 ? -27.371 7.543 -9.977 1.00 75.25 332 GLY A N 1
ATOM 2629 C CA . GLY A 1 332 ? -26.920 8.923 -9.823 1.00 75.25 332 GLY A CA 1
ATOM 2630 C C . GLY A 1 332 ? -25.650 9.193 -10.634 1.00 75.25 332 GLY A C 1
ATOM 2631 O O . GLY A 1 332 ? -25.537 8.818 -11.796 1.00 75.25 332 GLY A O 1
ATOM 2632 N N . THR A 1 333 ? -24.655 9.852 -10.041 1.00 69.44 333 THR A N 1
ATOM 2633 C CA . THR A 1 333 ? -23.342 9.989 -10.689 1.00 69.44 333 THR A CA 1
ATOM 2634 C C . THR A 1 333 ? -22.681 8.606 -10.762 1.00 69.44 333 THR A C 1
ATOM 2636 O O . THR A 1 333 ? -22.325 8.077 -9.709 1.00 69.44 333 THR A O 1
ATOM 2639 N N . PRO A 1 334 ? -22.504 7.995 -11.949 1.00 70.38 334 PRO A N 1
ATOM 2640 C CA . PRO A 1 334 ? -21.938 6.655 -12.040 1.00 70.38 334 PRO A CA 1
ATOM 2641 C C . PRO A 1 334 ? -20.467 6.688 -11.612 1.00 70.38 334 PRO A C 1
ATOM 2643 O O . PRO A 1 334 ? -19.661 7.428 -12.180 1.00 70.38 334 PRO A O 1
ATOM 2646 N N . VAL A 1 335 ? -20.137 5.889 -10.600 1.00 82.00 335 VAL A N 1
ATOM 2647 C CA . VAL A 1 335 ? -18.758 5.533 -10.253 1.00 82.00 335 VAL A CA 1
ATOM 2648 C C . VAL A 1 335 ? -18.412 4.296 -11.066 1.00 82.00 335 VAL A C 1
ATOM 2650 O O . VAL A 1 335 ? -19.159 3.318 -11.022 1.00 82.00 335 VAL A O 1
ATOM 2653 N N . LEU A 1 336 ? -17.319 4.342 -11.828 1.00 86.50 336 LEU A N 1
ATOM 2654 C CA . LEU A 1 336 ? -16.910 3.200 -12.639 1.00 86.50 336 LEU A CA 1
ATOM 2655 C C . LEU A 1 336 ? -16.040 2.286 -11.781 1.00 86.50 336 LEU A C 1
ATOM 2657 O O . LEU A 1 336 ? -14.918 2.641 -11.430 1.00 86.50 336 LEU A O 1
ATOM 2661 N N . GLU A 1 337 ? -16.554 1.121 -11.416 1.00 87.19 337 GLU A N 1
ATOM 2662 C CA . GLU A 1 337 ? -15.768 0.098 -10.737 1.00 87.19 337 GLU A CA 1
ATOM 2663 C C . GLU A 1 337 ? -15.083 -0.777 -11.786 1.00 87.19 337 GLU A C 1
ATOM 2665 O O . GLU A 1 337 ? -15.733 -1.595 -12.421 1.00 87.19 337 GLU A O 1
ATOM 2670 N N . CYS A 1 338 ? -13.787 -0.586 -12.001 1.00 88.38 338 CYS A N 1
ATOM 2671 C CA . CYS A 1 338 ? -13.002 -1.258 -13.025 1.00 88.38 338 CYS A CA 1
ATOM 2672 C C . CYS A 1 338 ? -12.302 -2.505 -12.469 1.00 88.38 338 CYS A C 1
ATOM 2674 O O . CYS A 1 338 ? -11.408 -2.403 -11.625 1.00 88.38 338 CYS A O 1
ATOM 2676 N N . VAL A 1 339 ? -12.664 -3.681 -12.988 1.00 85.88 339 VAL A N 1
ATOM 2677 C CA . VAL A 1 339 ? -12.014 -4.967 -12.676 1.00 85.88 339 VAL A CA 1
ATOM 2678 C C . VAL A 1 339 ? -11.238 -5.461 -13.890 1.00 85.88 339 VAL A C 1
ATOM 2680 O O . VAL A 1 339 ? -11.839 -5.681 -14.939 1.00 85.88 339 VAL A O 1
ATOM 2683 N N . ILE A 1 340 ? -9.928 -5.658 -13.743 1.00 85.94 340 ILE A N 1
ATOM 2684 C CA . ILE A 1 340 ? -9.062 -6.232 -14.784 1.00 85.94 340 ILE A CA 1
ATOM 2685 C C . ILE A 1 340 ? -9.248 -7.755 -14.798 1.00 85.94 340 ILE A C 1
ATOM 2687 O O . ILE A 1 340 ? -9.080 -8.405 -13.768 1.00 85.94 340 ILE A O 1
ATOM 2691 N N . GLU A 1 341 ? -9.581 -8.344 -15.946 1.00 76.88 341 GLU A N 1
ATOM 2692 C CA . GLU A 1 341 ? -9.698 -9.804 -16.081 1.00 76.88 341 GLU A CA 1
ATOM 2693 C C . GLU A 1 341 ? -8.394 -10.516 -15.695 1.00 76.88 341 GLU A C 1
ATOM 2695 O O . GLU A 1 341 ? -7.305 -10.136 -16.111 1.00 76.88 341 GLU A O 1
ATOM 2700 N N . GLY A 1 342 ? -8.506 -11.525 -14.829 1.00 77.00 342 GLY A N 1
ATOM 2701 C CA . GLY A 1 342 ? -7.358 -12.212 -14.229 1.00 77.00 342 GLY A CA 1
ATOM 2702 C C . GLY A 1 342 ? -6.776 -11.514 -12.993 1.00 77.00 342 GLY A C 1
ATOM 2703 O O . GLY A 1 342 ? -6.152 -12.176 -12.161 1.00 77.00 342 GLY A O 1
ATOM 2704 N N . ALA A 1 343 ? -7.044 -10.221 -12.790 1.00 75.06 343 ALA A N 1
ATOM 2705 C CA . ALA A 1 343 ? -6.721 -9.535 -11.548 1.00 75.06 343 ALA A CA 1
ATOM 2706 C C . ALA A 1 343 ? -7.884 -9.634 -10.550 1.00 75.06 343 ALA A C 1
ATOM 2708 O O . ALA A 1 343 ? -9.059 -9.580 -10.897 1.00 75.06 343 ALA A O 1
ATOM 2709 N N . MET A 1 344 ? -7.555 -9.728 -9.262 1.00 71.50 344 MET A N 1
ATOM 2710 C CA . MET A 1 344 ? -8.538 -9.579 -8.177 1.00 71.50 344 MET A CA 1
ATOM 2711 C C . MET A 1 344 ? -8.538 -8.150 -7.610 1.00 71.50 344 MET A C 1
ATOM 2713 O O . MET A 1 344 ? -8.996 -7.934 -6.484 1.00 71.50 344 MET A O 1
ATOM 2717 N N . GLU A 1 345 ? -7.934 -7.217 -8.350 1.00 73.12 345 GLU A N 1
ATOM 2718 C CA . GLU A 1 345 ? -7.897 -5.790 -8.059 1.00 73.12 345 GLU A CA 1
ATOM 2719 C C . GLU A 1 345 ? -9.102 -5.126 -8.724 1.00 73.12 345 GLU A C 1
ATOM 2721 O O . GLU A 1 345 ? -9.408 -5.370 -9.890 1.00 73.12 345 GLU A O 1
ATOM 2726 N N . CYS A 1 346 ? -9.787 -4.307 -7.941 1.00 83.94 346 CYS A N 1
ATOM 2727 C CA . CYS A 1 346 ? -10.904 -3.489 -8.361 1.00 83.94 346 CYS A CA 1
ATOM 2728 C C . CYS A 1 346 ? -10.514 -2.036 -8.074 1.00 83.94 346 CYS A C 1
ATOM 2730 O O . CYS A 1 346 ? -10.031 -1.736 -6.976 1.00 83.94 346 CYS A O 1
ATOM 2732 N N . ARG A 1 347 ? -10.689 -1.153 -9.058 1.00 89.12 347 ARG A N 1
ATOM 2733 C CA . ARG A 1 347 ? -10.402 0.276 -8.927 1.00 89.12 347 ARG A CA 1
ATOM 2734 C C . ARG A 1 347 ? -11.659 1.086 -9.209 1.00 89.12 347 ARG A C 1
ATOM 2736 O O . ARG A 1 347 ? -12.269 0.922 -10.257 1.00 89.12 347 ARG A O 1
ATOM 2743 N N . CYS A 1 348 ? -12.016 1.983 -8.299 1.00 90.31 348 CYS A N 1
ATOM 2744 C CA . CYS A 1 348 ? -13.114 2.924 -8.504 1.00 90.31 348 CYS A CA 1
ATOM 2745 C C . CYS A 1 348 ? -12.597 4.182 -9.205 1.00 90.31 348 CYS A C 1
ATOM 2747 O O . CYS A 1 348 ? -11.619 4.771 -8.749 1.00 90.31 348 CYS A O 1
ATOM 2749 N N . ILE A 1 349 ? -13.262 4.584 -10.284 1.00 91.44 349 ILE A N 1
ATOM 2750 C CA . ILE A 1 349 ? -12.942 5.767 -11.084 1.00 91.44 349 ILE A CA 1
ATOM 2751 C C . ILE A 1 349 ? -14.114 6.744 -10.990 1.00 91.44 349 ILE A C 1
ATOM 2753 O O . ILE A 1 349 ? -15.245 6.428 -11.375 1.00 91.44 349 ILE A O 1
ATOM 2757 N N . TYR A 1 350 ? -13.840 7.939 -10.474 1.00 90.12 350 TYR A N 1
ATOM 2758 C CA . TYR A 1 350 ? -14.845 8.960 -10.170 1.00 90.12 350 TYR A CA 1
ATOM 2759 C C . TYR A 1 350 ? -14.957 10.039 -11.253 1.00 90.12 350 TYR A C 1
ATOM 2761 O O . TYR A 1 350 ? -15.970 10.739 -11.333 1.00 90.12 350 TYR A O 1
ATOM 2769 N N . ASN A 1 351 ? -13.928 10.202 -12.085 1.00 93.25 351 ASN A N 1
ATOM 2770 C CA . ASN A 1 351 ? -13.863 11.239 -13.113 1.00 93.25 351 ASN A CA 1
ATOM 2771 C C . ASN A 1 351 ? -13.009 10.806 -14.321 1.00 93.25 351 ASN A C 1
ATOM 2773 O O . ASN A 1 351 ? -12.256 9.836 -14.259 1.00 93.25 351 ASN A O 1
ATOM 2777 N N . ALA A 1 352 ? -13.120 11.553 -15.423 1.00 93.56 352 ALA A N 1
ATOM 2778 C CA . ALA A 1 352 ? -12.392 11.282 -16.664 1.00 93.56 352 ALA A CA 1
ATOM 2779 C C . ALA A 1 352 ? -10.863 11.350 -16.503 1.00 93.56 352 ALA A C 1
ATOM 2781 O O . ALA A 1 352 ? -10.140 10.590 -17.139 1.00 93.56 352 ALA A O 1
ATOM 2782 N N . LYS A 1 353 ? -10.364 12.208 -15.606 1.00 94.44 353 LYS A N 1
ATOM 2783 C CA . LYS A 1 353 ? -8.926 12.352 -15.353 1.00 94.44 353 LYS A CA 1
ATOM 2784 C C . LYS A 1 353 ? -8.335 11.089 -14.717 1.00 94.44 353 LYS A C 1
ATOM 2786 O O . LYS A 1 353 ? -7.291 10.614 -15.147 1.00 94.44 353 LYS A O 1
ATOM 2791 N N . GLU A 1 354 ? -9.024 10.512 -13.733 1.00 93.88 354 GLU A N 1
ATOM 2792 C CA . GLU A 1 354 ? -8.670 9.211 -13.149 1.00 93.88 354 GLU A CA 1
ATOM 2793 C C . GLU A 1 354 ? -8.746 8.075 -14.173 1.00 93.88 354 GLU A C 1
ATOM 2795 O O . GLU A 1 354 ? -7.900 7.180 -14.148 1.00 93.88 354 GLU A O 1
ATOM 2800 N N . LEU A 1 355 ? -9.715 8.128 -15.098 1.00 92.75 355 LEU A N 1
ATOM 2801 C CA . LEU A 1 355 ? -9.781 7.184 -16.214 1.00 92.75 355 LEU A CA 1
ATOM 2802 C C . LEU A 1 355 ? -8.558 7.314 -17.127 1.00 92.75 355 LEU A C 1
ATOM 2804 O O . LEU A 1 355 ? -8.012 6.295 -17.533 1.00 92.75 355 LEU A O 1
ATOM 2808 N N . GLY A 1 356 ? -8.095 8.538 -17.394 1.00 93.31 356 GLY A N 1
ATOM 2809 C CA . GLY A 1 356 ? -6.876 8.798 -18.162 1.00 93.31 356 GLY A CA 1
ATOM 2810 C C . GLY A 1 356 ? -5.646 8.132 -17.546 1.00 93.31 356 GLY A C 1
ATOM 2811 O O . GLY A 1 356 ? -4.993 7.330 -18.209 1.00 93.31 356 GLY A O 1
ATOM 2812 N N . TYR A 1 357 ? -5.398 8.362 -16.251 1.00 93.75 357 TYR A N 1
ATOM 2813 C CA . TYR A 1 357 ? -4.296 7.702 -15.535 1.00 93.75 357 TYR A CA 1
ATOM 2814 C C . TYR A 1 357 ? -4.419 6.176 -15.539 1.00 93.75 357 TYR A C 1
ATOM 2816 O O . TYR A 1 357 ? -3.423 5.460 -15.621 1.00 93.75 357 TYR A O 1
ATOM 2824 N N . PHE A 1 358 ? -5.646 5.659 -15.448 1.00 91.69 358 PHE A N 1
ATOM 2825 C CA . PHE A 1 358 ? -5.873 4.224 -15.510 1.00 91.69 358 PHE A CA 1
ATOM 2826 C C . PHE A 1 358 ? -5.568 3.656 -16.901 1.00 91.69 358 PHE A C 1
ATOM 2828 O O . PHE A 1 358 ? -4.904 2.630 -16.989 1.00 91.69 358 PHE A O 1
ATOM 2835 N N . LEU A 1 359 ? -5.990 4.324 -17.978 1.00 91.00 359 LEU A N 1
ATOM 2836 C CA . LEU A 1 359 ? -5.689 3.920 -19.355 1.00 91.00 359 LEU A CA 1
ATOM 2837 C C . LEU A 1 359 ? -4.183 3.898 -19.630 1.00 91.00 359 LEU A C 1
ATOM 2839 O O . LEU A 1 359 ? -3.701 2.947 -20.239 1.00 91.00 359 LEU A O 1
ATOM 2843 N N . GLU A 1 360 ? -3.438 4.897 -19.153 1.00 90.31 360 GLU A N 1
ATOM 2844 C CA . GLU A 1 360 ? -1.971 4.918 -19.240 1.00 90.31 360 GLU A CA 1
ATOM 2845 C C . GLU A 1 360 ? -1.349 3.696 -18.548 1.00 90.31 360 GLU A C 1
ATOM 2847 O O . GLU A 1 360 ? -0.547 2.987 -19.155 1.00 90.31 360 GLU A O 1
ATOM 2852 N N . GLU A 1 361 ? -1.792 3.372 -17.328 1.00 89.00 361 GLU A N 1
ATOM 2853 C CA . GLU A 1 361 ? -1.325 2.179 -16.611 1.00 89.00 361 GLU A CA 1
ATOM 2854 C C . GLU A 1 361 ? -1.653 0.878 -17.366 1.00 89.00 361 GLU A C 1
ATOM 2856 O O . GLU A 1 361 ? -0.850 -0.056 -17.384 1.00 89.00 361 GLU A O 1
ATOM 2861 N N . LEU A 1 362 ? -2.832 0.787 -17.989 1.00 88.25 362 LEU A N 1
ATOM 2862 C CA . LEU A 1 362 ? -3.208 -0.387 -18.779 1.00 88.25 362 LEU A CA 1
ATOM 2863 C C . LEU A 1 362 ? -2.350 -0.521 -20.042 1.00 88.25 362 LEU A C 1
ATOM 2865 O O . LEU A 1 362 ? -1.935 -1.634 -20.369 1.00 88.25 362 LEU A O 1
ATOM 2869 N N . ARG A 1 363 ? -2.037 0.593 -20.714 1.00 86.19 363 ARG A N 1
ATOM 2870 C CA . ARG A 1 363 ? -1.142 0.611 -21.882 1.00 86.19 363 ARG A CA 1
ATOM 2871 C C . ARG A 1 363 ? 0.260 0.137 -21.519 1.00 86.19 363 ARG A C 1
ATOM 2873 O O . ARG A 1 363 ? 0.816 -0.689 -22.238 1.00 86.19 363 ARG A O 1
ATOM 2880 N N . GLU A 1 364 ? 0.798 0.585 -20.383 1.00 85.19 364 GLU A N 1
ATOM 2881 C CA . GLU A 1 364 ? 2.113 0.149 -19.885 1.00 85.19 364 GLU A CA 1
ATOM 2882 C C . GLU A 1 364 ? 2.188 -1.361 -19.625 1.00 85.19 364 GLU A C 1
ATOM 2884 O O . GLU A 1 364 ? 3.257 -1.962 -19.742 1.00 85.19 364 GLU A O 1
ATOM 2889 N N . ARG A 1 365 ? 1.064 -1.994 -19.266 1.00 82.88 365 ARG A N 1
ATOM 2890 C CA . ARG A 1 365 ? 1.021 -3.442 -19.020 1.00 82.88 365 ARG A CA 1
ATOM 2891 C C . ARG A 1 365 ? 1.109 -4.261 -20.310 1.00 82.88 365 ARG A C 1
ATOM 2893 O O . ARG A 1 365 ? 1.516 -5.413 -20.229 1.00 82.88 365 ARG A O 1
ATOM 2900 N N . GLY A 1 366 ? 0.755 -3.695 -21.468 1.00 74.00 366 GLY A N 1
ATOM 2901 C CA . GLY A 1 366 ? 0.864 -4.359 -22.776 1.00 74.00 366 GLY A CA 1
ATOM 2902 C C . GLY A 1 366 ? -0.013 -5.608 -22.952 1.00 74.00 366 GLY A C 1
ATOM 2903 O O . GLY A 1 366 ? 0.126 -6.321 -23.942 1.00 74.00 366 GLY A O 1
ATOM 2904 N N . GLU A 1 367 ? -0.911 -5.886 -22.008 1.00 67.75 367 GLU A N 1
ATOM 2905 C CA . GLU A 1 367 ? -1.786 -7.057 -22.005 1.00 67.75 367 GLU A CA 1
ATOM 2906 C C . GLU A 1 367 ? -3.219 -6.658 -22.391 1.00 67.75 367 GLU A C 1
ATOM 2908 O O . GLU A 1 367 ? -3.657 -5.545 -22.080 1.00 67.75 367 GLU A O 1
ATOM 2913 N N . PRO A 1 368 ? -3.990 -7.548 -23.047 1.00 63.81 368 PRO A N 1
ATOM 2914 C CA . PRO A 1 368 ? -5.401 -7.310 -23.307 1.00 63.81 368 PRO A CA 1
ATOM 2915 C C . PRO A 1 368 ? -6.150 -7.252 -21.977 1.00 63.81 368 PRO A C 1
ATOM 2917 O O . PRO A 1 368 ? -6.429 -8.264 -21.337 1.00 63.81 368 PRO A O 1
ATOM 2920 N N . VAL A 1 369 ? -6.485 -6.041 -21.555 1.00 64.25 369 VAL A N 1
ATOM 2921 C CA . VAL A 1 369 ? -7.226 -5.823 -20.322 1.00 64.25 369 VAL A CA 1
ATOM 2922 C C . VAL A 1 369 ? -8.701 -5.791 -20.668 1.00 64.25 369 VAL A C 1
ATOM 2924 O O . VAL A 1 369 ? -9.162 -4.897 -21.376 1.00 64.25 369 VAL A O 1
ATOM 2927 N N . LYS A 1 370 ? -9.453 -6.752 -20.132 1.00 68.50 370 LYS A N 1
ATOM 2928 C CA . LYS A 1 370 ? -10.906 -6.640 -20.046 1.00 68.50 370 LYS A CA 1
ATOM 2929 C C . LYS A 1 370 ? -11.247 -5.936 -18.750 1.00 68.50 370 LYS A C 1
ATOM 2931 O O . LYS A 1 370 ? -11.087 -6.504 -17.671 1.00 68.50 370 LYS A O 1
ATOM 2936 N N . VAL A 1 371 ? -11.721 -4.705 -18.877 1.00 66.44 371 VAL A N 1
ATOM 2937 C CA . VAL A 1 371 ? -12.221 -3.926 -17.747 1.00 66.44 371 VAL A CA 1
ATOM 2938 C C . VAL A 1 371 ? -13.706 -4.202 -17.600 1.00 66.44 371 VAL A C 1
ATOM 2940 O O . VAL A 1 371 ? -14.483 -3.812 -18.466 1.00 66.44 371 VAL A O 1
ATOM 2943 N N . THR A 1 372 ? -14.114 -4.865 -16.523 1.00 69.31 372 THR A N 1
ATOM 2944 C CA . THR A 1 372 ? -15.539 -4.921 -16.173 1.00 69.31 372 THR A CA 1
ATOM 2945 C C . THR A 1 372 ? -15.885 -3.651 -15.428 1.00 69.31 372 THR A C 1
ATOM 2947 O O . THR A 1 372 ? -15.195 -3.352 -14.462 1.00 69.31 372 THR A O 1
ATOM 2950 N N . VAL A 1 373 ? -16.907 -2.922 -15.877 1.00 65.25 373 VAL A N 1
ATOM 2951 C CA . VAL A 1 373 ? -17.427 -1.757 -15.152 1.00 65.25 373 VAL A CA 1
ATOM 2952 C C . VAL A 1 373 ? -18.666 -2.162 -14.371 1.00 65.25 373 VAL A C 1
ATOM 2954 O O . VAL A 1 373 ? -19.682 -2.500 -14.983 1.00 65.25 373 VAL A O 1
ATOM 2957 N N . THR A 1 374 ? -18.581 -2.127 -13.043 1.00 64.88 374 THR A N 1
ATOM 2958 C CA . THR A 1 374 ? -19.713 -2.349 -12.137 1.00 64.88 374 THR A CA 1
ATOM 2959 C C . THR A 1 374 ? -20.102 -1.069 -11.396 1.00 64.88 374 THR A C 1
ATOM 2961 O O . THR A 1 374 ? -19.346 -0.103 -11.319 1.00 64.88 374 THR A O 1
ATOM 2964 N N . HIS A 1 375 ? -21.347 -1.031 -10.926 1.00 65.06 375 HIS A N 1
ATOM 2965 C CA . HIS A 1 375 ? -21.886 0.056 -10.114 1.00 65.06 375 HIS A CA 1
ATOM 2966 C C . HIS A 1 375 ? -21.980 -0.422 -8.665 1.00 65.06 375 HIS A C 1
ATOM 2968 O O . HIS A 1 375 ? -22.499 -1.515 -8.420 1.00 65.06 375 HIS A O 1
ATOM 2974 N N . ASN A 1 376 ? -21.529 0.409 -7.723 1.00 50.56 376 ASN A N 1
ATOM 2975 C CA . ASN A 1 376 ? -21.690 0.138 -6.299 1.00 50.56 376 ASN A CA 1
ATOM 2976 C C . ASN A 1 376 ? -23.118 0.503 -5.870 1.00 50.56 376 ASN A C 1
ATOM 2978 O O . ASN A 1 376 ? -23.510 1.659 -6.012 1.00 50.56 376 ASN A O 1
ATOM 2982 N N . ALA A 1 377 ? -23.880 -0.501 -5.429 1.00 52.12 377 ALA A N 1
ATOM 2983 C CA . ALA A 1 377 ? -25.300 -0.397 -5.085 1.00 52.12 377 ALA A CA 1
ATOM 2984 C C . ALA A 1 377 ? -25.587 0.572 -3.930 1.00 52.12 377 ALA A C 1
ATOM 2986 O O . ALA A 1 377 ? -24.773 0.618 -2.978 1.00 52.12 377 ALA A O 1
#

pLDDT: mean 70.52, std 22.84, range [31.88, 96.62]

Sequence (377 aa):
MTPGPMSSSGLVEVTGNIPAHLLELLEEWHKVHPTEPAPPCYHLKSKIRVKLLATTKFFSREFKEIPSCIEITVEKPVRYKTLWLPVPNGDKSGVIVKNWSWGSRRSFLKKWRGGYDFQDEPIAVRQSKRPDGSFGEAPTEEVWVEVTKRTLQSLSTRTPQSSSNTKRRRIESDDEQSTSSGEDTPASSGPSKQLRQSMQRASSSSEPDSESGSEGAQMTRVCSEVRSSNRIRGQVPEIENPAGILEYMPQHDGTRPSSQAPTQPPRQPDIGTLTPLTTTGSIKMTSSIRFRLVVPRTKMVRDLRVEDEEDTPEHLFNQTK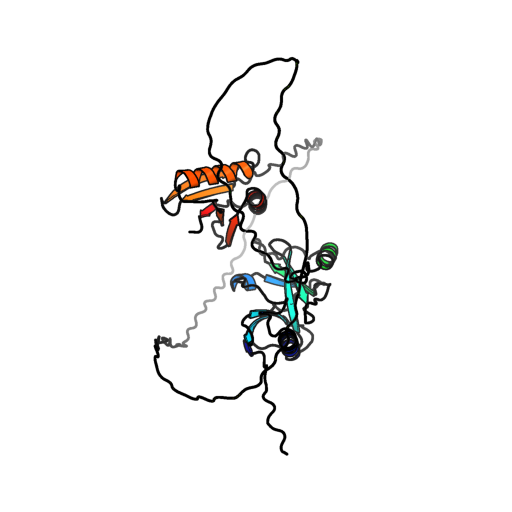DFFRRYDRLIGTPVLECVIEGAMECRCIYNAKELGYFLEELRERGEPVKVTVTHNA

Solvent-accessible surface area (backbone atoms only — not comparable to full-atom values): 25395 Å² total; per-residue (Å²): 136,80,85,69,84,78,74,82,82,68,76,58,40,59,56,72,98,70,45,67,73,60,51,50,44,50,36,52,38,46,70,77,37,76,87,58,70,67,60,81,48,50,52,82,81,69,83,75,44,74,68,52,59,77,40,43,50,31,22,35,80,88,64,44,81,47,64,69,67,46,78,35,40,33,61,34,97,41,71,44,36,35,36,32,36,59,42,95,88,39,103,68,42,66,43,46,31,31,83,39,79,49,76,96,52,34,27,35,29,27,39,51,74,44,72,92,45,57,47,64,60,54,62,29,37,39,39,40,51,44,96,91,66,44,69,71,83,79,81,51,70,68,54,55,51,51,55,29,70,54,58,73,81,57,80,78,75,73,61,89,71,79,77,75,81,77,78,78,77,79,77,84,77,89,81,87,84,83,90,84,89,85,85,84,88,82,89,81,83,88,87,82,89,83,91,79,90,78,84,87,86,87,86,84,90,80,87,84,89,82,91,82,89,83,87,84,81,89,82,92,88,80,88,84,89,86,89,82,88,86,85,85,85,81,84,80,86,86,80,82,86,78,88,80,89,78,91,81,87,82,89,78,88,79,90,79,82,90,83,86,85,81,90,86,86,90,83,86,86,84,92,77,82,91,74,86,81,83,75,83,74,76,78,76,79,74,68,57,38,36,40,35,40,43,42,85,88,79,67,49,71,49,80,44,78,45,52,97,86,78,68,50,41,57,56,56,45,49,54,49,49,54,52,48,45,73,78,38,75,83,58,71,87,73,46,40,31,37,30,38,68,94,50,95,56,73,44,80,33,81,46,35,69,55,42,40,57,48,50,54,56,48,54,74,65,68,55,82,41,41,30,38,32,41,71,87,130

Foldseek 3Di:
DDPDPPPPPQQFDKDDDAFPVVSVLQSVQCVVCVPDQHAPQFDDDDCCDPVQQVQKWKAFLVRHTFDDWDKMWGVPPHTTIWTKGDDPPDPRDIFTWHWADDPDFKTFTWGDPHHQDTDLFGGMMMGGQDPVRDGDDDDDVVNRVVSSVPDVPGPVPPPPPPPDPPPPPDDDDDDDDDDDDDDDDDDDDDDDDDDDDDDDDDYDDDDDDDDDDDDDDDDDDDDDDDDDDDDDDDDDDDDDDDDDDDDDDDDDDDDDDDDDDDDDDDDDDDDDDDDDPPPPPPPPPFLKEWEWEAEPPVRDIDIDIDTDPPDQLQNVLVVSVVVNCVVPVPDDQFWWFWDWVVDPDTDTDRDSVSSVVVVVVVVVVSDHTYTYTDGDD